Protein AF-A0A4Q2Y4K8-F1 (afdb_monomer)

Solvent-accessible surface area (backbone atoms only — not comparable to full-atom values): 35182 Å² total; per-residue (Å²): 132,64,58,73,46,38,52,42,55,16,64,7,43,44,57,36,47,68,64,39,45,67,54,54,52,33,48,53,48,35,56,50,28,52,58,49,57,77,67,56,56,72,65,41,78,47,72,65,44,94,71,35,49,37,51,49,68,70,84,58,51,75,68,39,46,52,52,26,50,53,46,37,43,52,46,63,47,36,51,74,60,50,50,55,52,45,36,73,76,63,43,92,64,91,47,52,74,64,44,29,54,69,34,66,71,34,54,70,39,76,69,32,39,70,71,36,50,76,32,35,46,43,46,19,43,19,49,52,54,30,52,57,51,53,58,59,71,71,54,78,86,85,81,80,88,83,90,82,89,82,88,87,90,84,86,87,81,88,85,88,84,88,85,88,81,92,75,88,81,79,90,76,70,92,76,62,73,44,33,34,33,35,33,15,35,45,39,33,61,66,48,72,70,52,54,51,33,42,51,53,35,39,78,64,46,27,47,64,47,76,66,54,51,42,37,47,57,70,57,54,55,48,51,32,61,74,72,60,36,56,30,42,35,40,31,26,63,52,74,64,34,56,56,49,52,30,48,42,32,36,50,38,37,75,71,68,51,59,58,36,36,38,40,29,48,60,61,54,43,61,62,54,36,35,63,69,30,41,84,43,30,92,36,53,65,43,63,41,82,29,40,51,48,42,48,65,49,53,51,34,66,69,34,87,92,38,21,66,61,51,50,51,56,50,51,50,51,28,50,53,50,38,52,60,51,69,70,46,74,79,77,75,58,46,58,67,71,59,21,58,76,37,36,53,82,77,64,71,91,73,57,76,70,58,65,57,87,61,73,50,73,46,64,35,19,69,80,40,40,43,98,88,74,50,64,50,50,50,70,75,62,26,61,78,49,46,67,53,33,59,55,39,15,44,60,23,44,52,52,44,56,37,78,94,74,75,41,58,46,49,66,53,83,53,68,67,65,20,52,52,46,31,52,51,46,51,53,53,46,51,53,48,50,56,50,48,50,50,32,59,77,67,55,49,55,47,61,24,20,34,35,35,31,32,36,26,28,11,61,79,52,22,30,42,28,20,77,43,92,82,64,80,50,78,69,50,70,51,83,42,54,65,41,35,67,69,76,90,60,100,60,93,65,58,24,47,33,60,20,54,49,37,41,37,62,89,69,74,48,86,31,53,41,32,36,40,42,31,31,33,42,44,33,68,67,55,19,46,60,27,49,78,66,75,32,61,68,60,18,50,49,41,44,52,49,31,38,36,41,13,53,7,42,49,53,53,50,49,50,51,52,33,42,57,28,67,72,42,60,94,82,72,66,54,72,71,38,54,76,65,61,71,58,73,29,42,65,63,27,58,53,36,68,51,33,55,57,36,68,58,46,57,57,53,34,63,75,54,46,31,40,84,73,40,66,42,43,69,38,94,61,50,33,50,38,56,57,26,46,42,56,30,36,35,36,60,27,72,84,42,70,89,53,112

pLDDT: mean 86.21, std 18.25, range [23.77, 98.81]

Nearest PDB structures (foldseek):
  8sse-assembly1_F  TM=7.177E-01  e=2.740E-27  Thermus thermophilus HB8
  8sse-assembly1_E  TM=7.192E-01  e=6.834E-27  Thermus thermophilus HB8
  8sse-assembly1_D  TM=7.114E-01  e=9.268E-27  Thermus thermophilus HB8
  8ssd-assembly1_A  TM=7.316E-01  e=1.762E-25  Thermus thermophilus HB8
  1bmt-assembly1_B  TM=6.169E-01  e=2.218E-15  Escherichia coli

Secondary structure (DSSP, 8-state):
--HHHHHHHTTTHHHHHHHHHHHHHHHHHHHHHHHHHTTPPTTSEEEEETTEEEE--TT--HHHHHHHHHHHHHHHHSHHHHHHHHHHHHTT---HHHHHTTSHHHHS-HHHHHHHHHHHHHHHHHHHHHHHHHHHHTS----S-----------------------PPP------S-EEEEEEBTT----HHHHHHHHHHHTTT-EEEE--SSB-HHHHHHHHHHHT-SEEEEEE-STTHHHHHHHHHHHHHHTT----EEEEESS--HHHIIIIIGGG-SS-EEE--SHHHHHHHHHHHH-TTTHHHHHHHHHHHHHHHHHHHHTSPPPPB--HHHHHHTS----TTTS--PPPSS-EEEEESSS---TTS-PPP-HHHHHTT---HHHHHHTT--EEEEGGGTEEEE--SSHHHHHHHHHHHHHHHHHHHHHHHHHHHTT--EEEEEEEEEEEEEETTEEEEESSTT--SEEEEEE-----B---SSS------GGGGS-BGGGT--EEEEEEEEEEESHHHHHHHHHTTT-HHHHHHHHHHHHHHHHHHHHHHHHHHHHHTTSS-TTSS-HHHHHTT-SSSB---TTBTTB--TTHHHHHHHHTTHHHHH--EE-TT--EESSSEEEEEEB--TT-----

Radius of gyration: 31.95 Å; Cα contacts (8 Å, |Δi|>4): 1082; chains: 1; bounding box: 71×61×104 Å

Sequence (644 aa):
MFLPQVVKSARVMKKSVAWLQPFMEAEKVRAQIERRLSKAVPGRPVTLVEGFTYTSSPDLTAEERAVETAFATELASTLPIAAKRYETLFGDVPNRANAQELSAVYAESPESRQRWGAATQEPAQAFMNWLSAENRKNLPDAGSTGSGLTATPSSGEQELADGGSDAGEEDDGPSNAGKIVLATVKGDVHDIGKNIVGIVLSCNNFEVIDMGVMVPCEKILAKAAEVKADIIGLSGLITPSLDEMAHVASEMQRLGLKTPLLIGGATTSAAHTAIKLAPHYSGSIVHVLDASRSVPVATALLSAGQQEKFVADNEQRHIDMREKYSSKKKRDVLPLAEARAKGFTTDWSTVDIAEPPVTGIIPVNETEGSAGTIPPVSLTELRGYIDWSPFFHAWELRGRWKEDEQRFSSAQEDPEMKAQAEDTAQKLYADAQALLDRIIEGRHFRPRGVTGFFPANSHGDDIDLYRDAARTEKLATLHTLRQQVIKTGATPTPNYALSDFTAPVESGRPDWVGGFVVTIHGADEYAKTYDDQQDPYSSIIVKALADRLAEAFAEWLHQRARFLCGIEKPGELSRQEIIREKYRGIRPAPGYPAQPDHTEKRTLFALLDATSLTGCELTDSCAMHPGSSVSGLYFNHPEAKYFG

Mean predicted aligned error: 14.32 Å

Foldseek 3Di:
DCCQLLLLLLVFQVLLCVVCVLVVVLVVLLVQLLVQLVVDDAQDWGDSDVQQIFHHHPPDDPVLSVLLSVLLSVCSSQLVVLLVVLCVVPNPDQDLLSLLCSRCQCVVDPVSVVVNVNSSRGSSVSSSSSSVVVVVVVDDDDDDDDDDDDDDDDDDDDDDDDDDDDDDDDDDDPDFLFEEEEEAEAQAQDCLQVVSLQVSSVVRRYHYHYPHYNDYLVRQVVVCVVVVGLAYEYEDAFPVSLVRLLVSQLVCVVVVHQREYEYEYSNDDLLCCLARRVVNHPHHYDYDSHSSSSNVVSSQCRDPVRNVVVSVVSNVSSVVSNVVVVPDDDADFADPVVLLVLEDADDLVPFDFQDFPDAAKAKEWQPGDDPVAGHHDALVQLVVLFQCQSVVSSSNQDAGQDPVVNWGQGPDPDPVVRVVSRVVVVVLVVLLVVLSVCCRVVVLKIKIKMKGKFWWAFDRLKIWTAPDPVRPHTPDIQGWDWARHDDDDPDSDHRYILNNLGHHVVSVDIHMKMKMKMAMPNQQVVLVVCVVVVNNVSSSSSNSVLLSSQVSCVLVVVVSSCCSSVQDPVPRDDSVCSVVVVGAWDWDADCDPNHNHLCSVVVRCVRNVTCVRGVWDRGPSGQIPPNSMDITMIRRRRPDDDDD

Structure (mmCIF, N/CA/C/O backbone):
data_AF-A0A4Q2Y4K8-F1
#
_entry.id   AF-A0A4Q2Y4K8-F1
#
loop_
_atom_site.group_PDB
_atom_site.id
_atom_site.type_symbol
_atom_site.label_atom_id
_atom_site.label_alt_id
_atom_site.label_comp_id
_atom_site.label_asym_id
_atom_site.label_entity_id
_atom_site.label_seq_id
_atom_site.pdbx_PDB_ins_code
_atom_site.Cartn_x
_atom_site.Cartn_y
_atom_site.Cartn_z
_atom_site.occupancy
_atom_site.B_iso_or_equiv
_atom_site.auth_seq_id
_atom_site.auth_comp_id
_atom_site.auth_asym_id
_atom_site.auth_atom_id
_atom_site.pdbx_PDB_model_num
ATOM 1 N N . MET A 1 1 ? 5.943 8.217 -4.245 1.00 30.80 1 MET A N 1
ATOM 2 C CA . MET A 1 1 ? 4.484 8.425 -4.483 1.00 30.80 1 MET A CA 1
ATOM 3 C C . MET A 1 1 ? 3.530 7.793 -3.446 1.00 30.80 1 MET A C 1
ATOM 5 O O . MET A 1 1 ? 2.339 8.061 -3.519 1.00 30.80 1 MET A O 1
ATOM 9 N N . PHE A 1 2 ? 4.018 7.051 -2.438 1.00 30.86 2 PHE A N 1
ATOM 10 C CA . PHE A 1 2 ? 3.218 6.533 -1.304 1.00 30.86 2 PHE A CA 1
ATOM 11 C C . PHE A 1 2 ? 2.709 7.605 -0.332 1.00 30.86 2 PHE A C 1
ATOM 13 O O . PHE A 1 2 ? 1.774 7.372 0.435 1.00 30.86 2 PHE A O 1
ATOM 20 N N . LEU A 1 3 ? 3.326 8.793 -0.369 1.00 31.45 3 LEU A N 1
ATOM 21 C CA . LEU A 1 3 ? 3.084 9.848 0.604 1.00 31.45 3 LEU A CA 1
ATOM 22 C C . LEU A 1 3 ? 1.599 10.178 0.782 1.00 31.45 3 LEU A C 1
ATOM 24 O O . LEU A 1 3 ? 1.199 10.178 1.923 1.00 31.45 3 LEU A O 1
ATOM 28 N N . PRO A 1 4 ? 0.740 10.404 -0.231 1.00 33.53 4 PRO A N 1
ATOM 29 C CA . PRO A 1 4 ? -0.630 10.867 0.024 1.00 33.53 4 PRO A CA 1
ATOM 30 C C . PRO A 1 4 ? -1.524 9.859 0.766 1.00 33.53 4 PRO A C 1
ATOM 32 O O . PRO A 1 4 ? -2.409 10.278 1.513 1.00 33.53 4 PRO A O 1
ATOM 35 N N . GLN A 1 5 ? -1.309 8.554 0.563 1.00 33.94 5 GLN A N 1
ATOM 36 C CA . GLN A 1 5 ? -2.086 7.481 1.201 1.00 33.94 5 GLN A CA 1
ATOM 37 C C . GLN A 1 5 ? -1.574 7.188 2.611 1.00 33.94 5 GLN A C 1
ATOM 39 O O . GLN A 1 5 ? -2.356 7.221 3.559 1.00 33.94 5 GLN A O 1
ATOM 44 N N . VAL A 1 6 ? -0.256 7.051 2.773 1.00 36.66 6 VAL A N 1
ATOM 45 C CA . VAL A 1 6 ? 0.397 6.956 4.086 1.00 36.66 6 VAL A CA 1
ATOM 46 C C . VAL A 1 6 ? 0.100 8.221 4.899 1.00 36.66 6 VAL A C 1
ATOM 48 O O . VAL A 1 6 ? -0.227 8.148 6.076 1.00 36.66 6 VAL A O 1
ATOM 51 N N . VAL A 1 7 ? 0.057 9.388 4.245 1.00 36.38 7 VAL A N 1
ATOM 52 C CA . VAL A 1 7 ? -0.286 10.669 4.856 1.00 36.38 7 VAL A CA 1
ATOM 53 C C . VAL A 1 7 ? -1.750 10.732 5.294 1.00 36.38 7 VAL A C 1
ATOM 55 O O . VAL A 1 7 ? -2.059 11.589 6.095 1.00 36.38 7 VAL A O 1
ATOM 58 N N . LYS A 1 8 ? -2.687 9.886 4.878 1.00 37.88 8 LYS A N 1
ATOM 59 C CA . LYS A 1 8 ? -4.044 9.924 5.466 1.00 37.88 8 LYS A CA 1
ATOM 60 C C . LYS A 1 8 ? -4.152 9.040 6.704 1.00 37.88 8 LYS A C 1
ATOM 62 O O . LYS A 1 8 ? -4.667 9.517 7.712 1.00 37.88 8 LYS A O 1
ATOM 67 N N . SER A 1 9 ? -3.559 7.847 6.656 1.00 35.19 9 SER A N 1
ATOM 68 C CA . SER A 1 9 ? -3.429 6.915 7.791 1.00 35.19 9 SER A CA 1
ATOM 69 C C . SER A 1 9 ? -2.655 7.503 8.976 1.00 35.19 9 SER A C 1
ATOM 71 O O . SER A 1 9 ? -2.824 7.057 10.096 1.00 35.19 9 SER A O 1
ATOM 73 N N . ALA A 1 10 ? -1.859 8.526 8.677 1.00 35.75 10 ALA A N 1
ATOM 74 C CA . ALA A 1 10 ? -1.063 9.387 9.533 1.00 35.75 10 ALA A CA 1
ATOM 75 C C . ALA A 1 10 ? -1.779 10.610 10.141 1.00 35.75 10 ALA A C 1
ATOM 77 O O . ALA A 1 10 ? -1.117 11.537 10.612 1.00 35.75 10 ALA A O 1
ATOM 78 N N . ARG A 1 11 ? -3.107 10.762 10.028 1.00 36.88 11 ARG A N 1
ATOM 79 C CA . ARG A 1 11 ? -3.871 11.819 10.752 1.00 36.88 11 ARG A CA 1
ATOM 80 C C . ARG A 1 11 ? -4.871 11.349 11.851 1.00 36.88 11 ARG A C 1
ATOM 82 O O . ARG A 1 11 ? -5.384 12.178 12.603 1.00 36.88 11 ARG A O 1
ATOM 89 N N . VAL A 1 12 ? -5.089 10.038 11.873 1.00 40.34 12 VAL A N 1
ATOM 90 C CA . VAL A 1 12 ? -5.649 9.016 12.789 1.00 40.34 12 VAL A CA 1
ATOM 91 C C . VAL A 1 12 ? -4.932 8.861 14.169 1.00 40.34 12 VAL A C 1
ATOM 93 O O . VAL A 1 12 ? -5.427 9.364 15.175 1.00 40.34 12 VAL A O 1
ATOM 96 N N . MET A 1 13 ? -3.807 8.132 14.241 1.00 38.41 13 MET A N 1
ATOM 97 C CA . MET A 1 13 ? -2.960 7.777 15.383 1.00 38.41 13 MET A CA 1
ATOM 98 C C . MET A 1 13 ? -2.401 8.942 16.253 1.00 38.41 13 MET A C 1
ATOM 100 O O . MET A 1 13 ? -2.130 8.692 17.408 1.00 38.41 13 MET A O 1
ATOM 104 N N . LYS A 1 14 ? -2.279 10.215 15.839 1.00 36.91 14 LYS A N 1
ATOM 105 C CA . LYS A 1 14 ? -1.677 11.345 16.593 1.00 36.91 14 LYS A CA 1
ATOM 106 C C . LYS A 1 14 ? -2.631 11.773 17.677 1.00 36.91 14 LYS A C 1
ATOM 108 O O . LYS A 1 14 ? -2.249 12.003 18.815 1.00 36.91 14 LYS A O 1
ATOM 113 N N . LYS A 1 15 ? -3.891 11.924 17.292 1.00 39.59 15 LYS A N 1
ATOM 114 C CA . LYS A 1 15 ? -4.956 12.319 18.206 1.00 39.59 15 LYS A CA 1
ATOM 115 C C . LYS A 1 15 ? -5.378 11.147 19.077 1.00 39.59 15 LYS A C 1
ATOM 117 O O . LYS A 1 15 ? -5.669 11.352 20.245 1.00 39.59 15 LYS A O 1
ATOM 122 N N . SER A 1 16 ? -5.344 9.938 18.524 1.00 42.06 16 SER A N 1
ATOM 123 C CA . SER A 1 16 ? -5.548 8.709 19.277 1.00 42.06 16 SER A CA 1
ATOM 124 C C . SER A 1 16 ? -4.445 8.484 20.308 1.00 42.06 16 SER A C 1
ATOM 126 O O . SER A 1 16 ? -4.758 8.397 21.478 1.00 42.06 16 SER A O 1
ATOM 128 N N . VAL A 1 17 ? -3.164 8.496 19.940 1.00 42.44 17 VAL A N 1
ATOM 129 C CA . VAL A 1 17 ? -2.045 8.328 20.883 1.00 42.44 17 VAL A CA 1
ATOM 130 C C . VAL A 1 17 ? -2.017 9.449 21.922 1.00 42.44 17 VAL A C 1
ATOM 132 O O . VAL A 1 17 ? -1.876 9.150 23.098 1.00 42.44 17 VAL A O 1
ATOM 135 N N . ALA A 1 18 ? -2.251 10.712 21.548 1.00 43.88 18 ALA A N 1
ATOM 136 C CA . ALA A 1 18 ? -2.341 11.803 22.526 1.00 43.88 18 ALA A CA 1
ATOM 137 C C . ALA A 1 18 ? -3.502 11.627 23.525 1.00 43.88 18 ALA A C 1
ATOM 139 O O . ALA A 1 18 ? -3.381 12.023 24.680 1.00 43.88 18 ALA A O 1
ATOM 140 N N . TRP A 1 19 ? -4.613 11.026 23.092 1.00 43.94 19 TRP A N 1
ATOM 141 C CA . TRP A 1 19 ? -5.732 10.677 23.967 1.00 43.94 19 TRP A CA 1
ATOM 142 C C . TRP A 1 19 ? -5.440 9.442 24.822 1.00 43.94 19 TRP A C 1
ATOM 144 O O . TRP A 1 19 ? -5.804 9.408 25.989 1.00 43.94 19 TRP A O 1
ATOM 154 N N . LEU A 1 20 ? -4.775 8.440 24.246 1.00 42.88 20 LEU A N 1
ATOM 155 C CA . LEU A 1 20 ? -4.495 7.144 24.859 1.00 42.88 20 LEU A CA 1
ATOM 156 C C . LEU A 1 20 ? -3.316 7.179 25.818 1.00 42.88 20 LEU A C 1
ATOM 158 O O . LEU A 1 20 ? -3.250 6.347 26.711 1.00 42.88 20 LEU A O 1
ATOM 162 N N . GLN A 1 21 ? -2.379 8.104 25.646 1.00 54.84 21 GLN A N 1
ATOM 163 C CA . GLN A 1 21 ? -1.144 8.113 26.415 1.00 54.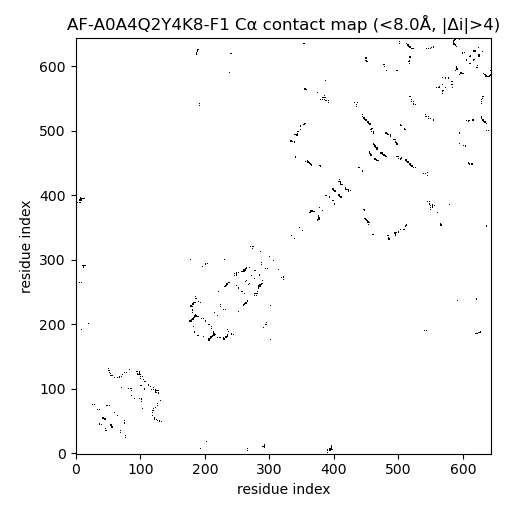84 21 GLN A CA 1
ATOM 164 C C . GLN A 1 21 ? -1.371 8.169 27.936 1.00 54.84 21 GLN A C 1
ATOM 166 O O . GLN A 1 21 ? -0.792 7.325 28.618 1.00 54.84 21 GLN A O 1
ATOM 171 N N . PRO A 1 22 ? -2.277 9.007 28.477 1.00 54.28 22 PRO A N 1
ATOM 172 C CA . PRO A 1 22 ? -2.616 8.966 29.900 1.00 54.28 22 PRO A CA 1
ATOM 173 C C . PRO A 1 22 ? -3.210 7.624 30.355 1.00 54.28 22 PRO A C 1
ATOM 175 O O . PRO A 1 22 ? -2.920 7.169 31.457 1.00 54.28 22 PRO A O 1
ATOM 178 N N . PHE A 1 23 ? -4.015 6.962 29.516 1.00 56.22 23 PHE A N 1
ATOM 179 C CA . PHE A 1 23 ? -4.654 5.684 29.854 1.00 56.22 23 PHE A CA 1
ATOM 180 C C . PHE A 1 23 ? -3.687 4.503 29.755 1.00 56.22 23 PHE A C 1
ATOM 182 O O . PHE A 1 23 ? -3.686 3.649 30.630 1.00 56.22 23 PHE A O 1
ATOM 189 N N . MET A 1 24 ? -2.813 4.485 28.747 1.00 60.25 24 MET A N 1
ATOM 190 C CA . MET A 1 24 ? -1.745 3.490 28.614 1.00 60.25 24 MET A CA 1
ATOM 191 C C . MET A 1 24 ? -0.722 3.624 29.745 1.00 60.25 24 MET A C 1
ATOM 193 O O . MET A 1 24 ? -0.195 2.628 30.236 1.00 60.25 24 MET A O 1
ATOM 197 N N . GLU A 1 25 ? -0.426 4.853 30.177 1.00 65.44 25 GLU A N 1
ATOM 198 C CA . GLU A 1 25 ? 0.382 5.099 31.371 1.00 65.44 25 GLU A CA 1
ATOM 199 C C . GLU A 1 25 ? -0.346 4.615 32.633 1.00 65.44 25 GLU A C 1
ATOM 201 O O . GLU A 1 25 ? 0.258 3.898 33.430 1.00 65.44 25 GLU A O 1
ATOM 206 N N . ALA A 1 26 ? -1.646 4.896 32.781 1.00 64.50 26 ALA A N 1
ATOM 207 C CA . ALA A 1 26 ? -2.455 4.398 33.896 1.00 64.50 26 ALA A CA 1
ATOM 208 C C . ALA A 1 26 ? -2.557 2.862 33.928 1.00 64.50 26 ALA A C 1
ATOM 210 O O . ALA A 1 26 ? -2.487 2.268 35.000 1.00 64.50 26 ALA A O 1
ATOM 211 N N . GLU A 1 27 ? -2.651 2.197 32.777 1.00 69.38 27 GLU A N 1
ATOM 212 C CA . GLU A 1 27 ? -2.698 0.736 32.664 1.00 69.38 27 GLU A CA 1
ATOM 213 C C . GLU A 1 27 ? -1.340 0.094 32.980 1.00 69.38 27 GLU A C 1
ATOM 215 O O . GLU A 1 27 ? -1.271 -0.883 33.726 1.00 69.38 27 GLU A O 1
ATOM 220 N N . LYS A 1 28 ? -0.231 0.698 32.530 1.00 70.94 28 LYS A N 1
ATOM 221 C CA . LYS A 1 28 ? 1.124 0.301 32.957 1.00 70.94 28 LYS A CA 1
ATOM 222 C C . LYS A 1 28 ? 1.302 0.455 34.467 1.00 70.94 28 LYS A C 1
ATOM 224 O O . LYS A 1 28 ? 1.877 -0.426 35.110 1.00 70.94 28 LYS A O 1
ATOM 229 N N . VAL A 1 29 ? 0.795 1.550 35.038 1.00 73.62 29 VAL A N 1
ATOM 230 C CA . VAL A 1 29 ? 0.779 1.780 36.488 1.00 73.62 29 VAL A CA 1
ATOM 231 C C . VAL A 1 29 ? -0.079 0.721 37.182 1.00 73.62 29 VAL A C 1
ATOM 233 O O . VAL A 1 29 ? 0.384 0.124 38.150 1.00 73.62 29 VAL A O 1
ATOM 236 N N . ARG A 1 30 ? -1.264 0.397 36.654 1.00 75.81 30 ARG A N 1
ATOM 237 C CA . ARG A 1 30 ? -2.161 -0.645 37.173 1.00 75.81 30 ARG A CA 1
ATOM 238 C C . ARG A 1 30 ? -1.498 -2.023 37.186 1.00 75.81 30 ARG A C 1
ATOM 240 O O . ARG A 1 30 ? -1.442 -2.653 38.236 1.00 75.81 30 ARG A O 1
ATOM 247 N N . ALA A 1 31 ? -0.887 -2.441 36.079 1.00 74.50 31 ALA A N 1
ATOM 248 C CA . ALA A 1 31 ? -0.144 -3.699 35.999 1.00 74.50 31 ALA A CA 1
ATOM 249 C C . ALA A 1 31 ? 1.049 -3.729 36.976 1.00 74.50 31 ALA A C 1
ATOM 251 O O . ALA A 1 31 ? 1.362 -4.757 37.585 1.00 74.50 31 ALA A O 1
ATOM 252 N N . GLN A 1 32 ? 1.724 -2.590 37.177 1.00 78.94 32 GLN A N 1
ATOM 253 C CA . GLN A 1 32 ? 2.799 -2.475 38.162 1.00 78.94 32 GLN A CA 1
ATOM 254 C C . GLN A 1 32 ? 2.273 -2.563 39.604 1.00 78.94 32 GLN A C 1
ATOM 256 O O . GLN A 1 32 ? 2.927 -3.193 40.440 1.00 78.94 32 GLN A O 1
ATOM 261 N N . ILE A 1 33 ? 1.114 -1.967 39.892 1.00 81.94 33 ILE A N 1
ATOM 262 C CA . ILE A 1 33 ? 0.416 -2.039 41.182 1.00 81.94 33 ILE A CA 1
ATOM 263 C C . ILE A 1 33 ? -0.001 -3.482 41.478 1.00 81.94 33 ILE A C 1
ATOM 265 O O . ILE A 1 33 ? 0.356 -4.007 42.533 1.00 81.94 33 ILE A O 1
ATOM 269 N N . GLU A 1 34 ? -0.655 -4.156 40.533 1.00 78.38 34 GLU A N 1
ATOM 270 C CA . GLU A 1 34 ? -1.085 -5.553 40.663 1.00 78.38 34 GLU A CA 1
ATOM 271 C C . GLU A 1 34 ? 0.113 -6.480 40.913 1.00 78.38 34 GLU A C 1
ATOM 273 O O . GLU A 1 34 ? 0.083 -7.317 41.816 1.00 78.38 34 GLU A O 1
ATOM 278 N N . ARG A 1 35 ? 1.238 -6.260 40.219 1.00 79.56 35 ARG A N 1
ATOM 279 C CA . ARG A 1 35 ? 2.490 -7.003 40.450 1.00 79.56 35 ARG A CA 1
ATOM 280 C C . ARG A 1 35 ? 3.130 -6.722 41.816 1.00 79.56 35 ARG A C 1
ATOM 282 O O . ARG A 1 35 ? 3.849 -7.575 42.343 1.00 79.56 35 ARG A O 1
ATOM 289 N N . ARG A 1 36 ? 2.952 -5.522 42.379 1.00 83.81 36 ARG A N 1
ATOM 290 C CA . ARG A 1 36 ? 3.416 -5.195 43.741 1.00 83.81 36 ARG A CA 1
ATOM 291 C C . ARG A 1 36 ? 2.527 -5.864 44.783 1.00 83.81 36 ARG A C 1
ATOM 293 O O . ARG A 1 36 ? 3.059 -6.445 45.724 1.00 83.81 36 ARG A O 1
ATOM 300 N N . LEU A 1 37 ? 1.211 -5.845 44.579 1.00 81.69 37 LEU A N 1
ATOM 301 C CA . LEU A 1 37 ? 0.229 -6.495 45.448 1.00 81.69 37 LEU A CA 1
ATOM 302 C C . LEU A 1 37 ? 0.374 -8.019 45.437 1.00 81.69 37 LEU A C 1
ATOM 304 O O . LEU A 1 37 ? 0.371 -8.632 46.499 1.00 81.69 37 LEU A O 1
ATOM 308 N N . SER A 1 38 ? 0.649 -8.631 44.281 1.00 78.38 38 SER A N 1
ATOM 309 C CA . SER A 1 38 ? 0.886 -10.079 44.178 1.00 78.38 38 SER A CA 1
ATOM 310 C C . SER A 1 38 ? 2.132 -10.556 44.943 1.00 78.38 38 SER A C 1
ATOM 312 O O . SER A 1 38 ? 2.304 -11.751 45.172 1.00 78.38 38 SER A O 1
ATOM 314 N N . LYS A 1 39 ? 3.038 -9.635 45.294 1.00 81.00 39 LYS A N 1
ATOM 315 C CA . LYS A 1 39 ? 4.255 -9.887 46.082 1.00 81.00 39 LYS A CA 1
ATOM 316 C C . LYS A 1 39 ? 4.156 -9.350 47.511 1.00 81.00 39 LYS A C 1
ATOM 318 O O . LYS A 1 39 ? 5.109 -9.508 48.277 1.00 81.00 39 LYS A O 1
ATOM 323 N N . ALA A 1 40 ? 3.058 -8.680 47.856 1.00 81.94 40 ALA A N 1
ATOM 324 C CA . ALA A 1 40 ? 2.864 -8.104 49.172 1.00 81.94 40 ALA A CA 1
ATOM 325 C C . ALA A 1 40 ? 2.654 -9.217 50.204 1.00 81.94 40 ALA A C 1
ATOM 327 O O . ALA A 1 40 ? 1.966 -10.206 49.958 1.00 81.94 40 ALA A O 1
ATOM 328 N N . VAL A 1 41 ? 3.268 -9.050 51.373 1.00 82.38 41 VAL A N 1
ATOM 329 C CA . VAL A 1 41 ? 3.096 -9.966 52.504 1.00 82.38 41 VAL A CA 1
ATOM 330 C C . VAL A 1 41 ? 2.040 -9.359 53.432 1.00 82.38 41 VAL A C 1
ATOM 332 O O . VAL A 1 41 ? 2.237 -8.215 53.852 1.00 82.38 41 VAL A O 1
ATOM 335 N N . PRO A 1 42 ? 0.953 -10.080 53.775 1.00 81.19 42 PRO A N 1
ATOM 336 C CA . PRO A 1 42 ? -0.061 -9.584 54.706 1.00 81.19 42 PRO A CA 1
ATOM 337 C C . PRO A 1 42 ? 0.559 -9.095 56.024 1.00 81.19 42 PRO A C 1
ATOM 339 O O . PRO A 1 42 ? 1.513 -9.693 56.528 1.00 81.19 42 PRO A O 1
ATOM 342 N N . GLY A 1 43 ? 0.054 -7.985 56.567 1.00 81.25 43 GLY A N 1
ATOM 343 C CA . GLY A 1 43 ? 0.601 -7.351 57.770 1.00 81.25 43 GLY A CA 1
ATOM 344 C C . GLY A 1 43 ? 1.895 -6.549 57.564 1.00 81.25 43 GLY A C 1
ATOM 345 O O . GLY A 1 43 ? 2.454 -6.051 58.541 1.00 81.25 43 GLY A O 1
ATOM 346 N N . ARG A 1 44 ? 2.392 -6.394 56.325 1.00 86.50 44 ARG A N 1
ATOM 347 C CA . ARG A 1 44 ? 3.495 -5.471 56.000 1.00 86.50 44 ARG A CA 1
ATOM 348 C C . ARG A 1 44 ? 3.013 -4.301 55.134 1.00 86.50 44 ARG A C 1
ATOM 350 O O . ARG A 1 44 ? 2.178 -4.517 54.256 1.00 86.50 44 ARG A O 1
ATOM 357 N N . PRO A 1 45 ? 3.556 -3.084 55.330 1.00 89.62 45 PRO A N 1
ATOM 358 C CA . PRO A 1 45 ? 3.234 -1.947 54.476 1.00 89.62 45 PRO A CA 1
ATOM 359 C C . PRO A 1 45 ? 3.626 -2.202 53.017 1.00 89.62 45 PRO A C 1
ATOM 361 O O . PRO A 1 45 ? 4.719 -2.704 52.741 1.00 89.62 45 PRO A O 1
ATOM 364 N N . VAL A 1 46 ? 2.762 -1.798 52.087 1.00 90.25 46 VAL A N 1
ATOM 365 C CA . VAL A 1 46 ? 3.016 -1.833 50.644 1.00 90.25 46 VAL A CA 1
ATOM 366 C C . VAL A 1 46 ? 2.749 -0.462 50.027 1.00 90.25 46 VAL A C 1
ATOM 368 O O . VAL A 1 46 ? 1.680 0.120 50.198 1.00 90.25 46 VAL A O 1
ATOM 371 N N . THR A 1 47 ? 3.736 0.065 49.301 1.00 91.38 47 THR A N 1
ATOM 372 C CA . THR A 1 47 ? 3.617 1.325 48.554 1.00 91.38 47 THR A CA 1
ATOM 373 C C . THR A 1 47 ? 3.269 1.030 47.097 1.00 91.38 47 THR A C 1
ATOM 375 O O . THR A 1 47 ? 4.076 0.466 46.348 1.00 91.38 47 THR A O 1
ATOM 378 N N . LEU A 1 48 ? 2.064 1.418 46.682 1.00 88.94 48 LEU A N 1
ATOM 379 C CA . LEU A 1 48 ? 1.555 1.158 45.333 1.00 88.94 48 LEU A CA 1
ATOM 380 C C . LEU A 1 48 ? 2.032 2.217 44.340 1.00 88.94 48 LEU A C 1
ATOM 382 O O . LEU A 1 48 ? 2.602 1.877 43.306 1.00 88.94 48 LEU A O 1
ATOM 386 N N . VAL A 1 49 ? 1.906 3.486 44.721 1.00 88.25 49 VAL A N 1
ATOM 387 C CA . VAL A 1 49 ? 2.406 4.670 44.007 1.00 88.25 49 VAL A CA 1
ATOM 388 C C . VAL A 1 49 ? 2.915 5.693 45.027 1.00 88.25 49 VAL A C 1
ATOM 390 O O . VAL A 1 49 ? 2.744 5.507 46.235 1.00 88.25 49 VAL A O 1
ATOM 393 N N . GLU A 1 50 ? 3.589 6.751 44.576 1.00 84.44 50 GLU A N 1
ATOM 394 C CA . GLU A 1 50 ? 4.102 7.790 45.476 1.00 84.44 50 GLU A CA 1
ATOM 395 C C . GLU A 1 50 ? 2.974 8.389 46.336 1.00 84.44 50 GLU A C 1
ATOM 397 O O . GLU A 1 50 ? 1.920 8.772 45.836 1.00 84.44 50 GLU A O 1
ATOM 402 N N . GLY A 1 51 ? 3.177 8.423 47.656 1.00 83.88 51 GLY A N 1
ATOM 403 C CA . GLY A 1 51 ? 2.185 8.926 48.610 1.00 83.88 51 GLY A CA 1
ATOM 404 C C . GLY A 1 51 ? 1.022 7.975 48.931 1.00 83.88 51 GLY A C 1
ATOM 405 O O . GLY A 1 51 ? 0.283 8.260 49.869 1.00 83.88 51 GLY A O 1
ATOM 406 N N . PHE A 1 52 ? 0.883 6.832 48.243 1.00 91.19 52 PHE A N 1
ATOM 407 C CA . PHE A 1 52 ? -0.150 5.827 48.527 1.00 91.19 52 PHE A CA 1
ATOM 408 C C . PHE A 1 52 ? 0.465 4.537 49.085 1.00 91.19 52 PHE A C 1
ATOM 410 O O . PHE A 1 52 ? 0.987 3.689 48.354 1.00 91.19 52 PHE A O 1
ATOM 417 N N . THR A 1 53 ? 0.420 4.398 50.412 1.00 91.88 53 THR A N 1
ATOM 418 C CA . THR A 1 53 ? 0.912 3.225 51.153 1.00 91.88 53 THR A CA 1
ATOM 419 C C . THR A 1 53 ? -0.140 2.763 52.149 1.00 91.88 53 THR A C 1
ATOM 421 O O . THR A 1 53 ? -0.671 3.588 52.890 1.00 91.88 53 THR A O 1
ATOM 424 N N . TYR A 1 54 ? -0.400 1.457 52.205 1.00 92.69 54 TYR A N 1
ATOM 425 C CA . TYR A 1 54 ? -1.292 0.860 53.203 1.00 92.69 54 TYR A CA 1
ATOM 426 C C . TYR A 1 54 ? -0.727 -0.461 53.732 1.00 92.69 54 TYR A C 1
ATOM 428 O O . TYR A 1 54 ? 0.203 -1.021 53.148 1.00 92.69 54 TYR A O 1
ATOM 436 N N . THR A 1 55 ? -1.261 -0.943 54.855 1.00 91.44 55 THR A N 1
ATOM 437 C CA . THR A 1 55 ? -0.888 -2.237 55.445 1.00 91.44 55 THR A CA 1
ATOM 438 C C . THR A 1 55 ? -2.110 -3.140 55.442 1.00 91.44 55 THR A C 1
ATOM 440 O O . THR A 1 55 ? -3.050 -2.884 56.182 1.00 91.44 55 THR A O 1
ATOM 443 N N . SER A 1 56 ? -2.095 -4.186 54.615 1.00 86.44 56 SER A N 1
ATOM 444 C CA . SER A 1 56 ? -3.204 -5.145 54.545 1.00 86.44 56 SER A CA 1
ATOM 445 C C . SER A 1 56 ? -3.367 -5.892 55.868 1.00 86.44 56 SER A C 1
ATOM 447 O O . SER A 1 56 ? -2.372 -6.328 56.466 1.00 86.44 56 SER A O 1
ATOM 449 N N . SER A 1 57 ? -4.614 -6.078 56.300 1.00 82.75 57 SER A N 1
ATOM 450 C CA . SER A 1 57 ? -4.915 -6.863 57.496 1.00 82.75 57 SER A CA 1
ATOM 451 C C . SER A 1 57 ? -4.545 -8.345 57.282 1.00 82.75 57 SER A C 1
ATOM 453 O O . SER A 1 57 ? -4.853 -8.935 56.232 1.00 82.75 57 SER A O 1
ATOM 455 N N . PRO A 1 58 ? -3.863 -8.987 58.252 1.00 81.69 58 PRO A N 1
ATOM 456 C CA . PRO A 1 58 ? -3.500 -10.397 58.144 1.00 81.69 58 PRO A CA 1
ATOM 457 C C . PRO A 1 58 ? -4.725 -11.323 58.183 1.00 81.69 58 PRO A C 1
ATOM 459 O O . PRO A 1 58 ? -4.652 -12.425 57.646 1.00 81.69 58 PRO A O 1
ATOM 462 N N . ASP A 1 59 ? -5.844 -10.858 58.743 1.00 86.81 59 ASP A N 1
ATOM 463 C CA . ASP A 1 59 ? -7.013 -11.686 59.059 1.00 86.81 59 ASP A CA 1
ATOM 464 C C . ASP A 1 59 ? -8.076 -11.728 57.943 1.00 86.81 59 ASP A C 1
ATOM 466 O O . ASP A 1 59 ? -9.121 -12.350 58.118 1.00 86.81 59 ASP A O 1
ATOM 470 N N . LEU A 1 60 ? -7.829 -11.091 56.788 1.00 88.81 60 LEU A N 1
ATOM 471 C CA . LEU A 1 60 ? -8.770 -11.107 55.657 1.00 88.81 60 LEU A CA 1
ATOM 472 C C . LEU A 1 60 ? -8.859 -12.492 55.004 1.00 88.81 60 LEU A C 1
ATOM 474 O O . LEU A 1 60 ? -7.835 -13.111 54.681 1.00 88.81 60 LEU A O 1
ATOM 478 N N . THR A 1 61 ? -10.088 -12.917 54.715 1.00 91.38 61 THR A N 1
ATOM 479 C CA . THR A 1 61 ? -10.391 -14.073 53.863 1.00 91.38 61 THR A CA 1
ATOM 480 C C . THR A 1 61 ? -9.903 -13.858 52.424 1.00 91.38 61 THR A C 1
ATOM 482 O O . THR A 1 61 ? -9.549 -12.752 52.015 1.00 91.38 61 THR A O 1
ATOM 485 N N . ALA A 1 62 ? -9.879 -14.922 51.614 1.00 86.25 62 ALA A N 1
ATOM 486 C CA . ALA A 1 62 ? -9.460 -14.826 50.212 1.00 86.25 62 ALA A CA 1
ATOM 487 C C . ALA A 1 62 ? -10.368 -13.899 49.380 1.00 86.25 62 ALA A C 1
ATOM 489 O O . ALA A 1 62 ? -9.869 -13.158 48.535 1.00 86.25 62 ALA A O 1
ATOM 490 N N . GLU A 1 63 ? -11.678 -13.913 49.644 1.00 89.06 63 GLU A N 1
ATOM 491 C CA . GLU A 1 63 ? -12.649 -13.039 48.974 1.00 89.06 63 GLU A CA 1
ATOM 492 C C . GLU A 1 63 ? -12.444 -11.573 49.368 1.00 89.06 63 GLU A C 1
ATOM 494 O O . GLU A 1 63 ? -12.323 -10.709 48.502 1.00 89.06 63 GLU A O 1
ATOM 499 N N . GLU A 1 64 ? -12.311 -11.288 50.665 1.00 90.94 64 GLU A N 1
ATOM 500 C CA . GLU A 1 64 ? -12.030 -9.935 51.158 1.00 90.94 64 GLU A CA 1
ATOM 501 C C . GLU A 1 64 ? -10.700 -9.400 50.625 1.00 90.94 64 GLU A C 1
ATOM 503 O O . GLU A 1 64 ? -10.593 -8.230 50.271 1.00 90.94 64 GLU A O 1
ATOM 508 N N . ARG A 1 65 ? -9.687 -10.260 50.499 1.00 89.44 65 ARG A N 1
ATOM 509 C CA . ARG A 1 65 ? -8.385 -9.883 49.942 1.00 89.44 65 ARG A CA 1
ATOM 510 C C . ARG A 1 65 ? -8.465 -9.533 48.455 1.00 89.44 65 ARG A C 1
ATOM 512 O O . ARG A 1 65 ? -7.746 -8.640 48.004 1.00 89.44 65 ARG A O 1
ATOM 519 N N . ALA A 1 66 ? -9.333 -10.197 47.693 1.00 87.75 66 ALA A N 1
ATOM 520 C CA . ALA A 1 66 ? -9.585 -9.839 46.299 1.00 87.75 66 ALA A CA 1
ATOM 521 C C . ALA A 1 66 ? -10.248 -8.456 46.193 1.00 87.75 66 ALA A C 1
ATOM 523 O O . ALA A 1 66 ? -9.813 -7.635 45.385 1.00 87.75 66 ALA A O 1
ATOM 524 N N . VAL A 1 67 ? -11.226 -8.168 47.060 1.00 91.50 67 VAL A N 1
ATOM 525 C CA . VAL A 1 67 ? -11.891 -6.855 47.137 1.00 91.50 67 VAL A CA 1
ATOM 526 C C . VAL A 1 67 ? -10.913 -5.754 47.566 1.00 91.50 67 VAL A C 1
ATOM 528 O O . VAL A 1 67 ? -10.850 -4.713 46.915 1.00 91.50 67 VAL A O 1
ATOM 531 N N . GLU A 1 68 ? -10.094 -5.998 48.595 1.00 93.62 68 GLU A N 1
ATOM 532 C CA . GLU A 1 68 ? -9.035 -5.081 49.048 1.00 93.62 68 GLU A CA 1
ATOM 533 C C . GLU A 1 68 ? -8.069 -4.748 47.900 1.00 93.62 68 GLU A C 1
ATOM 535 O O . GLU A 1 68 ? -7.780 -3.580 47.634 1.00 93.62 68 GLU A O 1
ATOM 540 N N . THR A 1 69 ? -7.604 -5.776 47.182 1.00 90.12 69 THR A N 1
ATOM 541 C CA . THR A 1 69 ? -6.654 -5.638 46.067 1.00 90.12 69 THR A CA 1
ATOM 542 C C . THR A 1 69 ? -7.264 -4.848 44.913 1.00 90.12 69 THR A C 1
ATOM 544 O O . THR A 1 69 ? -6.618 -3.935 44.393 1.00 90.12 69 THR A O 1
ATOM 547 N N . ALA A 1 70 ? -8.500 -5.166 44.520 1.00 89.25 70 ALA A N 1
ATOM 548 C CA . ALA A 1 70 ? -9.202 -4.476 43.442 1.00 89.25 70 ALA A CA 1
ATOM 549 C C . ALA A 1 70 ? -9.410 -2.994 43.776 1.00 89.25 70 ALA A C 1
ATOM 551 O O . ALA A 1 70 ? -9.067 -2.125 42.975 1.00 89.25 70 ALA A O 1
ATOM 552 N N . PHE A 1 71 ? -9.875 -2.701 44.991 1.00 94.19 71 PHE A N 1
ATOM 553 C CA . PHE A 1 71 ? -10.149 -1.335 45.419 1.00 94.19 71 PHE A CA 1
ATOM 554 C C . PHE A 1 71 ? -8.873 -0.500 45.596 1.00 94.19 71 PHE A C 1
ATOM 556 O O . PHE A 1 71 ? -8.805 0.642 45.142 1.00 94.19 71 PHE A O 1
ATOM 563 N N . ALA A 1 72 ? -7.820 -1.071 46.190 1.00 92.19 72 ALA A N 1
ATOM 564 C CA . ALA A 1 72 ? -6.523 -0.404 46.293 1.00 92.19 72 ALA A CA 1
ATOM 565 C C . ALA A 1 72 ? -5.917 -0.106 44.914 1.00 92.19 72 ALA A C 1
ATOM 567 O O . ALA A 1 72 ? -5.294 0.939 44.728 1.00 92.19 72 ALA A O 1
ATOM 568 N N . THR A 1 73 ? -6.114 -1.011 43.952 1.00 90.50 73 THR A N 1
ATOM 569 C CA . THR A 1 73 ? -5.660 -0.844 42.567 1.00 90.50 73 THR A CA 1
ATOM 570 C C . THR A 1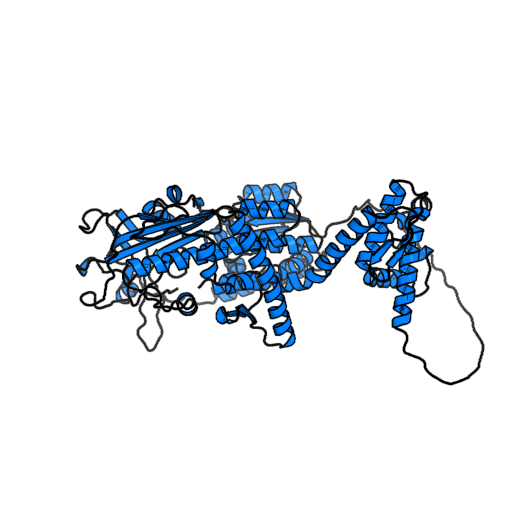 73 ? -6.419 0.275 41.862 1.00 90.50 73 THR A C 1
ATOM 572 O O . THR A 1 73 ? -5.791 1.139 41.249 1.00 90.50 73 THR A O 1
ATOM 575 N N . GLU A 1 74 ? -7.747 0.302 41.993 1.00 89.75 74 GLU A N 1
ATOM 576 C CA . GLU A 1 74 ? -8.595 1.372 41.463 1.00 89.75 74 GLU A CA 1
ATOM 577 C C . GLU A 1 74 ? -8.134 2.733 42.001 1.00 89.75 74 GLU A C 1
ATOM 579 O O . GLU A 1 74 ? -7.687 3.578 41.228 1.00 89.75 74 GLU A O 1
ATOM 584 N N . LEU A 1 75 ? -8.100 2.902 43.327 1.00 91.56 75 LEU A N 1
ATOM 585 C CA . LEU A 1 75 ? -7.696 4.158 43.963 1.00 91.56 75 LEU A CA 1
ATOM 586 C C . LEU A 1 75 ? -6.294 4.609 43.538 1.00 91.56 75 LEU A C 1
ATOM 588 O O . LEU A 1 75 ? -6.121 5.753 43.118 1.00 91.56 75 LEU A O 1
ATOM 592 N N . ALA A 1 76 ? -5.297 3.724 43.625 1.00 89.50 76 ALA A N 1
ATOM 593 C CA . ALA A 1 76 ? -3.905 4.064 43.341 1.00 89.50 76 ALA A CA 1
ATOM 594 C C . ALA A 1 76 ? -3.647 4.373 41.856 1.00 89.50 76 ALA A C 1
ATOM 596 O O . ALA A 1 76 ? -2.752 5.161 41.552 1.00 89.50 76 ALA A O 1
ATOM 597 N N . SER A 1 77 ? -4.422 3.787 40.936 1.00 85.19 77 SER A N 1
ATOM 598 C CA . SER A 1 77 ? -4.304 4.061 39.496 1.00 85.19 77 SER A CA 1
ATOM 599 C C . SER A 1 77 ? -5.003 5.356 39.062 1.00 85.19 77 SER A C 1
ATOM 601 O O . SER A 1 77 ? -4.664 5.903 38.014 1.00 85.19 77 SER A O 1
ATOM 603 N N . THR A 1 78 ? -5.928 5.889 39.871 1.00 87.31 78 THR A N 1
ATOM 604 C CA . THR A 1 78 ? -6.749 7.053 39.503 1.00 87.31 78 THR A CA 1
ATOM 605 C C . THR A 1 78 ? -6.821 8.142 40.581 1.00 87.31 78 THR A C 1
ATOM 607 O O . THR A 1 78 ? -7.839 8.822 40.680 1.00 87.31 78 THR A O 1
ATOM 610 N N . LEU A 1 79 ? -5.776 8.347 41.393 1.00 88.81 79 LEU A N 1
ATOM 611 C CA . LEU A 1 79 ? -5.827 9.229 42.577 1.00 88.81 79 LEU A CA 1
ATOM 612 C C . LEU A 1 79 ? -6.446 10.629 42.341 1.00 88.81 79 LEU A C 1
ATOM 614 O O . LEU A 1 79 ? -7.355 10.986 43.093 1.00 88.81 79 LEU A O 1
ATOM 618 N N . PRO A 1 80 ? -6.078 11.408 41.297 1.00 86.44 80 PRO A N 1
ATOM 619 C CA . PRO A 1 80 ? -6.704 12.715 41.051 1.00 86.44 80 PRO A CA 1
ATOM 620 C C . PRO A 1 80 ? -8.188 12.625 40.662 1.00 86.44 80 PRO A C 1
ATOM 622 O O . PRO A 1 80 ? -8.990 13.485 41.023 1.00 86.44 80 PRO A O 1
ATOM 625 N N . ILE A 1 81 ? -8.570 11.575 39.932 1.00 84.88 81 ILE A N 1
ATOM 626 C CA . ILE A 1 81 ? -9.959 11.341 39.514 1.00 84.88 81 ILE A CA 1
ATOM 627 C C . ILE A 1 81 ? -10.791 10.894 40.723 1.00 84.88 81 ILE A C 1
ATOM 629 O O . ILE A 1 81 ? -11.891 11.404 40.936 1.00 84.88 81 ILE A O 1
ATOM 633 N N . ALA A 1 82 ? -10.245 10.000 41.551 1.00 87.88 82 ALA A N 1
ATOM 634 C CA . ALA A 1 82 ? -10.854 9.553 42.797 1.00 87.88 82 ALA A CA 1
ATOM 635 C C . ALA A 1 82 ? -11.048 10.719 43.781 1.00 87.88 82 ALA A C 1
ATOM 637 O O . ALA A 1 82 ? -12.101 10.803 44.405 1.00 87.88 82 ALA A O 1
ATOM 638 N N . ALA A 1 83 ? -10.096 11.660 43.858 1.00 89.25 83 ALA A N 1
ATOM 639 C CA . ALA A 1 83 ? -10.224 12.898 44.636 1.00 89.25 83 ALA A CA 1
ATOM 640 C C . ALA A 1 83 ? -11.427 13.733 44.197 1.00 89.25 83 ALA A C 1
ATOM 642 O O . ALA A 1 83 ? -12.281 14.066 45.013 1.00 89.25 83 ALA A O 1
ATOM 643 N N . LYS A 1 84 ? -11.541 13.996 42.892 1.00 87.44 84 LYS A N 1
ATOM 644 C CA . LYS A 1 84 ? -12.653 14.774 42.340 1.00 87.44 84 LYS A CA 1
ATOM 645 C C . LYS A 1 84 ? -14.003 14.080 42.538 1.00 87.44 84 LYS A C 1
ATOM 647 O O . LYS A 1 84 ? -15.003 14.736 42.824 1.00 87.44 84 LYS A O 1
ATOM 652 N N . ARG A 1 85 ? -14.045 12.748 42.406 1.00 89.38 85 ARG A N 1
ATOM 653 C CA . ARG A 1 85 ? -15.248 11.943 42.676 1.00 89.38 85 ARG A CA 1
ATOM 654 C C . ARG A 1 85 ? -15.632 11.999 44.156 1.00 89.38 85 ARG A C 1
ATOM 656 O O . ARG A 1 85 ? -16.805 12.189 44.457 1.00 89.38 85 ARG A O 1
ATOM 663 N N . TYR A 1 86 ? -14.659 11.885 45.059 1.00 91.56 86 TYR A N 1
ATOM 664 C CA . TYR A 1 86 ? -14.866 12.018 46.501 1.00 91.56 86 TYR A CA 1
ATOM 665 C C . TYR A 1 86 ? -15.435 13.396 46.863 1.00 91.56 86 TYR A C 1
ATOM 667 O O . TYR A 1 86 ? -16.457 13.469 47.538 1.00 91.56 86 TYR A O 1
ATOM 675 N N . GLU A 1 87 ? -14.833 14.473 46.353 1.00 88.88 87 GLU A N 1
ATOM 676 C CA . GLU A 1 87 ? -15.294 15.852 46.565 1.00 88.88 87 GLU A CA 1
ATOM 677 C C . GLU A 1 87 ? -16.722 16.060 46.036 1.00 88.88 87 GLU A C 1
ATOM 679 O O . GLU A 1 87 ? -17.563 16.642 46.714 1.00 88.88 87 GLU A O 1
ATOM 684 N N . THR A 1 88 ? -17.033 15.516 44.856 1.00 88.56 88 THR A N 1
ATOM 685 C CA . THR A 1 88 ? -18.375 15.620 44.257 1.00 88.56 88 THR A CA 1
ATOM 686 C C . THR A 1 88 ? -19.443 14.918 45.101 1.00 88.56 88 THR A C 1
ATOM 688 O O . THR A 1 88 ? -20.561 15.413 45.209 1.00 88.56 88 THR A O 1
ATOM 691 N N . LEU A 1 89 ? -19.117 13.763 45.687 1.00 85.38 89 LEU A N 1
ATOM 692 C CA . LEU A 1 89 ? -20.070 12.949 46.448 1.00 85.38 89 LE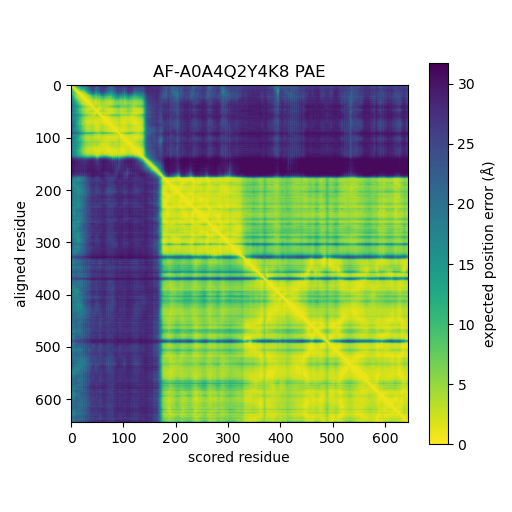U A CA 1
ATOM 693 C C . LEU A 1 89 ? -20.198 13.384 47.913 1.00 85.38 89 LEU A C 1
ATOM 695 O O . LEU A 1 89 ? -21.280 13.282 48.488 1.00 85.38 89 LEU A O 1
ATOM 699 N N . PHE A 1 90 ? -19.108 13.848 48.526 1.00 89.56 90 PHE A N 1
ATOM 700 C CA . PHE A 1 90 ? -19.010 14.019 49.981 1.00 89.56 90 PHE A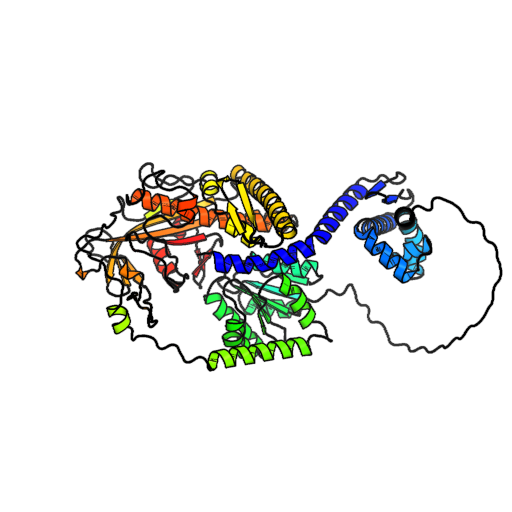 CA 1
ATOM 701 C C . PHE A 1 90 ? -18.486 15.392 50.422 1.00 89.56 90 PHE A C 1
ATOM 703 O O . PHE A 1 90 ? -18.404 15.655 51.625 1.00 89.56 90 PHE A O 1
ATOM 710 N N . GLY A 1 91 ? -18.139 16.268 49.477 1.00 82.38 91 GLY A N 1
ATOM 711 C CA . GLY A 1 91 ? -17.490 17.549 49.738 1.00 82.38 91 GLY A CA 1
ATOM 712 C C . GLY A 1 91 ? -16.043 17.407 50.219 1.00 82.38 91 GLY A C 1
ATOM 713 O O . GLY A 1 91 ? -15.439 16.336 50.180 1.00 82.38 91 GLY A O 1
ATOM 714 N N . ASP A 1 92 ? -15.493 18.509 50.726 1.00 73.81 92 ASP A N 1
ATOM 715 C CA . ASP A 1 92 ? -14.085 18.617 51.139 1.00 73.81 92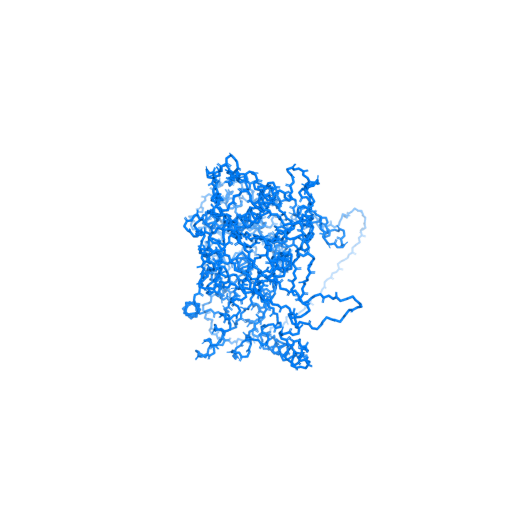 ASP A CA 1
ATOM 716 C C . ASP A 1 92 ? -13.774 18.045 52.533 1.00 73.81 92 ASP A C 1
ATOM 718 O O . ASP A 1 92 ? -12.672 18.220 53.057 1.00 73.81 92 ASP A O 1
ATOM 722 N N . VAL A 1 93 ? -14.729 17.367 53.176 1.00 76.69 93 VAL A N 1
ATOM 723 C CA . VAL A 1 93 ? -14.542 16.857 54.541 1.00 76.69 93 VAL A CA 1
ATOM 724 C C . VAL A 1 93 ? -13.850 15.492 54.501 1.00 76.69 93 VAL A C 1
ATOM 726 O O . VAL A 1 93 ? -14.437 14.527 53.999 1.00 76.69 93 VAL A O 1
ATOM 729 N N . PRO A 1 94 ? -12.636 15.345 55.069 1.00 80.12 94 PRO A N 1
ATOM 730 C CA . PRO A 1 94 ? -11.933 14.072 55.055 1.00 80.12 94 PRO A CA 1
ATOM 731 C C . PRO A 1 94 ? -12.607 13.043 55.972 1.00 80.12 94 PRO A C 1
ATOM 733 O O . PRO A 1 94 ? -12.623 13.204 57.192 1.00 80.12 94 PRO A O 1
ATOM 736 N N . ASN A 1 95 ? -13.140 11.961 55.404 1.00 89.75 95 ASN A N 1
ATOM 737 C CA . ASN A 1 95 ? -13.818 10.902 56.139 1.00 89.75 95 ASN A CA 1
ATOM 738 C C . ASN A 1 95 ? -13.536 9.532 55.503 1.00 89.75 95 ASN A C 1
ATOM 740 O O . ASN A 1 95 ? -13.896 9.260 54.360 1.00 89.75 95 ASN A O 1
ATOM 744 N N . ARG A 1 96 ? -12.923 8.633 56.282 1.00 90.75 96 ARG A N 1
ATOM 745 C CA . ARG A 1 96 ? -12.598 7.272 55.834 1.00 90.75 96 ARG A CA 1
ATOM 746 C C . ARG A 1 96 ? -13.839 6.459 55.454 1.00 90.75 96 ARG A C 1
ATOM 748 O O . ARG A 1 96 ? -13.767 5.682 54.512 1.00 90.75 96 ARG A O 1
ATOM 755 N N . ALA A 1 97 ? -14.950 6.602 56.176 1.00 88.44 97 ALA A N 1
ATOM 756 C CA . ALA A 1 97 ? -16.185 5.886 55.858 1.00 88.44 97 ALA A CA 1
ATOM 757 C C . ALA A 1 97 ? -16.710 6.296 54.476 1.00 88.44 97 ALA A C 1
ATOM 759 O O . ALA A 1 97 ? -16.974 5.429 53.653 1.00 88.44 97 ALA A O 1
ATOM 760 N N . ASN A 1 98 ? -16.710 7.598 54.183 1.00 91.69 98 ASN A N 1
ATOM 761 C CA . ASN A 1 98 ? -17.078 8.119 52.866 1.00 91.69 98 ASN A CA 1
ATOM 762 C C . ASN A 1 98 ? -16.119 7.631 51.770 1.00 91.69 98 ASN A C 1
ATOM 764 O O . ASN A 1 98 ? -16.537 7.337 50.658 1.00 91.69 98 ASN A O 1
ATOM 768 N N . ALA A 1 99 ? -14.827 7.492 52.074 1.00 92.12 99 ALA A N 1
ATOM 769 C CA . ALA A 1 99 ? -13.865 6.994 51.095 1.00 92.12 99 ALA A CA 1
ATOM 770 C C . ALA A 1 99 ? -14.098 5.521 50.734 1.00 92.12 99 ALA A C 1
ATOM 772 O O . ALA A 1 99 ? -13.806 5.136 49.609 1.00 92.12 99 ALA A O 1
ATOM 773 N N . GLN A 1 100 ? -14.657 4.707 51.637 1.00 94.44 100 GLN A N 1
ATOM 774 C CA . GLN A 1 100 ? -15.032 3.324 51.318 1.00 94.44 100 GLN A CA 1
ATOM 775 C C . GLN A 1 100 ? -16.186 3.252 50.309 1.00 94.44 100 GLN A C 1
ATOM 777 O O . GLN A 1 100 ? -16.195 2.345 49.483 1.00 94.44 100 GLN A O 1
ATOM 782 N N . GLU A 1 101 ? -17.088 4.239 50.293 1.00 92.94 101 GLU A N 1
ATOM 783 C CA . GLU A 1 101 ? -18.182 4.346 49.308 1.00 92.94 101 GLU A CA 1
ATOM 784 C C . GLU A 1 101 ? -17.681 4.602 47.872 1.00 92.94 101 GLU A C 1
ATOM 786 O O . GLU A 1 101 ? -18.454 4.544 46.918 1.00 92.94 101 GLU A O 1
ATOM 791 N N . LEU A 1 102 ? -16.381 4.861 47.678 1.00 91.06 102 LEU A N 1
ATOM 792 C CA . LEU A 1 102 ? -15.786 4.879 46.339 1.00 91.06 102 LEU A CA 1
ATOM 793 C C . LEU A 1 102 ? -15.685 3.474 45.730 1.00 91.06 102 LEU A C 1
ATOM 795 O O . LEU A 1 102 ? -15.688 3.357 44.504 1.00 91.06 102 LEU A O 1
ATOM 799 N N . SER A 1 103 ? -15.628 2.425 46.559 1.00 93.94 103 SER A N 1
ATOM 800 C CA . SER A 1 103 ? -15.674 1.037 46.101 1.00 93.94 103 SER A CA 1
ATOM 801 C C . SER A 1 103 ? -17.099 0.688 45.681 1.00 93.94 103 SER A C 1
ATOM 803 O O . SER A 1 103 ? -18.006 0.658 46.512 1.00 93.94 103 SER A O 1
ATOM 805 N N . ALA A 1 104 ? -17.292 0.376 44.398 1.00 89.25 104 ALA A N 1
ATOM 806 C CA . ALA A 1 104 ? -18.603 -0.005 43.870 1.00 89.25 104 ALA A CA 1
ATOM 807 C C . ALA A 1 104 ? -19.191 -1.221 44.606 1.00 89.25 104 ALA A C 1
ATOM 809 O O . ALA A 1 104 ? -20.364 -1.222 44.963 1.00 89.25 104 ALA A O 1
ATOM 810 N N . VAL A 1 105 ? -18.344 -2.212 44.908 1.00 88.62 105 VAL A N 1
ATOM 811 C CA . VAL A 1 105 ? -18.749 -3.433 45.617 1.00 88.62 105 VAL A CA 1
ATOM 812 C C . VAL A 1 105 ? -19.169 -3.116 47.054 1.00 88.62 105 VAL A C 1
ATOM 814 O O . VAL A 1 105 ? -20.153 -3.661 47.530 1.00 88.62 105 VAL A O 1
ATOM 817 N N . TYR A 1 106 ? -18.483 -2.205 47.751 1.00 92.38 106 TYR A N 1
ATOM 818 C CA . TYR A 1 106 ? -18.882 -1.790 49.102 1.00 92.38 106 TYR A CA 1
ATOM 819 C C . TYR A 1 106 ? -20.191 -0.988 49.112 1.00 92.38 106 TYR A C 1
ATOM 821 O O . TYR A 1 106 ? -21.032 -1.203 49.983 1.00 92.38 106 TYR A O 1
ATOM 829 N N . ALA A 1 107 ? -20.369 -0.080 48.148 1.00 91.06 107 ALA A N 1
ATOM 830 C CA . ALA A 1 107 ? -21.498 0.850 48.100 1.00 91.06 107 ALA A CA 1
ATOM 831 C C . ALA A 1 107 ? -22.829 0.211 47.651 1.00 91.06 107 ALA A C 1
ATOM 833 O O . ALA A 1 107 ? -23.886 0.805 47.878 1.00 91.06 107 ALA A O 1
ATOM 834 N N . GLU A 1 108 ? -22.778 -0.985 47.054 1.00 89.69 108 GLU A N 1
ATOM 835 C CA . GLU A 1 108 ? -23.900 -1.689 46.412 1.00 89.69 108 GLU A CA 1
ATOM 836 C C . GLU A 1 108 ? -25.148 -1.829 47.300 1.00 89.69 108 GLU A C 1
ATOM 838 O O . GLU A 1 108 ? -26.256 -1.524 46.870 1.00 89.69 108 GLU A O 1
ATOM 843 N N . SER A 1 109 ? -24.993 -2.255 48.558 1.00 91.25 109 SER A N 1
ATOM 844 C CA . SER A 1 109 ? -26.121 -2.484 49.472 1.00 91.25 109 SER A CA 1
ATOM 845 C C . SER A 1 109 ? -25.709 -2.388 50.947 1.00 91.25 109 SER A C 1
ATOM 847 O O . SER A 1 109 ? -24.515 -2.426 51.266 1.00 91.25 109 SER A O 1
ATOM 849 N N . PRO A 1 110 ? -26.656 -2.233 51.893 1.00 91.38 110 PRO A N 1
ATOM 850 C CA . PRO A 1 110 ? -26.361 -2.290 53.328 1.00 91.38 110 PRO A CA 1
ATOM 851 C C . PRO A 1 110 ? -25.645 -3.584 53.748 1.00 91.38 110 PRO A C 1
ATOM 853 O O . PRO A 1 110 ? -24.702 -3.544 54.540 1.00 91.38 110 PRO A O 1
ATOM 856 N N . GLU A 1 111 ? -26.040 -4.719 53.174 1.00 90.75 111 GLU A N 1
ATOM 857 C CA . GLU A 1 111 ? -25.419 -6.024 53.398 1.00 90.75 111 GLU A CA 1
ATOM 858 C C . GLU A 1 111 ? -23.977 -6.045 52.874 1.00 90.75 111 GLU A C 1
ATOM 860 O O . GLU A 1 111 ? -23.082 -6.586 53.529 1.00 90.75 111 GLU A O 1
ATOM 865 N N . SER A 1 112 ? -23.729 -5.401 51.730 1.00 89.00 112 SER A N 1
ATOM 866 C CA . SER A 1 112 ? -22.394 -5.288 51.141 1.00 89.00 112 SER A CA 1
ATOM 867 C C . SER A 1 112 ? -21.447 -4.450 52.004 1.00 89.00 112 SER A C 1
ATOM 869 O O . SER A 1 112 ? -20.301 -4.842 52.237 1.00 89.00 112 SER A O 1
ATOM 871 N N . ARG A 1 113 ? -21.940 -3.353 52.597 1.00 92.44 113 ARG A N 1
ATOM 872 C CA . ARG A 1 113 ? -21.168 -2.533 53.549 1.00 92.44 113 ARG A CA 1
ATOM 873 C C . ARG A 1 113 ? -20.755 -3.319 54.790 1.00 92.44 113 ARG A C 1
ATOM 875 O O . ARG A 1 113 ? -19.646 -3.140 55.299 1.00 92.44 113 ARG A O 1
ATOM 882 N N . GLN A 1 114 ? -21.632 -4.200 55.274 1.00 89.62 114 GLN A N 1
ATOM 883 C CA . GLN A 1 114 ? -21.323 -5.084 56.396 1.00 89.62 114 GLN A CA 1
ATOM 884 C C . GLN A 1 114 ? -20.309 -6.165 56.000 1.00 89.62 114 GLN A C 1
ATOM 886 O O . GLN A 1 114 ? -19.407 -6.465 56.781 1.00 89.62 114 GLN A O 1
ATOM 891 N N . ARG A 1 115 ? -20.439 -6.727 54.793 1.00 91.62 115 ARG A N 1
ATOM 892 C CA . ARG A 1 115 ? -19.576 -7.802 54.289 1.00 91.62 115 ARG A CA 1
ATOM 893 C C . ARG A 1 115 ? -18.162 -7.329 53.952 1.00 91.62 115 ARG A C 1
ATOM 895 O O . ARG A 1 115 ? -17.208 -8.018 54.285 1.00 91.62 115 ARG A O 1
ATOM 902 N N . TRP A 1 116 ? -18.013 -6.172 53.309 1.00 93.94 116 TRP A N 1
ATOM 903 C CA . TRP A 1 116 ? -16.726 -5.729 52.754 1.00 93.94 116 TRP A CA 1
ATOM 904 C C . TRP A 1 116 ? -16.022 -4.645 53.559 1.00 93.94 116 TRP A C 1
ATOM 906 O O . TRP A 1 116 ? -14.900 -4.270 53.224 1.00 93.94 116 TRP A O 1
ATOM 916 N N . GLY A 1 117 ? -16.623 -4.171 54.652 1.00 91.06 117 GLY A N 1
ATOM 917 C CA . GLY A 1 117 ? -16.057 -3.083 55.448 1.00 91.06 117 GLY A CA 1
ATOM 918 C C . GLY A 1 117 ? -14.666 -3.360 56.021 1.00 91.06 117 GLY A C 1
ATOM 919 O O . GLY A 1 117 ? -13.922 -2.414 56.261 1.00 91.06 117 GLY A O 1
ATOM 920 N N . ALA A 1 118 ? -14.273 -4.618 56.233 1.00 90.69 118 ALA A N 1
ATOM 921 C CA . ALA A 1 118 ? -12.900 -4.946 56.623 1.00 90.69 118 ALA A CA 1
ATOM 922 C C . ALA A 1 118 ? -11.912 -4.806 55.447 1.00 90.69 118 ALA A C 1
ATOM 924 O O . ALA A 1 118 ? -10.818 -4.274 55.624 1.00 90.69 118 ALA A O 1
ATOM 925 N N . ALA A 1 119 ? -12.318 -5.224 54.244 1.00 92.44 119 ALA A N 1
ATOM 926 C CA . ALA A 1 119 ? -11.501 -5.210 53.030 1.00 92.44 119 ALA A CA 1
ATOM 927 C C . ALA A 1 119 ? -11.239 -3.797 52.484 1.00 92.44 119 ALA A C 1
ATOM 929 O O . ALA A 1 119 ? -10.193 -3.535 51.893 1.00 92.44 119 ALA A O 1
ATOM 930 N N . THR A 1 120 ? -12.180 -2.869 52.670 1.00 94.81 120 THR A N 1
ATOM 931 C CA . THR A 1 120 ? -12.088 -1.510 52.113 1.00 94.81 120 THR A CA 1
ATOM 932 C C . THR A 1 120 ? -11.452 -0.487 53.050 1.00 94.81 120 THR A C 1
ATOM 934 O O . THR A 1 120 ? -11.067 0.594 52.602 1.00 94.81 120 THR A O 1
ATOM 937 N N . GLN A 1 121 ? -11.301 -0.809 54.337 1.00 93.56 121 GLN A N 1
ATOM 938 C CA . GLN A 1 121 ? -10.844 0.130 55.365 1.00 93.56 121 GLN A CA 1
ATOM 939 C C . GLN A 1 121 ? -9.431 0.673 55.129 1.00 93.56 121 GLN A C 1
ATOM 941 O O . GLN A 1 121 ? -9.225 1.890 55.176 1.00 93.56 121 GLN A O 1
ATOM 946 N N . GLU A 1 122 ? -8.463 -0.209 54.889 1.00 94.12 122 GLU A N 1
ATOM 947 C CA . GLU A 1 122 ? -7.053 0.172 54.757 1.00 94.12 122 GLU A CA 1
ATOM 948 C C . GLU A 1 122 ? -6.762 0.921 53.442 1.00 94.12 122 GLU A C 1
ATOM 950 O O . GLU A 1 122 ? -6.135 1.987 53.499 1.00 94.12 122 GLU A O 1
ATOM 955 N N . PRO A 1 123 ? -7.276 0.486 52.269 1.00 95.06 123 PRO A N 1
ATOM 956 C CA . PRO A 1 123 ? -7.166 1.272 51.039 1.00 95.06 123 PRO A CA 1
ATOM 957 C C . PRO A 1 123 ? -7.825 2.656 51.145 1.00 95.06 123 PRO A C 1
ATOM 959 O O . PRO A 1 123 ? -7.234 3.652 50.723 1.00 95.06 123 PRO A O 1
ATOM 962 N N . ALA A 1 124 ? -9.008 2.747 51.767 1.00 95.00 124 ALA A N 1
ATOM 963 C CA . ALA A 1 124 ? -9.690 4.022 51.990 1.00 95.00 124 ALA A CA 1
ATOM 964 C C . ALA A 1 124 ? -8.877 4.952 52.903 1.00 95.00 124 ALA A C 1
ATOM 966 O O . ALA A 1 124 ? -8.751 6.144 52.624 1.00 95.00 124 ALA A O 1
ATOM 967 N N . GLN A 1 125 ? -8.273 4.428 53.975 1.00 94.25 125 GLN A N 1
ATOM 968 C CA . GLN A 1 125 ? -7.420 5.229 54.854 1.00 94.25 125 GLN A CA 1
ATOM 969 C C . GLN A 1 125 ? -6.172 5.745 54.126 1.00 94.25 125 GLN A C 1
ATOM 971 O O . GLN A 1 125 ? -5.785 6.900 54.316 1.00 94.25 125 GLN A O 1
ATOM 976 N N . ALA A 1 126 ? -5.552 4.926 53.277 1.00 93.25 126 ALA A N 1
ATOM 977 C CA . ALA A 1 126 ? -4.407 5.349 52.476 1.00 93.25 126 ALA A CA 1
ATOM 978 C C . ALA A 1 126 ? -4.768 6.433 51.457 1.00 93.25 126 ALA A C 1
ATOM 980 O O . ALA A 1 126 ? -4.015 7.397 51.308 1.00 93.25 126 ALA A O 1
ATOM 981 N N . PHE A 1 127 ? -5.945 6.338 50.835 1.00 95.00 127 PHE A N 1
ATOM 982 C CA . PHE A 1 127 ? -6.479 7.406 49.993 1.00 95.00 127 PHE A CA 1
ATOM 983 C C . PHE A 1 127 ? -6.667 8.710 50.776 1.00 95.00 127 PHE A C 1
ATOM 985 O O . PHE A 1 127 ? -6.207 9.759 50.331 1.00 95.00 127 PHE A O 1
ATOM 992 N N . MET A 1 128 ? -7.246 8.654 51.980 1.00 93.94 128 MET A N 1
ATOM 993 C CA . MET A 1 128 ? -7.414 9.847 52.819 1.00 93.94 128 MET A CA 1
ATOM 994 C C . MET A 1 128 ? -6.083 10.470 53.247 1.00 93.94 128 MET A C 1
ATOM 996 O O . MET A 1 128 ? -5.962 11.698 53.305 1.00 93.94 128 MET A O 1
ATOM 1000 N N . ASN A 1 129 ? -5.076 9.642 53.530 1.00 91.81 129 ASN A N 1
ATOM 1001 C CA . ASN A 1 129 ? -3.729 10.106 53.855 1.00 91.81 129 ASN A CA 1
ATOM 1002 C C . ASN A 1 129 ? -3.096 10.832 52.661 1.00 91.81 129 ASN A C 1
ATOM 1004 O O . ASN A 1 129 ? -2.523 11.908 52.841 1.00 91.81 129 ASN A O 1
ATOM 1008 N N . TRP A 1 130 ? -3.241 10.269 51.458 1.00 93.62 130 TRP A N 1
ATOM 1009 C CA . TRP A 1 130 ? -2.781 10.886 50.217 1.00 93.62 130 TRP A CA 1
ATOM 1010 C C . TRP A 1 130 ? -3.510 12.211 49.943 1.00 93.62 130 TRP A C 1
ATOM 1012 O O . TRP A 1 130 ? -2.852 13.238 49.783 1.00 93.62 130 TRP A O 1
ATOM 1022 N N . LEU A 1 131 ? -4.846 12.231 50.007 1.00 90.06 131 LEU A N 1
ATOM 1023 C CA . LEU A 1 131 ? -5.669 13.423 49.762 1.00 90.06 131 LEU A CA 1
ATOM 1024 C C . LEU A 1 131 ? -5.319 14.561 50.737 1.00 90.06 131 LEU A C 1
ATOM 1026 O O . LEU A 1 131 ? -5.159 15.715 50.347 1.00 90.06 131 LEU A O 1
ATOM 1030 N N . SER A 1 132 ? -5.100 14.224 52.011 1.00 87.56 132 SER A N 1
ATOM 1031 C CA . SER A 1 132 ? -4.689 15.186 53.043 1.00 87.56 132 SER A CA 1
ATOM 1032 C C . SER A 1 132 ? -3.266 15.721 52.846 1.00 87.56 132 SER A C 1
ATOM 1034 O O . SER A 1 132 ? -2.939 16.808 53.333 1.00 87.56 132 SER A O 1
ATOM 1036 N N . ALA A 1 133 ? -2.377 14.945 52.223 1.00 85.75 133 ALA A N 1
ATOM 1037 C CA . ALA A 1 133 ? -1.032 15.390 51.873 1.00 85.75 133 ALA A CA 1
ATOM 1038 C C . ALA A 1 133 ? -1.060 16.293 50.633 1.00 85.75 133 ALA A C 1
ATOM 1040 O O . ALA A 1 133 ? -0.361 17.302 50.605 1.00 85.75 133 ALA A O 1
ATOM 1041 N N . GLU A 1 134 ? -1.906 15.972 49.656 1.00 84.69 134 GLU A N 1
ATOM 1042 C CA . GLU A 1 134 ? -2.065 16.748 48.428 1.00 84.69 134 GLU A CA 1
ATOM 1043 C C . GLU A 1 134 ? -2.715 18.114 48.697 1.00 84.69 134 GLU A C 1
ATOM 1045 O O . GLU A 1 134 ? -2.179 19.143 48.289 1.00 84.69 134 GLU A O 1
ATOM 1050 N N . ASN A 1 135 ? -3.766 18.164 49.522 1.00 80.88 135 ASN A N 1
ATOM 1051 C CA . ASN A 1 135 ? -4.384 19.427 49.946 1.00 80.88 135 ASN A CA 1
ATOM 1052 C C . ASN A 1 135 ? -3.408 20.333 50.719 1.00 80.88 135 ASN A C 1
ATOM 1054 O O . ASN A 1 135 ? -3.482 21.554 50.607 1.00 80.88 135 ASN A O 1
ATOM 1058 N N . ARG A 1 136 ? -2.442 19.758 51.454 1.00 76.75 136 ARG A N 1
ATOM 1059 C CA . ARG A 1 136 ? -1.378 20.513 52.142 1.00 76.75 136 ARG A CA 1
ATOM 1060 C C . ARG A 1 136 ? -0.347 21.129 51.198 1.00 76.75 136 ARG A C 1
ATOM 1062 O O . ARG A 1 136 ? 0.212 22.163 51.547 1.00 76.75 136 ARG A O 1
ATOM 1069 N N . LYS A 1 137 ? -0.107 20.537 50.024 1.00 73.00 137 LYS A N 1
ATOM 1070 C CA . LYS A 1 137 ? 0.772 21.120 48.994 1.00 73.00 137 LYS A CA 1
ATOM 1071 C C . LYS A 1 137 ? 0.126 22.311 48.278 1.00 73.00 137 LYS A C 1
ATOM 1073 O O . LYS A 1 137 ? 0.846 23.159 47.765 1.00 73.00 137 LYS A O 1
ATOM 1078 N N . ASN A 1 138 ? -1.208 22.380 48.273 1.00 59.59 138 ASN A N 1
ATOM 1079 C CA . ASN A 1 138 ? -1.991 23.413 47.587 1.00 59.59 138 ASN A CA 1
ATOM 1080 C C . ASN A 1 138 ? -2.378 24.611 48.481 1.00 59.59 138 ASN A C 1
ATOM 1082 O O . ASN A 1 138 ? -3.077 25.514 48.024 1.00 59.59 138 ASN A O 1
ATOM 1086 N N . LEU A 1 139 ? -1.923 24.653 49.741 1.00 49.62 139 LEU A N 1
ATOM 1087 C CA . LEU A 1 139 ? -2.085 25.822 50.612 1.00 49.62 139 LEU A CA 1
ATOM 1088 C C . LEU A 1 139 ? -1.039 26.901 50.262 1.00 49.62 139 LEU A C 1
ATOM 1090 O O . LEU A 1 139 ? 0.153 26.594 50.237 1.00 49.62 139 LEU A O 1
ATOM 1094 N N . PRO A 1 140 ? -1.439 28.167 50.025 1.00 43.31 140 PRO A N 1
ATOM 1095 C CA . PRO A 1 140 ? -0.487 29.262 49.877 1.00 43.31 140 PRO A CA 1
ATOM 1096 C C . PRO A 1 140 ? 0.285 29.470 51.187 1.00 43.31 140 PRO A C 1
ATOM 1098 O O . PRO A 1 140 ? -0.292 29.450 52.275 1.00 43.31 140 PRO A O 1
ATOM 1101 N N . ASP A 1 141 ? 1.595 29.668 51.064 1.00 40.94 141 ASP A N 1
ATOM 1102 C CA . ASP A 1 141 ? 2.539 29.806 52.173 1.00 40.94 141 ASP A CA 1
ATOM 1103 C C . ASP A 1 141 ? 2.193 31.049 53.023 1.00 40.94 141 ASP A C 1
ATOM 1105 O O . ASP A 1 141 ? 2.508 32.189 52.673 1.00 40.94 141 ASP A O 1
ATOM 1109 N N . ALA A 1 142 ? 1.462 30.855 54.125 1.00 36.09 142 ALA A N 1
ATOM 1110 C CA . ALA A 1 142 ? 0.992 31.937 54.988 1.00 36.09 142 ALA A CA 1
ATOM 1111 C C . ALA A 1 142 ? 2.028 32.263 56.072 1.00 36.09 142 ALA A C 1
ATOM 1113 O O . ALA A 1 142 ? 1.891 31.917 57.248 1.00 36.09 142 ALA A O 1
ATOM 1114 N N . GLY A 1 143 ? 3.071 32.980 55.659 1.00 29.59 143 GLY A N 1
ATOM 1115 C CA . GLY A 1 143 ? 3.970 33.702 56.546 1.00 29.59 143 GLY A CA 1
ATOM 1116 C C . GLY A 1 143 ? 3.421 35.083 56.926 1.00 29.59 143 GLY A C 1
ATOM 1117 O O . GLY A 1 143 ? 3.478 36.024 56.143 1.00 29.59 143 GLY A O 1
ATOM 1118 N N . SER A 1 144 ? 3.038 35.210 58.198 1.00 28.55 144 SER A N 1
ATOM 1119 C CA . SER A 1 144 ? 3.070 36.428 59.027 1.00 28.55 144 SER A CA 1
ATOM 1120 C C . SER A 1 144 ? 1.843 37.370 59.100 1.00 28.55 144 SER A C 1
ATOM 1122 O O . SER A 1 144 ? 1.457 38.061 58.165 1.00 28.55 144 SER A O 1
ATOM 1124 N N . THR A 1 145 ? 1.383 37.497 60.354 1.00 28.27 145 THR A N 1
ATOM 1125 C CA . THR A 1 145 ? 0.713 38.633 61.026 1.00 28.27 145 THR A CA 1
ATOM 1126 C C . THR A 1 145 ? -0.776 38.905 60.792 1.00 28.27 145 THR A C 1
ATOM 1128 O O . THR A 1 145 ? -1.232 39.099 59.676 1.00 28.27 145 THR A O 1
ATOM 1131 N N . GLY A 1 146 ? -1.504 39.060 61.909 1.00 26.45 146 GLY A N 1
ATOM 1132 C CA . GLY A 1 146 ? -2.725 39.870 61.956 1.00 26.45 146 GLY A CA 1
ATOM 1133 C C . GLY A 1 146 ? -3.860 39.300 62.801 1.00 26.45 146 GLY A C 1
ATOM 1134 O O . GLY A 1 146 ? -4.778 38.689 62.278 1.00 26.45 146 GLY A O 1
ATOM 1135 N N . SER A 1 147 ? -3.817 39.542 64.110 1.00 28.20 147 SER A N 1
ATOM 1136 C CA . SER A 1 147 ? -4.920 39.348 65.059 1.00 28.20 147 SER A CA 1
ATOM 1137 C C . SER A 1 147 ? -6.222 40.053 64.645 1.00 28.20 147 SER A C 1
ATOM 1139 O O . SER A 1 147 ? -6.168 41.208 64.225 1.00 28.20 147 SER A O 1
ATOM 1141 N N . GLY A 1 148 ? -7.384 39.454 64.923 1.00 26.64 148 GLY A N 1
ATOM 1142 C CA . GLY A 1 148 ? -8.661 40.177 64.880 1.00 26.64 148 GLY A CA 1
ATOM 1143 C C . GLY A 1 148 ? -9.878 39.314 65.206 1.00 26.64 148 GLY A C 1
ATOM 1144 O O . GLY A 1 148 ? -10.308 38.513 64.392 1.00 26.64 148 GLY A O 1
ATOM 1145 N N . LEU A 1 149 ? -10.417 39.495 66.411 1.00 27.38 149 LEU A N 1
ATOM 1146 C CA . LEU A 1 149 ? -11.649 38.906 66.947 1.00 27.38 149 LEU A CA 1
ATOM 1147 C C . LEU A 1 149 ? -12.895 39.185 66.081 1.00 27.38 149 LEU A C 1
ATOM 1149 O O . LEU A 1 149 ? -13.029 40.293 65.571 1.00 27.38 149 LEU A O 1
ATOM 1153 N N . THR A 1 150 ? -13.882 38.274 66.056 1.00 26.23 150 THR A N 1
ATOM 1154 C CA . THR A 1 150 ? -15.194 38.412 66.753 1.00 26.23 150 THR A CA 1
ATOM 1155 C C . THR A 1 150 ? -16.207 37.309 66.380 1.00 26.23 150 THR A C 1
ATOM 1157 O O . THR A 1 150 ? -16.253 36.831 65.253 1.00 26.23 150 THR A O 1
ATOM 1160 N N . ALA A 1 151 ? -16.999 36.907 67.385 1.00 24.20 151 ALA A N 1
ATOM 1161 C CA . ALA A 1 151 ? -18.197 36.051 67.342 1.00 24.20 151 ALA A CA 1
ATOM 1162 C C . ALA A 1 151 ? -19.366 36.764 66.602 1.00 24.20 151 ALA A C 1
ATOM 1164 O O . ALA A 1 151 ? -19.284 37.970 66.407 1.00 24.20 151 ALA A O 1
ATOM 1165 N N . THR A 1 152 ? -20.511 36.201 66.181 1.00 23.77 152 THR A N 1
ATOM 1166 C CA . THR A 1 152 ? -21.443 35.175 66.717 1.00 23.77 152 THR A CA 1
ATOM 1167 C C . THR A 1 152 ? -22.572 34.939 65.647 1.00 23.77 152 THR A C 1
ATOM 1169 O O . THR A 1 152 ? -22.542 35.620 64.624 1.00 23.77 152 THR A O 1
ATOM 1172 N N . PRO A 1 153 ? -23.553 34.018 65.840 1.00 39.97 153 PRO A N 1
ATOM 1173 C CA . PRO A 1 153 ? -24.271 33.252 64.795 1.00 39.97 153 PRO A CA 1
ATOM 1174 C C . PRO A 1 153 ? -25.762 33.616 64.558 1.00 39.97 153 PRO A C 1
ATOM 1176 O O . PRO A 1 153 ? -26.344 34.354 65.345 1.00 39.97 153 PRO A O 1
ATOM 1179 N N . SER A 1 154 ? -26.403 32.992 63.551 1.00 24.50 154 SER A N 1
ATOM 1180 C CA . SER A 1 154 ? -27.874 32.807 63.395 1.00 24.50 154 SER A CA 1
ATOM 1181 C C . SER A 1 154 ? -28.140 31.895 62.170 1.00 24.50 154 SER A C 1
ATOM 1183 O O . SER A 1 154 ? -27.605 32.195 61.108 1.00 24.50 154 SER A O 1
ATOM 1185 N N . SER A 1 155 ? -28.691 30.675 62.263 1.00 24.67 155 SER A N 1
ATOM 1186 C CA . SER A 1 155 ? -30.081 30.226 62.533 1.00 24.67 155 SER A CA 1
ATOM 1187 C C . SER A 1 155 ? -31.014 30.191 61.305 1.00 24.67 155 SER A C 1
ATOM 1189 O O . SER A 1 155 ? -31.193 31.221 60.666 1.00 24.67 155 SER A O 1
ATOM 1191 N N . GLY A 1 156 ? -31.690 29.044 61.117 1.00 24.23 156 GLY A N 1
ATOM 1192 C CA . GLY A 1 156 ? -32.924 28.842 60.325 1.00 24.23 156 GLY A CA 1
ATOM 1193 C C . GLY A 1 156 ? -32.700 28.441 58.860 1.00 24.23 156 GLY A C 1
ATOM 1194 O O . GLY A 1 156 ? -31.782 28.946 58.238 1.00 24.23 156 GLY A O 1
ATOM 1195 N N . GLU A 1 157 ? -33.446 27.539 58.221 1.00 26.31 157 GLU A N 1
ATOM 1196 C CA . GLU A 1 157 ? -34.699 26.839 58.532 1.00 26.31 157 GLU A CA 1
ATOM 1197 C C . GLU A 1 157 ? -34.829 25.627 57.582 1.00 26.31 157 GLU A C 1
ATOM 1199 O O . GLU A 1 157 ? -34.225 25.591 56.510 1.00 26.31 157 GLU A O 1
ATOM 1204 N N . GLN A 1 158 ? -35.602 24.629 58.011 1.00 26.16 158 GLN A N 1
ATOM 1205 C CA . GLN A 1 158 ? -36.018 23.454 57.241 1.00 26.16 158 GLN A CA 1
ATOM 1206 C C . GLN A 1 158 ? -37.090 23.815 56.207 1.00 26.16 158 GLN A C 1
ATOM 1208 O O . GLN A 1 158 ? -37.976 24.600 56.522 1.00 26.16 158 GLN A O 1
ATOM 1213 N N . GLU A 1 159 ? -37.134 23.090 55.087 1.00 25.48 159 GLU A N 1
ATOM 1214 C CA . GLU A 1 159 ? -38.415 22.658 54.518 1.00 25.48 159 GLU A CA 1
ATOM 1215 C C . GLU A 1 159 ? -38.268 21.318 53.780 1.00 25.48 159 GLU A C 1
ATOM 1217 O O . GLU A 1 159 ? -37.400 21.131 52.929 1.00 25.48 159 GLU A O 1
ATOM 1222 N N . LEU A 1 160 ? -39.110 20.367 54.191 1.00 26.50 160 LEU A N 1
ATOM 1223 C CA . LEU A 1 160 ? -39.330 19.055 53.592 1.00 26.50 160 LEU A CA 1
ATOM 1224 C C . LEU A 1 160 ? -40.372 19.175 52.475 1.00 26.50 160 LEU A C 1
ATOM 1226 O O . LEU A 1 160 ? -41.401 19.817 52.674 1.00 26.50 160 LEU A O 1
ATOM 1230 N N . ALA A 1 161 ? -40.184 18.437 51.383 1.00 26.70 161 ALA A N 1
ATOM 1231 C CA . ALA A 1 161 ? -41.295 17.970 50.560 1.00 26.70 161 ALA A CA 1
ATOM 1232 C C . ALA A 1 161 ? -40.976 16.577 50.002 1.00 26.70 161 ALA A C 1
ATOM 1234 O O . ALA A 1 161 ? -40.035 16.387 49.235 1.00 26.70 161 ALA A O 1
ATOM 1235 N N . ASP A 1 162 ? -41.773 15.627 50.475 1.00 26.53 162 ASP A N 1
ATOM 1236 C CA . ASP A 1 162 ? -41.866 14.222 50.097 1.00 26.53 162 ASP A CA 1
ATOM 1237 C C . ASP A 1 162 ? -42.678 14.068 48.795 1.00 26.53 162 ASP A C 1
ATOM 1239 O O . ASP A 1 162 ? -43.540 14.897 48.489 1.00 26.53 162 ASP A O 1
ATOM 1243 N N . GLY A 1 163 ? -42.424 13.001 48.040 1.00 26.50 163 GLY A N 1
ATOM 1244 C CA . GLY A 1 163 ? -43.105 12.722 46.776 1.00 26.50 163 GLY A CA 1
ATOM 1245 C C . GLY A 1 163 ? -42.493 11.547 46.021 1.00 26.50 163 GLY A C 1
ATOM 1246 O O . GLY A 1 163 ? -41.771 11.744 45.048 1.00 26.50 163 GLY A O 1
ATOM 1247 N N . GLY A 1 164 ? -42.776 10.327 46.479 1.00 25.67 164 GLY A N 1
ATOM 1248 C CA . GLY A 1 164 ? -42.365 9.096 45.809 1.00 25.67 164 GLY A CA 1
ATOM 1249 C C . GLY A 1 164 ? -43.118 8.798 44.506 1.00 25.67 164 GLY A C 1
ATOM 1250 O O . GLY A 1 164 ? -44.284 9.155 44.336 1.00 25.67 164 GLY A O 1
ATOM 1251 N N . SER A 1 165 ? -42.457 8.048 43.625 1.00 27.14 165 SER A N 1
ATOM 1252 C CA . SER A 1 165 ? -43.103 7.164 42.653 1.00 27.14 165 SER A CA 1
ATOM 1253 C C . SER A 1 165 ? -42.166 6.008 42.305 1.00 27.14 165 SER A C 1
ATOM 1255 O O . SER A 1 165 ? -41.055 6.223 41.828 1.00 27.14 165 SER A O 1
ATOM 1257 N N . ASP A 1 166 ? -42.666 4.810 42.575 1.00 30.80 166 ASP A N 1
ATOM 1258 C CA . ASP A 1 166 ? -42.118 3.489 42.288 1.00 30.80 166 ASP A CA 1
ATOM 1259 C C . ASP A 1 166 ? -42.212 3.182 40.779 1.00 30.80 166 ASP A C 1
ATOM 1261 O O . ASP A 1 166 ? -43.293 3.287 40.190 1.00 30.80 166 ASP A O 1
ATOM 1265 N N . ALA A 1 167 ? -41.089 2.831 40.152 1.00 30.03 167 ALA A N 1
ATOM 1266 C CA . ALA A 1 167 ? -41.024 2.212 38.829 1.00 30.03 167 ALA A CA 1
ATOM 1267 C C . ALA A 1 167 ? -39.753 1.352 38.762 1.00 30.03 167 ALA A C 1
ATOM 1269 O O . ALA A 1 167 ? -38.654 1.856 38.971 1.00 30.03 167 ALA A O 1
ATOM 1270 N N . GLY A 1 168 ? -39.945 0.051 38.524 1.00 28.06 168 GLY A N 1
ATOM 1271 C CA . GLY A 1 168 ? -38.931 -0.993 38.656 1.00 28.06 168 GLY A CA 1
ATOM 1272 C C . GLY A 1 168 ? -37.650 -0.765 37.856 1.00 28.06 168 GLY A C 1
ATOM 1273 O O . GLY A 1 168 ? -37.687 -0.423 36.676 1.00 28.06 168 GLY A O 1
ATOM 1274 N N . GLU A 1 169 ? -36.527 -1.017 38.522 1.00 28.59 169 GLU A N 1
ATOM 1275 C CA . GLU A 1 169 ? -35.198 -1.095 37.925 1.00 28.59 169 GLU A CA 1
ATOM 1276 C C . GLU A 1 169 ? -34.979 -2.507 37.366 1.00 28.59 169 GLU A C 1
ATOM 1278 O O . GLU A 1 169 ? -35.010 -3.501 38.097 1.00 28.59 169 GLU A O 1
ATOM 1283 N N . GLU A 1 170 ? -34.798 -2.590 36.047 1.00 30.34 170 GLU A N 1
ATOM 1284 C CA . GLU A 1 170 ? -34.161 -3.735 35.404 1.00 30.34 170 GLU A CA 1
ATOM 1285 C C . GLU A 1 170 ? -32.647 -3.677 35.670 1.00 30.34 170 GLU A C 1
ATOM 1287 O O . GLU A 1 170 ? -32.016 -2.625 35.589 1.00 30.34 170 GLU A O 1
ATOM 1292 N N . ASP A 1 171 ? -32.109 -4.842 36.021 1.00 32.00 171 ASP A N 1
ATOM 1293 C CA . ASP A 1 171 ? -30.711 -5.162 36.308 1.00 32.00 171 ASP A CA 1
ATOM 1294 C C . ASP A 1 171 ? -29.833 -4.959 35.057 1.00 32.00 171 ASP A C 1
ATOM 1296 O O . ASP A 1 171 ? -29.849 -5.787 34.143 1.00 32.00 171 ASP A O 1
ATOM 1300 N N . ASP A 1 172 ? -29.091 -3.849 34.997 1.00 33.59 172 ASP A N 1
ATOM 1301 C CA . ASP A 1 172 ? -28.164 -3.542 33.904 1.00 33.59 172 ASP A CA 1
ATOM 1302 C C . ASP A 1 172 ? -26.718 -3.727 34.395 1.00 33.59 172 ASP A C 1
ATOM 1304 O O . ASP A 1 172 ? -26.173 -2.936 35.172 1.00 33.59 172 ASP A O 1
ATOM 1308 N N . GLY A 1 173 ? -26.079 -4.808 33.934 1.00 32.44 173 GLY A N 1
ATOM 1309 C CA . GLY A 1 173 ? -24.633 -5.004 34.062 1.00 32.44 173 GLY A CA 1
ATOM 1310 C C . GLY A 1 173 ? -23.845 -3.866 33.390 1.00 32.44 173 GLY A C 1
ATOM 1311 O O . GLY A 1 173 ? -24.434 -3.005 32.739 1.00 32.44 173 GLY A O 1
ATOM 1312 N N . PRO A 1 174 ? -22.503 -3.828 33.505 1.00 37.53 174 PRO A N 1
ATOM 1313 C CA . PRO A 1 174 ? -21.711 -2.711 32.991 1.00 37.53 174 PRO A CA 1
ATOM 1314 C C . PRO A 1 174 ? -21.973 -2.504 31.491 1.00 37.53 174 PRO A C 1
ATOM 1316 O O . PRO A 1 174 ? -21.542 -3.305 30.659 1.00 37.53 174 PRO A O 1
ATOM 1319 N N . SER A 1 175 ? -22.701 -1.437 31.151 1.00 56.16 175 SER A N 1
ATOM 1320 C CA . SER A 1 175 ? -23.098 -1.150 29.778 1.00 56.16 175 SER A CA 1
ATOM 1321 C C . SER A 1 175 ? -21.885 -0.656 28.988 1.00 56.16 175 SER A C 1
ATOM 1323 O O . SER A 1 175 ? -21.206 0.313 29.345 1.00 56.16 175 SER A O 1
ATOM 1325 N N . ASN A 1 176 ? -21.545 -1.380 27.921 1.00 76.56 176 ASN A N 1
ATOM 1326 C CA . ASN A 1 176 ? -20.535 -0.926 26.972 1.00 76.56 176 ASN A CA 1
ATOM 1327 C C . ASN A 1 176 ? -21.087 0.261 26.155 1.00 76.56 176 ASN A C 1
ATOM 1329 O O . ASN A 1 176 ? -22.294 0.477 26.073 1.00 76.56 176 ASN A O 1
ATOM 1333 N N . ALA A 1 177 ? -20.208 1.057 25.544 1.00 83.88 177 ALA A N 1
ATOM 1334 C CA . ALA A 1 177 ? -20.600 2.234 24.759 1.00 83.88 177 ALA A CA 1
ATOM 1335 C C . ALA A 1 177 ? -21.279 1.885 23.413 1.00 83.88 177 ALA A C 1
ATOM 1337 O O . ALA A 1 177 ? -21.617 2.784 22.639 1.00 83.88 177 ALA A O 1
ATOM 1338 N N . GLY A 1 178 ? -21.445 0.592 23.122 1.00 93.31 178 GLY A N 1
ATOM 1339 C CA . GLY A 1 178 ? -21.929 0.040 21.865 1.00 93.31 178 GLY A CA 1
ATOM 1340 C C . GLY A 1 178 ? -20.981 -1.013 21.296 1.00 93.31 178 GLY A C 1
ATOM 1341 O O . GLY A 1 178 ? -19.790 -1.074 21.625 1.00 93.31 178 GLY A O 1
ATOM 1342 N N . LYS A 1 179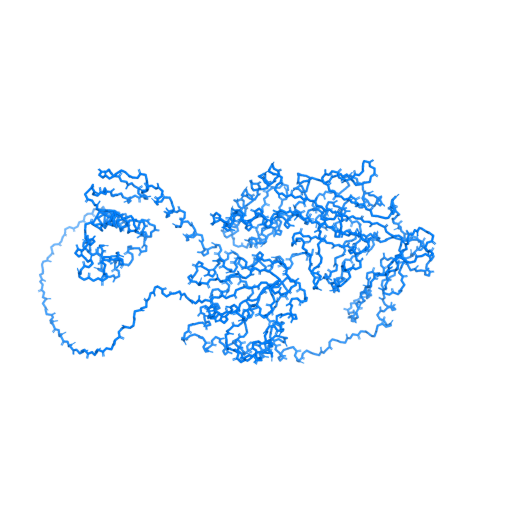 ? -21.514 -1.833 20.398 1.00 97.88 179 LYS A N 1
ATOM 1343 C CA . LYS A 1 179 ? -20.826 -2.949 19.761 1.00 97.88 179 LYS A CA 1
ATOM 1344 C C . LYS A 1 179 ? -20.558 -2.686 18.288 1.00 97.88 179 LYS A C 1
ATOM 1346 O O . LYS A 1 179 ? -21.458 -2.335 17.526 1.00 97.88 179 LYS A O 1
ATOM 1351 N N . ILE A 1 180 ? -19.317 -2.900 17.861 1.00 98.06 180 ILE A N 1
ATOM 1352 C CA . ILE A 1 180 ? -18.856 -2.570 16.513 1.00 98.06 180 ILE A CA 1
ATOM 1353 C C . ILE A 1 180 ? -18.218 -3.797 15.868 1.00 98.06 180 ILE A C 1
ATOM 1355 O O . ILE A 1 180 ? -17.240 -4.337 16.377 1.00 98.06 180 ILE A O 1
ATOM 1359 N N . VAL A 1 181 ? -18.732 -4.205 14.708 1.00 98.50 181 VAL A N 1
ATOM 1360 C CA . VAL A 1 181 ? -18.062 -5.192 13.847 1.00 98.50 181 VAL A CA 1
ATOM 1361 C C . VAL A 1 181 ? -17.159 -4.454 12.868 1.00 98.50 181 VAL A C 1
ATOM 1363 O O . VAL A 1 181 ? -17.642 -3.636 12.086 1.00 98.50 181 VAL A O 1
ATOM 1366 N N . LEU A 1 182 ? -15.858 -4.743 12.894 1.00 98.06 182 LEU A N 1
ATOM 1367 C CA . LEU A 1 182 ? -14.874 -4.198 11.959 1.00 98.06 182 LEU A CA 1
ATOM 1368 C C . LEU A 1 182 ? -14.351 -5.294 11.032 1.00 98.06 182 LEU A C 1
ATOM 1370 O O . LEU A 1 182 ? -14.006 -6.383 11.481 1.00 98.06 182 LEU A O 1
ATOM 1374 N N . ALA A 1 183 ? -14.243 -4.992 9.740 1.00 98.00 183 ALA A N 1
ATOM 1375 C CA . ALA A 1 183 ? -13.690 -5.920 8.760 1.00 98.00 183 ALA A CA 1
ATOM 1376 C C . ALA A 1 183 ? -12.919 -5.186 7.658 1.00 98.00 183 ALA A C 1
ATOM 1378 O O . ALA A 1 183 ? -13.359 -4.145 7.160 1.00 98.00 183 ALA A O 1
ATOM 1379 N N . THR A 1 184 ? -11.791 -5.753 7.227 1.00 97.31 184 THR A N 1
ATOM 1380 C CA . THR A 1 184 ? -11.238 -5.425 5.909 1.00 97.31 184 THR A CA 1
ATOM 1381 C C . THR A 1 184 ? -12.001 -6.247 4.870 1.00 97.31 184 THR A C 1
ATOM 1383 O O . THR A 1 184 ? -12.156 -7.464 5.013 1.00 97.31 184 THR A O 1
ATOM 1386 N N . VAL A 1 185 ? -12.540 -5.561 3.859 1.00 96.69 185 VAL A N 1
ATOM 1387 C CA . VAL A 1 185 ? -13.484 -6.151 2.896 1.00 96.69 185 VAL A CA 1
ATOM 1388 C C . VAL A 1 185 ? -12.860 -7.278 2.070 1.00 96.69 185 VAL A C 1
ATOM 1390 O O . VAL A 1 185 ? -11.638 -7.421 1.987 1.00 96.69 185 VAL A O 1
ATOM 1393 N N . LYS A 1 186 ? -13.721 -8.090 1.448 1.00 94.94 186 LYS A N 1
ATOM 1394 C CA . LYS A 1 186 ? -13.331 -9.211 0.590 1.00 94.94 186 LYS A CA 1
ATOM 1395 C C . LYS A 1 186 ? -12.235 -8.814 -0.404 1.00 94.94 186 LYS A C 1
ATOM 1397 O O . LYS A 1 186 ? -12.296 -7.774 -1.052 1.00 94.94 186 LYS A O 1
ATOM 1402 N N . GLY A 1 187 ? -11.235 -9.682 -0.529 1.00 88.75 187 GLY A N 1
ATOM 1403 C CA . GLY A 1 187 ? -10.128 -9.514 -1.467 1.00 88.75 187 GLY A CA 1
ATOM 1404 C C . GLY A 1 187 ? -9.049 -8.520 -1.028 1.00 88.75 187 GLY A C 1
ATOM 1405 O O . GLY A 1 187 ? -7.986 -8.508 -1.639 1.00 88.75 187 GLY A O 1
ATOM 1406 N N . ASP A 1 188 ? -9.254 -7.729 0.025 1.00 91.75 188 ASP A N 1
ATOM 1407 C CA . ASP A 1 188 ? -8.222 -6.847 0.574 1.00 91.75 188 ASP A CA 1
ATOM 1408 C C . ASP A 1 188 ? -7.593 -7.452 1.836 1.00 91.75 188 ASP A C 1
ATOM 1410 O O . ASP A 1 188 ? -8.273 -8.084 2.645 1.00 91.75 188 ASP A O 1
ATOM 1414 N N . VAL A 1 189 ? -6.283 -7.271 1.988 1.00 88.44 189 VAL A N 1
ATOM 1415 C CA . VAL A 1 189 ? -5.458 -7.938 3.010 1.00 88.44 189 VAL A CA 1
ATOM 1416 C C . VAL A 1 189 ? -4.871 -6.979 4.041 1.00 88.44 189 VAL A C 1
ATOM 1418 O O . VAL A 1 189 ? -4.273 -7.422 5.011 1.00 88.44 189 VAL A O 1
ATOM 1421 N N . HIS A 1 190 ? -5.005 -5.668 3.844 1.00 86.69 190 HIS A N 1
ATOM 1422 C CA . HIS A 1 190 ? -4.313 -4.695 4.686 1.00 86.69 190 HIS A CA 1
ATOM 1423 C C . HIS A 1 190 ? -5.182 -4.273 5.873 1.00 86.69 190 HIS A C 1
ATOM 1425 O O . HIS A 1 190 ? -6.344 -3.882 5.711 1.00 86.69 190 HIS A O 1
ATOM 1431 N N . ASP A 1 191 ? -4.611 -4.315 7.077 1.00 88.69 191 ASP A N 1
ATOM 1432 C CA . ASP A 1 191 ? -5.355 -4.135 8.326 1.00 88.69 191 ASP A CA 1
ATOM 1433 C C . ASP A 1 191 ? -4.738 -3.150 9.325 1.00 88.69 191 ASP A C 1
ATOM 1435 O O . ASP A 1 191 ? -5.424 -2.795 10.277 1.00 88.69 191 ASP A O 1
ATOM 1439 N N . ILE A 1 192 ? -3.517 -2.640 9.111 1.00 83.94 192 ILE A N 1
ATOM 1440 C CA . ILE A 1 192 ? -2.837 -1.746 10.073 1.00 83.94 192 ILE A CA 1
ATOM 1441 C C . ILE A 1 192 ? -3.763 -0.605 10.527 1.00 83.94 192 ILE A C 1
ATOM 1443 O O . ILE A 1 192 ? -3.989 -0.412 11.721 1.00 83.94 192 ILE A O 1
ATOM 1447 N N . GLY A 1 193 ? -4.369 0.116 9.576 1.00 85.50 193 GLY A N 1
ATOM 1448 C CA . GLY A 1 193 ? -5.293 1.212 9.882 1.00 85.50 193 GLY A CA 1
ATOM 1449 C C . GLY A 1 193 ? -6.567 0.765 10.612 1.00 85.50 193 GLY A C 1
ATOM 1450 O O . GLY A 1 193 ? -7.029 1.470 11.508 1.00 85.50 193 GLY A O 1
ATOM 1451 N N . LYS A 1 194 ? -7.109 -0.413 10.272 1.00 92.12 194 LYS A N 1
ATOM 1452 C CA . LYS A 1 194 ? -8.275 -1.010 10.944 1.00 92.12 194 LYS A CA 1
ATOM 1453 C C . LYS A 1 194 ? -7.946 -1.356 12.394 1.00 92.12 194 LYS A C 1
ATOM 1455 O O . LYS A 1 194 ? -8.724 -1.007 13.275 1.00 92.12 194 LYS A O 1
ATOM 1460 N N . ASN A 1 195 ? -6.795 -1.978 12.642 1.00 86.50 195 ASN A N 1
ATOM 1461 C CA . ASN A 1 195 ? -6.392 -2.419 13.980 1.00 86.50 195 ASN A CA 1
ATOM 1462 C C . ASN A 1 195 ? -6.259 -1.218 14.920 1.00 86.50 195 ASN A C 1
ATOM 1464 O O . ASN A 1 195 ? -6.713 -1.257 16.058 1.00 86.50 195 ASN A O 1
ATOM 1468 N N . ILE A 1 196 ? -5.747 -0.097 14.411 1.00 83.81 196 ILE A N 1
ATOM 1469 C CA . ILE A 1 196 ? -5.669 1.148 15.181 1.00 83.81 196 ILE A CA 1
ATOM 1470 C C . ILE A 1 196 ? -7.050 1.718 15.479 1.00 83.81 196 ILE A C 1
ATOM 1472 O O . ILE A 1 196 ? -7.296 2.136 16.606 1.00 83.81 196 ILE A O 1
ATOM 1476 N N . VAL A 1 197 ? -7.964 1.728 14.505 1.00 88.94 197 VAL A N 1
ATOM 1477 C CA . VAL A 1 197 ? -9.360 2.123 14.753 1.00 88.94 197 VAL A CA 1
ATOM 1478 C C . VAL A 1 197 ? -9.985 1.232 15.831 1.00 88.94 197 VAL A C 1
ATOM 1480 O O . VAL A 1 197 ? -10.610 1.756 16.750 1.00 88.94 197 VAL A O 1
ATOM 1483 N N . GLY A 1 198 ? -9.766 -0.083 15.764 1.00 89.19 198 GLY A N 1
ATOM 1484 C CA . GLY A 1 198 ? -10.267 -1.039 16.749 1.00 89.19 198 GLY A CA 1
ATOM 1485 C C . GLY A 1 198 ? -9.739 -0.790 18.162 1.00 89.19 198 GLY A C 1
ATOM 1486 O O . GLY A 1 198 ? -10.530 -0.728 19.102 1.00 89.19 198 GLY A O 1
ATOM 1487 N N . ILE A 1 199 ? -8.433 -0.552 18.318 1.00 83.69 199 ILE A N 1
ATOM 1488 C CA . ILE A 1 199 ? -7.823 -0.206 19.615 1.00 83.69 199 ILE A CA 1
ATOM 1489 C C . ILE A 1 199 ? -8.422 1.094 20.156 1.00 83.69 199 ILE A C 1
ATOM 1491 O O . ILE A 1 199 ? -8.845 1.159 21.304 1.00 83.69 199 ILE A O 1
ATOM 1495 N N . VAL A 1 200 ? -8.519 2.125 19.316 1.00 83.25 200 VAL A N 1
ATOM 1496 C CA . VAL A 1 200 ? -9.021 3.446 19.720 1.00 83.25 200 VAL A CA 1
ATOM 1497 C C . VAL A 1 200 ? -10.475 3.389 20.175 1.00 83.25 200 VAL A C 1
ATOM 1499 O O . VAL A 1 200 ? -10.820 4.020 21.172 1.00 83.25 200 VAL A O 1
ATOM 1502 N N . LEU A 1 201 ? -11.319 2.634 19.474 1.00 86.44 201 LEU A N 1
ATOM 1503 C CA . LEU A 1 201 ? -12.703 2.396 19.879 1.00 86.44 201 LEU A CA 1
ATOM 1504 C C . LEU A 1 201 ? -12.763 1.596 21.191 1.00 86.44 201 LEU A C 1
ATOM 1506 O O . LEU A 1 201 ? -13.466 2.005 22.111 1.00 86.44 201 LEU A O 1
ATOM 1510 N N . SER A 1 202 ? -11.964 0.536 21.328 1.00 84.12 202 SER A N 1
ATOM 1511 C CA . SER A 1 202 ? -11.928 -0.292 22.547 1.00 84.12 202 SER A CA 1
ATOM 1512 C C . SER A 1 202 ? -11.524 0.513 23.786 1.00 84.12 202 SER A C 1
ATOM 1514 O O . SER A 1 202 ? -12.162 0.420 24.831 1.00 84.12 202 SER A O 1
ATOM 1516 N N . CYS A 1 203 ? -10.536 1.404 23.660 1.00 78.88 203 CYS A N 1
ATOM 1517 C CA . CYS A 1 203 ? -10.135 2.310 24.740 1.00 78.88 203 CYS A CA 1
ATOM 1518 C C . CYS A 1 203 ? -11.213 3.336 25.131 1.00 78.88 203 CYS A C 1
ATOM 1520 O O . CYS A 1 203 ? -11.079 3.999 26.154 1.00 78.88 203 CYS A O 1
ATOM 1522 N N . ASN A 1 204 ? -12.266 3.491 24.325 1.00 82.12 204 ASN A N 1
ATOM 1523 C CA . ASN A 1 204 ? -13.431 4.325 24.626 1.00 82.12 204 ASN A CA 1
ATOM 1524 C C . ASN A 1 204 ? -14.665 3.469 24.965 1.00 82.12 204 ASN A C 1
ATOM 1526 O O . ASN A 1 204 ? -15.795 3.894 24.737 1.00 82.12 204 ASN A O 1
ATOM 1530 N N . ASN A 1 205 ? -14.437 2.276 25.529 1.00 84.31 205 ASN A N 1
ATOM 1531 C CA . ASN A 1 205 ? -15.452 1.357 26.049 1.00 84.31 205 ASN A CA 1
ATOM 1532 C C . ASN A 1 205 ? -16.412 0.777 24.989 1.00 84.31 205 ASN A C 1
ATOM 1534 O O . ASN A 1 205 ? -17.484 0.286 25.338 1.00 84.31 205 ASN A O 1
ATOM 1538 N N . PHE A 1 206 ? -16.053 0.818 23.701 1.00 89.38 206 PHE A N 1
ATOM 1539 C CA . PHE A 1 206 ? -16.776 0.079 22.660 1.00 89.38 206 PHE A CA 1
ATOM 1540 C C . PHE A 1 206 ? -16.336 -1.388 22.641 1.00 89.38 206 PHE A C 1
ATOM 1542 O O . PHE A 1 206 ? -15.143 -1.683 22.694 1.00 89.38 206 PHE A O 1
ATOM 1549 N N . GLU A 1 207 ? -17.280 -2.315 22.484 1.00 94.44 207 GLU A N 1
ATOM 1550 C CA . GLU A 1 207 ? -16.958 -3.718 22.208 1.00 94.44 207 GLU A CA 1
ATOM 1551 C C . GLU A 1 207 ? -16.636 -3.864 20.715 1.00 94.44 207 GLU A C 1
ATOM 1553 O O . GLU A 1 207 ? -17.522 -3.752 19.865 1.00 94.44 207 GLU A O 1
ATOM 1558 N N . VAL A 1 208 ? -15.365 -4.089 20.377 1.00 94.94 208 VAL A N 1
ATOM 1559 C CA . VAL A 1 208 ? -14.918 -4.222 18.985 1.00 94.94 208 VAL A CA 1
ATOM 1560 C C . VAL A 1 208 ? -14.713 -5.688 18.622 1.00 94.94 208 VAL A C 1
ATOM 1562 O O . VAL A 1 208 ? -13.870 -6.375 19.192 1.00 94.94 208 VAL A O 1
ATOM 1565 N N . ILE A 1 209 ? -15.445 -6.147 17.609 1.00 96.88 209 ILE A N 1
ATOM 1566 C CA . ILE A 1 209 ? -15.290 -7.466 17.003 1.00 96.88 209 ILE A CA 1
ATOM 1567 C C . ILE A 1 209 ? -14.558 -7.284 15.679 1.00 96.88 209 ILE A C 1
ATOM 1569 O O . ILE A 1 209 ? -15.158 -6.939 14.659 1.00 96.88 209 ILE A O 1
ATOM 1573 N N . ASP A 1 210 ? -13.250 -7.517 15.704 1.00 95.75 210 ASP A N 1
ATOM 1574 C CA . ASP A 1 210 ? -12.419 -7.506 14.508 1.00 95.75 210 ASP A CA 1
ATOM 1575 C C . ASP A 1 210 ? -12.501 -8.854 13.779 1.00 95.75 210 ASP A C 1
ATOM 1577 O O . ASP A 1 210 ? -12.119 -9.898 14.307 1.00 95.75 210 ASP A O 1
ATOM 1581 N N . MET A 1 211 ? -13.016 -8.837 12.552 1.00 96.56 211 MET A N 1
ATOM 1582 C CA . MET A 1 211 ? -13.161 -10.025 11.710 1.00 96.56 211 MET A CA 1
ATOM 1583 C C . MET A 1 211 ? -11.913 -10.344 10.877 1.00 96.56 211 MET A C 1
ATOM 1585 O O . MET A 1 211 ? -11.912 -11.329 10.136 1.00 96.56 211 MET A O 1
ATOM 1589 N N . GLY A 1 212 ? -10.867 -9.522 10.969 1.00 93.12 212 GLY A N 1
ATOM 1590 C CA . GLY A 1 212 ? -9.652 -9.663 10.181 1.00 93.12 212 GLY A CA 1
ATOM 1591 C C . GLY A 1 212 ? -9.811 -9.135 8.755 1.00 93.12 212 GLY A C 1
ATOM 1592 O O . GLY A 1 212 ? -10.398 -8.071 8.522 1.00 93.12 212 GLY A O 1
ATOM 1593 N N . VAL A 1 213 ? -9.226 -9.860 7.800 1.00 94.38 213 VAL A N 1
ATOM 1594 C CA . VAL A 1 213 ? -9.073 -9.431 6.404 1.00 94.38 213 VAL A CA 1
ATOM 1595 C C . VAL A 1 213 ? -9.733 -10.374 5.413 1.00 94.38 213 VAL A C 1
ATOM 1597 O O . VAL A 1 213 ? -10.073 -11.505 5.751 1.00 94.38 213 VAL A O 1
ATOM 1600 N N . MET A 1 214 ? -9.931 -9.891 4.183 1.00 92.88 214 MET A N 1
ATOM 1601 C CA . MET A 1 214 ? -10.607 -10.612 3.105 1.00 92.88 214 MET A CA 1
ATOM 1602 C C . MET A 1 214 ? -11.995 -11.142 3.496 1.00 92.88 214 MET A C 1
ATOM 1604 O O . MET A 1 214 ? -12.413 -12.206 3.036 1.00 92.88 214 MET A O 1
ATOM 1608 N N . VAL A 1 215 ? -12.734 -10.415 4.336 1.00 97.19 215 VAL A N 1
ATOM 1609 C CA . VAL A 1 215 ? -13.984 -10.924 4.909 1.00 97.19 215 VAL A CA 1
ATOM 1610 C C . VAL A 1 215 ? -15.136 -10.762 3.901 1.00 97.19 215 VAL A C 1
ATOM 1612 O O . VAL A 1 215 ? -15.441 -9.636 3.502 1.00 97.19 215 VAL A O 1
ATOM 1615 N N . PRO A 1 216 ? -15.811 -11.852 3.476 1.00 96.94 216 PRO A N 1
ATOM 1616 C CA . PRO A 1 216 ? -16.967 -11.770 2.583 1.00 96.94 216 PRO A CA 1
ATOM 1617 C C . PRO A 1 216 ? -18.147 -11.024 3.213 1.00 96.94 216 PRO A C 1
ATOM 1619 O O . PRO A 1 216 ? -18.403 -11.182 4.408 1.00 96.94 216 PRO A O 1
ATOM 1622 N N . CYS A 1 217 ? -18.918 -10.299 2.392 1.00 97.56 217 CYS A N 1
ATOM 1623 C CA . CYS A 1 217 ? -20.116 -9.560 2.814 1.00 97.56 217 CYS A CA 1
ATOM 1624 C C . CYS A 1 217 ? -21.055 -10.409 3.689 1.00 97.56 217 CYS A C 1
ATOM 1626 O O . CYS A 1 217 ? -21.399 -10.006 4.797 1.00 97.56 217 CYS A O 1
ATOM 1628 N N . GLU A 1 218 ? -21.385 -11.622 3.243 1.00 97.12 218 GLU A N 1
ATOM 1629 C CA . GLU A 1 218 ? -22.259 -12.558 3.961 1.00 97.12 218 GLU A CA 1
ATOM 1630 C C . GLU A 1 218 ? -21.778 -12.830 5.390 1.00 97.12 218 GLU A C 1
ATOM 1632 O O . GLU A 1 218 ? -22.580 -12.826 6.321 1.00 97.12 218 GLU A O 1
ATOM 1637 N N . LYS A 1 219 ? -20.463 -13.011 5.585 1.00 97.94 219 LYS A N 1
ATOM 1638 C CA . LYS A 1 219 ? -19.883 -13.243 6.912 1.00 97.94 219 LYS A CA 1
ATOM 1639 C C . LYS A 1 219 ? -19.949 -11.990 7.775 1.00 97.94 219 LYS A C 1
ATOM 1641 O O . LYS A 1 219 ? -20.273 -12.111 8.952 1.00 97.94 219 LYS A O 1
ATOM 1646 N N . ILE A 1 220 ? -19.676 -10.813 7.206 1.00 98.38 220 ILE A N 1
ATOM 1647 C CA . ILE A 1 220 ? -19.767 -9.531 7.925 1.00 98.38 220 ILE A CA 1
ATOM 1648 C C . ILE A 1 220 ? -21.185 -9.335 8.457 1.00 98.38 220 ILE A C 1
ATOM 1650 O O . ILE A 1 220 ? -21.376 -9.095 9.647 1.00 98.38 220 ILE A O 1
ATOM 1654 N N . LEU A 1 221 ? -22.186 -9.487 7.586 1.00 98.19 221 LEU A N 1
ATOM 1655 C CA . LEU A 1 221 ? -23.584 -9.275 7.951 1.00 98.19 221 LEU A CA 1
ATOM 1656 C C . LEU A 1 221 ? -24.096 -10.357 8.907 1.00 98.19 221 LEU A C 1
ATOM 1658 O O . LEU A 1 221 ? -24.792 -10.034 9.867 1.00 98.19 221 LEU A O 1
ATOM 1662 N N . ALA A 1 222 ? -23.711 -11.621 8.699 1.00 97.56 222 ALA A N 1
ATOM 1663 C CA . ALA A 1 222 ? -24.046 -12.707 9.616 1.00 97.56 222 ALA A CA 1
ATOM 1664 C C . ALA A 1 222 ? -23.459 -12.463 11.010 1.00 97.56 222 ALA A C 1
ATOM 1666 O O . ALA A 1 222 ? -24.177 -12.590 11.999 1.00 97.56 222 ALA A O 1
ATOM 1667 N N . LYS A 1 223 ? -22.186 -12.052 11.095 1.00 98.12 223 LYS A N 1
ATOM 1668 C CA . LYS A 1 223 ? -21.545 -11.762 12.378 1.00 98.12 223 LYS A CA 1
ATOM 1669 C C . LYS A 1 223 ? -22.178 -10.555 13.058 1.00 98.12 223 LYS A C 1
ATOM 1671 O O . LYS A 1 223 ? -22.448 -10.624 14.250 1.00 98.12 223 LYS A O 1
ATOM 1676 N N . ALA A 1 224 ? -22.467 -9.487 12.312 1.00 97.88 224 ALA A N 1
ATOM 1677 C CA . ALA A 1 224 ? -23.160 -8.310 12.832 1.00 97.88 224 ALA A CA 1
ATOM 1678 C C . ALA A 1 224 ? -24.547 -8.652 13.395 1.00 97.88 224 ALA A C 1
ATOM 1680 O O . ALA A 1 224 ? -24.901 -8.173 14.469 1.00 97.88 224 ALA A O 1
ATOM 1681 N N . ALA A 1 225 ? -25.305 -9.522 12.725 1.00 96.44 225 ALA A N 1
ATOM 1682 C CA . ALA A 1 225 ? -26.588 -10.003 13.229 1.00 96.44 225 ALA A CA 1
ATOM 1683 C C . ALA A 1 225 ? -26.432 -10.901 14.472 1.00 96.44 225 ALA A C 1
ATOM 1685 O O . ALA A 1 225 ? -27.152 -10.713 15.449 1.00 96.44 225 ALA A O 1
ATOM 1686 N N . GLU A 1 226 ? -25.478 -11.840 14.454 1.00 96.94 226 GLU A N 1
ATOM 1687 C CA . GLU A 1 226 ? -25.177 -12.762 15.562 1.00 96.94 226 GLU A CA 1
ATOM 1688 C C . GLU A 1 226 ? -24.865 -12.003 16.855 1.00 96.94 226 GLU A C 1
ATOM 1690 O O . GLU A 1 226 ? -25.441 -12.291 17.903 1.00 96.94 226 GLU A O 1
ATOM 1695 N N . VAL A 1 227 ? -23.970 -11.015 16.778 1.00 96.75 227 VAL A N 1
ATOM 1696 C CA . VAL A 1 227 ? -23.517 -10.275 17.962 1.00 96.75 227 VAL A CA 1
ATOM 1697 C C . VAL A 1 227 ? -24.422 -9.097 18.318 1.00 96.75 227 VAL A C 1
ATOM 1699 O O . VAL A 1 227 ? -24.195 -8.485 19.361 1.00 96.75 227 VAL A O 1
ATOM 1702 N N . LYS A 1 228 ? -25.433 -8.807 17.483 1.00 96.56 228 LYS A N 1
ATOM 1703 C CA . LYS A 1 228 ? -26.278 -7.602 17.530 1.00 96.56 228 LYS A CA 1
ATOM 1704 C C . LYS A 1 228 ? -25.435 -6.325 17.504 1.00 96.56 228 LYS A C 1
ATOM 1706 O O . LYS A 1 228 ? -25.478 -5.522 18.424 1.00 96.56 228 LYS A O 1
ATOM 1711 N N . ALA A 1 229 ? -24.609 -6.187 16.471 1.00 97.50 229 ALA A N 1
ATOM 1712 C CA . ALA A 1 229 ? -23.737 -5.034 16.310 1.00 97.50 229 ALA A CA 1
ATOM 1713 C C . ALA A 1 229 ? -24.547 -3.748 16.103 1.00 97.50 229 ALA A C 1
ATOM 1715 O O . ALA A 1 229 ? -25.439 -3.692 15.251 1.00 97.50 229 ALA A O 1
ATOM 1716 N N . ASP A 1 230 ? -24.166 -2.705 16.829 1.00 98.00 230 ASP A N 1
ATOM 1717 C CA . ASP A 1 230 ? -24.741 -1.370 16.714 1.00 98.00 230 ASP A CA 1
ATOM 1718 C C . ASP A 1 230 ? -24.142 -0.595 15.538 1.00 98.00 230 ASP A C 1
ATOM 1720 O O . ASP A 1 230 ? -24.790 0.288 14.983 1.00 98.00 230 ASP A O 1
ATOM 1724 N N . ILE A 1 231 ? -22.912 -0.924 15.126 1.00 98.31 231 ILE A N 1
ATOM 1725 C CA . ILE A 1 231 ? -22.228 -0.328 13.972 1.00 98.31 231 ILE A CA 1
ATOM 1726 C C . ILE A 1 231 ? -21.464 -1.409 13.195 1.00 98.31 231 ILE A C 1
ATOM 1728 O O . ILE A 1 231 ? -20.837 -2.295 13.777 1.00 98.31 231 ILE A O 1
ATOM 1732 N N . ILE A 1 232 ? -21.455 -1.298 11.864 1.00 98.69 232 ILE A N 1
ATOM 1733 C CA . ILE A 1 232 ? -20.557 -2.060 10.984 1.00 98.69 232 ILE A CA 1
ATOM 1734 C C . ILE A 1 232 ? -19.517 -1.098 10.407 1.00 98.69 232 ILE A C 1
ATOM 1736 O O . ILE A 1 232 ? -19.878 -0.054 9.871 1.00 98.69 232 ILE A O 1
ATOM 1740 N N . GLY A 1 233 ? -18.230 -1.429 10.491 1.00 98.19 233 GLY A N 1
ATOM 1741 C CA . GLY A 1 233 ? -17.142 -0.652 9.901 1.00 98.19 233 GLY A CA 1
ATOM 1742 C C . GLY A 1 233 ? -16.347 -1.445 8.870 1.00 98.19 233 GLY A C 1
ATOM 1743 O O . GLY A 1 233 ? -15.909 -2.565 9.131 1.00 98.19 233 GLY A O 1
ATOM 1744 N N . LEU A 1 234 ? -16.137 -0.843 7.700 1.00 98.25 234 LEU A N 1
ATOM 1745 C CA . LEU A 1 234 ? -15.416 -1.441 6.579 1.00 98.25 234 LEU A CA 1
ATOM 1746 C C . LEU A 1 234 ? -14.108 -0.699 6.300 1.00 98.25 234 LEU A C 1
ATOM 1748 O O . LEU A 1 234 ? -14.084 0.532 6.231 1.00 98.25 234 LEU A O 1
ATOM 1752 N N . SER A 1 235 ? -13.042 -1.467 6.081 1.00 96.81 235 SER A N 1
ATOM 1753 C CA . SER A 1 235 ? -11.710 -0.984 5.704 1.00 96.81 235 SER A CA 1
ATOM 1754 C C . SER A 1 235 ? -11.307 -1.476 4.309 1.00 96.81 235 SER A C 1
ATOM 1756 O O . SER A 1 235 ? -11.602 -2.616 3.945 1.00 96.81 235 SER A O 1
ATOM 1758 N N . GLY A 1 236 ? -10.611 -0.632 3.538 1.00 92.12 236 GLY A N 1
ATOM 1759 C CA . GLY A 1 236 ? -10.041 -0.981 2.230 1.00 92.12 236 GLY A CA 1
ATOM 1760 C C . GLY A 1 236 ? -8.838 -0.113 1.831 1.00 92.12 236 GLY A C 1
ATOM 1761 O O . GLY A 1 236 ? -8.830 1.103 2.023 1.00 92.12 236 GLY A O 1
ATOM 1762 N N . LEU A 1 237 ? -7.804 -0.736 1.273 1.00 88.88 237 LEU A N 1
ATOM 1763 C CA . LEU A 1 237 ? -6.587 -0.103 0.769 1.00 88.88 237 LEU A CA 1
ATOM 1764 C C . LEU A 1 237 ? -6.586 0.050 -0.756 1.00 88.88 237 LEU A C 1
ATOM 1766 O O . LEU A 1 237 ? -6.088 1.061 -1.247 1.00 88.88 237 LEU A O 1
ATOM 1770 N N . ILE A 1 238 ? -7.104 -0.928 -1.503 1.00 85.31 238 ILE A N 1
ATOM 1771 C CA . ILE A 1 238 ? -7.041 -0.934 -2.975 1.00 85.31 238 ILE A CA 1
ATOM 1772 C C . ILE A 1 238 ? -8.341 -0.451 -3.625 1.00 85.31 238 ILE A C 1
ATOM 1774 O O . ILE A 1 238 ? -9.369 -0.291 -2.967 1.00 85.31 238 ILE A O 1
ATOM 1778 N N . THR A 1 239 ? -8.285 -0.108 -4.917 1.00 87.62 239 THR A N 1
ATOM 1779 C CA . THR A 1 239 ? -9.446 0.471 -5.616 1.00 87.62 239 THR A CA 1
ATOM 1780 C C . THR A 1 239 ? -10.624 -0.504 -5.767 1.00 87.62 239 THR A C 1
ATOM 1782 O O . THR A 1 239 ? -11.744 -0.049 -5.533 1.00 87.62 239 THR A O 1
ATOM 1785 N N . PRO A 1 240 ? -10.430 -1.823 -6.011 1.00 89.69 240 PRO A N 1
ATOM 1786 C CA . PRO A 1 240 ? -11.538 -2.786 -6.027 1.00 89.69 240 PRO A CA 1
ATOM 1787 C C . PRO A 1 240 ? -12.310 -2.886 -4.702 1.00 89.69 240 PRO A C 1
ATOM 1789 O O . PRO A 1 240 ? -13.488 -3.227 -4.694 1.00 89.69 240 PRO A O 1
ATOM 1792 N N . SER A 1 241 ? -11.682 -2.538 -3.574 1.00 92.62 241 SER A N 1
ATOM 1793 C CA . SER A 1 241 ? -12.320 -2.567 -2.251 1.00 92.62 241 SER A CA 1
ATOM 1794 C C . SER A 1 241 ? -13.518 -1.614 -2.157 1.00 92.62 241 SER A C 1
ATOM 1796 O O . SER A 1 241 ? -14.424 -1.835 -1.358 1.00 92.62 241 SER A O 1
ATOM 1798 N N . LEU A 1 242 ? -13.556 -0.562 -2.984 1.00 92.94 242 LEU A N 1
ATOM 1799 C CA . LEU A 1 242 ? -14.680 0.374 -3.038 1.00 92.94 242 LEU A CA 1
ATOM 1800 C C . LEU A 1 242 ? -15.950 -0.267 -3.615 1.00 92.94 242 LEU A C 1
ATOM 1802 O O . LEU A 1 242 ? -17.045 0.056 -3.149 1.00 92.94 242 LEU A O 1
ATOM 1806 N N . ASP A 1 243 ? -15.806 -1.176 -4.582 1.00 91.94 243 ASP A N 1
ATOM 1807 C CA . ASP A 1 243 ? -16.932 -1.911 -5.164 1.00 91.94 243 ASP A CA 1
ATOM 1808 C C . ASP A 1 243 ? -17.491 -2.921 -4.154 1.00 91.94 243 ASP A C 1
ATOM 1810 O O . ASP A 1 243 ? -18.705 -3.015 -3.980 1.00 91.94 243 ASP A O 1
ATOM 1814 N N . GLU A 1 244 ? -16.617 -3.593 -3.398 1.00 95.44 244 GLU A N 1
ATOM 1815 C CA . GLU A 1 244 ? -17.023 -4.479 -2.299 1.00 95.44 244 GLU A CA 1
ATOM 1816 C C . GLU A 1 244 ? -17.766 -3.717 -1.190 1.00 95.44 244 GLU A C 1
ATOM 1818 O O . GLU A 1 244 ? -18.794 -4.179 -0.697 1.00 95.44 244 GLU A O 1
ATOM 1823 N N . MET A 1 245 ? -17.328 -2.505 -0.830 1.00 97.31 245 MET A N 1
ATOM 1824 C CA . MET A 1 245 ? -18.063 -1.662 0.126 1.00 97.31 245 MET A CA 1
ATOM 1825 C C . MET A 1 245 ? -19.453 -1.261 -0.392 1.00 97.31 245 MET A C 1
ATOM 1827 O O . MET A 1 245 ? -20.414 -1.234 0.380 1.00 97.31 245 MET A O 1
ATOM 1831 N N . ALA A 1 246 ? -19.584 -0.964 -1.690 1.00 96.00 246 ALA A N 1
ATOM 1832 C CA . ALA A 1 246 ? -20.877 -0.668 -2.309 1.00 96.00 246 ALA A CA 1
ATOM 1833 C C . ALA A 1 246 ? -21.784 -1.912 -2.368 1.00 96.00 246 ALA A C 1
ATOM 1835 O O . ALA A 1 246 ? -23.000 -1.806 -2.173 1.00 96.00 246 ALA A O 1
ATOM 1836 N N . HIS A 1 247 ? -21.198 -3.095 -2.580 1.00 97.06 247 HIS A N 1
ATOM 1837 C CA . HIS A 1 247 ? -21.904 -4.369 -2.506 1.00 97.06 247 HIS A CA 1
ATOM 1838 C C . HIS A 1 247 ? -22.437 -4.634 -1.092 1.00 97.06 247 HIS A C 1
ATOM 1840 O O . HIS A 1 247 ? -23.628 -4.909 -0.949 1.00 97.06 247 HIS A O 1
ATOM 1846 N N . VAL A 1 248 ? -21.619 -4.443 -0.047 1.00 97.81 248 VAL A N 1
ATOM 1847 C CA . VAL A 1 248 ? -22.071 -4.568 1.351 1.00 97.81 248 VAL A CA 1
ATOM 1848 C C . VAL A 1 248 ? -23.226 -3.609 1.645 1.00 97.81 248 VAL A C 1
ATOM 1850 O O . VAL A 1 248 ? -24.247 -4.041 2.172 1.00 97.81 248 VAL A O 1
ATOM 1853 N N . ALA A 1 249 ? -23.117 -2.336 1.253 1.00 98.00 249 ALA A N 1
ATOM 1854 C CA . ALA A 1 249 ? -24.196 -1.358 1.422 1.00 98.00 249 ALA A CA 1
ATOM 1855 C C . ALA A 1 249 ? -25.504 -1.801 0.729 1.00 98.00 249 ALA A C 1
ATOM 1857 O O . ALA A 1 249 ? -26.585 -1.714 1.317 1.00 98.00 249 ALA A O 1
ATOM 1858 N N . SER A 1 250 ? -25.399 -2.335 -0.492 1.00 97.94 250 SER A N 1
ATOM 1859 C CA . SER A 1 250 ? -26.544 -2.848 -1.257 1.00 97.94 250 SER A CA 1
ATOM 1860 C C . SER A 1 250 ? -27.188 -4.073 -0.595 1.00 97.94 250 SER A C 1
ATOM 1862 O O . SER A 1 250 ? -28.413 -4.176 -0.546 1.00 97.94 250 SER A O 1
ATOM 1864 N N . GLU A 1 251 ? -26.389 -4.988 -0.042 1.00 98.25 251 GLU A N 1
ATOM 1865 C CA . GLU A 1 251 ? -26.896 -6.163 0.677 1.00 98.25 251 GLU A CA 1
ATOM 1866 C C . GLU A 1 251 ? -27.540 -5.787 2.014 1.00 98.25 251 GLU A C 1
ATOM 1868 O O . GLU A 1 251 ? -28.608 -6.304 2.348 1.00 98.25 251 GLU A O 1
ATOM 1873 N N . MET A 1 252 ? -26.971 -4.821 2.742 1.00 98.31 252 MET A N 1
ATOM 1874 C CA . MET A 1 252 ? -27.605 -4.259 3.937 1.00 98.31 252 MET A CA 1
ATOM 1875 C C . MET A 1 252 ? -28.979 -3.664 3.608 1.00 98.31 252 MET A C 1
ATOM 1877 O O . MET A 1 252 ? -29.941 -3.894 4.341 1.00 98.31 252 MET A O 1
ATOM 1881 N N . GLN A 1 253 ? -29.101 -2.960 2.476 1.00 97.81 253 GLN A N 1
ATOM 1882 C CA . GLN A 1 253 ? -30.381 -2.442 1.993 1.00 97.81 253 GLN A CA 1
ATOM 1883 C C . GLN A 1 253 ? -31.360 -3.561 1.631 1.00 97.81 253 GLN A C 1
ATOM 1885 O O . GLN A 1 253 ? -32.530 -3.491 2.009 1.00 97.81 253 GLN A O 1
ATOM 1890 N N . ARG A 1 254 ? -30.899 -4.591 0.912 1.00 98.00 254 ARG A N 1
ATOM 1891 C CA . ARG A 1 254 ? -31.719 -5.744 0.509 1.00 98.00 254 ARG A CA 1
ATOM 1892 C C . ARG A 1 254 ? -32.283 -6.494 1.717 1.00 98.00 254 ARG A C 1
ATOM 1894 O O . ARG A 1 254 ? -33.420 -6.955 1.668 1.00 98.00 254 ARG A O 1
ATOM 1901 N N . LEU A 1 255 ? -31.503 -6.594 2.791 1.00 96.81 255 LEU A N 1
ATOM 1902 C CA . LEU A 1 255 ? -31.898 -7.217 4.056 1.00 96.81 255 LEU A CA 1
ATOM 1903 C C . LEU A 1 255 ? -32.700 -6.282 4.978 1.00 96.81 255 LEU A C 1
ATOM 1905 O O . LEU A 1 255 ? -33.114 -6.703 6.054 1.00 96.81 255 LEU A O 1
ATOM 1909 N N . GLY A 1 256 ? -32.935 -5.029 4.574 1.00 96.38 256 GLY A N 1
ATOM 1910 C CA . GLY A 1 256 ? -33.699 -4.057 5.358 1.00 96.38 256 GLY A CA 1
ATOM 1911 C C . GLY A 1 256 ? -32.996 -3.592 6.636 1.00 96.38 256 GLY A C 1
ATOM 1912 O O . GLY A 1 256 ? -33.663 -3.109 7.550 1.00 96.38 256 GLY A O 1
ATOM 1913 N N . LEU A 1 257 ? -31.669 -3.734 6.716 1.00 96.19 257 LEU A N 1
ATOM 1914 C CA . LEU A 1 257 ? -30.891 -3.302 7.874 1.00 96.19 257 LEU A CA 1
ATOM 1915 C C . LEU A 1 257 ? -30.909 -1.773 8.005 1.00 96.19 257 LEU A C 1
ATOM 1917 O O . LEU A 1 257 ? -31.061 -1.042 7.023 1.00 96.19 257 LEU A O 1
ATOM 1921 N N . LYS A 1 258 ? -30.764 -1.295 9.245 1.00 95.00 258 LYS A N 1
ATOM 1922 C CA . LYS A 1 258 ? -30.664 0.137 9.582 1.00 95.00 258 LYS A CA 1
ATOM 1923 C C . LYS A 1 258 ? -29.418 0.495 10.387 1.00 95.00 258 LYS A C 1
ATOM 1925 O O . LYS A 1 258 ? -29.165 1.677 10.608 1.00 95.00 258 LYS A O 1
ATOM 1930 N N . THR A 1 259 ? -28.622 -0.506 10.757 1.00 97.06 259 THR A N 1
ATOM 1931 C CA . THR A 1 259 ? -27.331 -0.357 11.431 1.00 97.06 259 THR A CA 1
ATOM 1932 C C . THR A 1 259 ? -26.436 0.636 10.674 1.00 97.06 259 THR A C 1
ATOM 1934 O O . THR A 1 259 ? -26.261 0.484 9.460 1.00 97.06 259 THR A O 1
ATOM 1937 N N . PRO A 1 260 ? -25.882 1.667 11.332 1.00 97.88 260 PRO A N 1
ATOM 1938 C CA . PRO A 1 260 ? -24.912 2.563 10.719 1.00 97.88 260 PRO A CA 1
ATOM 1939 C C . PRO A 1 260 ? -23.714 1.827 10.105 1.00 97.88 260 PRO A C 1
ATOM 1941 O O . PRO A 1 260 ? -23.165 0.896 10.696 1.00 97.88 260 PRO A O 1
ATOM 1944 N N . LEU A 1 261 ? -23.296 2.284 8.924 1.00 98.50 261 LEU A N 1
ATOM 1945 C CA . LEU A 1 261 ? -22.163 1.756 8.172 1.00 98.50 261 LEU A CA 1
ATOM 1946 C C . LEU A 1 261 ? -21.037 2.797 8.107 1.00 98.50 261 LEU A C 1
ATOM 1948 O O . LEU A 1 261 ? -21.177 3.860 7.493 1.00 98.50 261 LEU A O 1
ATOM 1952 N N . LEU A 1 262 ? -19.902 2.488 8.729 1.00 98.31 262 LEU A N 1
ATOM 1953 C CA . LEU A 1 262 ? -18.687 3.295 8.667 1.00 98.31 262 LEU A CA 1
ATOM 1954 C C . LEU A 1 262 ? -17.795 2.831 7.519 1.00 98.31 262 LEU A C 1
ATOM 1956 O O . LEU A 1 262 ? -17.516 1.644 7.370 1.00 98.31 262 LEU A O 1
ATOM 1960 N N . ILE A 1 263 ? -17.309 3.787 6.733 1.00 97.88 263 ILE A N 1
ATOM 1961 C CA . ILE A 1 263 ? -16.422 3.551 5.592 1.00 97.88 263 ILE A CA 1
ATOM 1962 C C . ILE A 1 263 ? -15.074 4.224 5.856 1.00 97.88 263 ILE A C 1
ATOM 1964 O O . ILE A 1 263 ? -15.027 5.440 6.064 1.00 97.88 263 ILE A O 1
ATOM 1968 N N . GLY A 1 264 ? -13.985 3.456 5.810 1.00 95.31 264 GLY A N 1
ATOM 1969 C CA . GLY A 1 264 ? -12.620 3.953 5.982 1.00 95.31 264 GLY A CA 1
ATOM 1970 C C . GLY A 1 264 ? -11.585 3.182 5.157 1.00 95.31 264 GLY A C 1
ATOM 1971 O O . GLY A 1 264 ? -11.889 2.177 4.517 1.00 95.31 264 GLY A O 1
ATOM 1972 N N . GLY A 1 265 ? -10.343 3.667 5.176 1.00 90.00 265 GLY A N 1
ATOM 1973 C CA . GLY A 1 265 ? -9.223 3.087 4.430 1.00 90.00 265 GLY A CA 1
ATOM 1974 C C . GLY A 1 265 ? -8.574 4.058 3.434 1.00 90.00 265 GLY A C 1
ATOM 1975 O O . GLY A 1 265 ? -9.006 5.199 3.271 1.00 90.00 265 GLY A O 1
ATOM 1976 N N . ALA A 1 266 ? -7.476 3.655 2.789 1.00 84.31 266 ALA A N 1
ATOM 1977 C CA . ALA A 1 266 ? -6.649 4.582 2.004 1.00 84.31 266 ALA A CA 1
ATOM 1978 C C . ALA A 1 266 ? -7.312 5.046 0.696 1.00 84.31 266 ALA A C 1
ATOM 1980 O O . ALA A 1 266 ? -7.071 6.174 0.246 1.00 84.31 266 ALA A O 1
ATOM 1981 N N . THR A 1 267 ? -8.137 4.192 0.086 1.00 83.88 267 THR A N 1
ATOM 1982 C CA . THR A 1 267 ? -8.869 4.488 -1.156 1.00 83.88 267 THR A CA 1
ATOM 1983 C C . THR A 1 267 ? -10.200 5.181 -0.921 1.00 83.88 267 THR A C 1
ATOM 1985 O O . THR A 1 267 ? -10.767 5.745 -1.861 1.00 83.88 267 THR A O 1
ATOM 1988 N N . THR A 1 268 ? -10.689 5.223 0.319 1.00 91.88 268 THR A N 1
ATOM 1989 C CA . THR A 1 268 ? -11.967 5.856 0.630 1.00 91.88 268 THR A CA 1
ATOM 1990 C C . THR A 1 268 ? -11.852 7.379 0.683 1.00 91.88 268 THR A C 1
ATOM 1992 O O . THR A 1 268 ? -10.799 7.988 0.905 1.00 91.88 268 THR A O 1
ATOM 1995 N N . SER A 1 269 ? -12.977 8.042 0.429 1.00 93.25 269 SER A N 1
ATOM 1996 C CA . SER A 1 269 ? -13.109 9.484 0.621 1.00 93.25 269 SER A CA 1
ATOM 1997 C C . SER A 1 269 ? -14.557 9.854 0.902 1.00 93.25 269 SER A C 1
ATOM 1999 O O . SER A 1 269 ? -15.476 9.141 0.494 1.00 93.25 269 SER A O 1
ATOM 2001 N N . ALA A 1 270 ? -14.767 11.009 1.537 1.00 93.56 270 ALA A N 1
ATOM 2002 C CA . ALA A 1 270 ? -16.110 11.536 1.772 1.00 93.56 270 ALA A CA 1
ATOM 2003 C C . ALA A 1 270 ? -16.883 11.709 0.453 1.00 93.56 270 ALA A C 1
ATOM 2005 O O . ALA A 1 270 ? -18.026 11.281 0.349 1.00 93.56 270 ALA A O 1
ATOM 2006 N N . ALA A 1 271 ? -16.219 12.232 -0.585 1.00 91.00 271 ALA A N 1
ATOM 2007 C CA . ALA A 1 271 ? -16.826 12.420 -1.900 1.00 91.00 271 ALA A CA 1
ATOM 2008 C C . ALA A 1 271 ? -17.224 11.090 -2.559 1.00 91.00 271 ALA A C 1
ATOM 2010 O O . ALA A 1 271 ? -18.352 10.957 -3.022 1.00 91.00 271 ALA A O 1
ATOM 2011 N N . HIS A 1 272 ? -16.327 10.096 -2.588 1.00 91.62 272 HIS A N 1
ATOM 2012 C CA . HIS A 1 272 ? -16.657 8.786 -3.156 1.00 91.62 272 HIS A CA 1
ATOM 2013 C C . HIS A 1 272 ? -17.812 8.129 -2.393 1.00 91.62 272 HIS A C 1
ATOM 2015 O O . HIS A 1 272 ? -18.754 7.638 -3.003 1.00 91.62 272 HIS A O 1
ATOM 2021 N N . THR A 1 273 ? -17.776 8.194 -1.062 1.00 95.44 273 THR A N 1
ATOM 2022 C CA . THR A 1 273 ? -18.827 7.644 -0.200 1.00 95.44 273 THR A CA 1
ATOM 2023 C C . THR A 1 273 ? -20.186 8.278 -0.509 1.00 95.44 273 THR A C 1
ATOM 2025 O O . THR A 1 273 ? -21.142 7.554 -0.770 1.00 95.44 273 THR A O 1
ATOM 2028 N N . ALA A 1 274 ? -20.256 9.610 -0.591 1.00 95.12 274 ALA A N 1
ATOM 2029 C CA . ALA A 1 274 ? -21.478 10.347 -0.920 1.00 95.12 274 ALA A CA 1
ATOM 2030 C C . ALA A 1 274 ? -22.052 9.994 -2.303 1.00 95.12 274 ALA A C 1
ATOM 2032 O O . ALA A 1 274 ? -23.263 9.892 -2.482 1.00 95.12 274 ALA A O 1
ATOM 2033 N N . ILE A 1 275 ? -21.177 9.842 -3.303 1.00 91.88 275 ILE A N 1
ATOM 2034 C CA . ILE A 1 275 ? -21.574 9.715 -4.713 1.00 91.88 275 ILE A CA 1
ATOM 2035 C C . ILE A 1 275 ? -21.851 8.260 -5.104 1.00 91.88 275 ILE A C 1
ATOM 2037 O O . ILE A 1 275 ? -22.715 8.014 -5.943 1.00 91.88 275 ILE A O 1
ATOM 2041 N N . LYS A 1 276 ? -21.093 7.307 -4.552 1.00 92.44 276 LYS A N 1
ATOM 2042 C CA . LYS A 1 276 ? -21.039 5.919 -5.032 1.00 92.44 276 LYS A CA 1
ATOM 2043 C C . LYS A 1 276 ? -21.476 4.871 -4.017 1.00 92.44 276 LYS A C 1
ATOM 2045 O O . LYS A 1 276 ? -21.755 3.766 -4.446 1.00 92.44 276 LYS A O 1
ATOM 2050 N N . LEU A 1 277 ? -21.527 5.175 -2.717 1.00 94.50 277 LEU A N 1
ATOM 2051 C CA . LEU A 1 277 ? -21.918 4.196 -1.688 1.00 94.50 277 LEU A CA 1
ATOM 2052 C C . LEU A 1 277 ? -23.254 4.565 -1.043 1.00 94.50 277 LEU A C 1
ATOM 2054 O O . LEU A 1 277 ? -24.172 3.754 -1.045 1.00 94.50 277 LEU A O 1
ATOM 2058 N N . ALA A 1 278 ? -23.385 5.799 -0.546 1.00 95.00 278 ALA A N 1
ATOM 2059 C CA . ALA A 1 278 ? -24.587 6.283 0.135 1.00 95.00 278 ALA A CA 1
ATOM 2060 C C . ALA A 1 278 ? -25.900 6.050 -0.647 1.00 95.00 278 ALA A C 1
ATOM 2062 O O . ALA A 1 278 ? -26.883 5.669 -0.021 1.00 95.00 278 ALA A O 1
ATOM 2063 N N . PRO A 1 279 ? -25.960 6.175 -1.994 1.00 94.50 279 PRO A N 1
ATOM 2064 C CA . PRO A 1 279 ? -27.190 5.885 -2.741 1.00 94.50 279 PRO A CA 1
ATOM 2065 C C . PRO A 1 279 ? -27.693 4.436 -2.638 1.00 94.50 279 PRO A C 1
ATOM 2067 O O . PRO A 1 279 ? -28.847 4.178 -2.968 1.00 94.50 279 PRO A O 1
ATOM 2070 N N . HIS A 1 280 ? -26.844 3.494 -2.221 1.00 95.25 280 HIS A N 1
ATOM 2071 C CA . HIS A 1 280 ? -27.171 2.070 -2.165 1.00 95.25 280 HIS A CA 1
ATOM 2072 C C . HIS A 1 280 ? -27.757 1.621 -0.823 1.00 95.25 280 HIS A C 1
ATOM 2074 O O . HIS A 1 280 ? -28.177 0.472 -0.720 1.00 95.25 280 HIS A O 1
ATOM 2080 N N . TYR A 1 281 ? -27.811 2.492 0.189 1.00 97.50 281 TYR A N 1
ATOM 2081 C CA . TYR A 1 281 ? -28.273 2.135 1.527 1.00 97.50 281 TYR A CA 1
ATOM 2082 C C . TYR A 1 281 ? -29.081 3.256 2.173 1.00 97.50 281 TYR A C 1
ATOM 2084 O O . TYR A 1 281 ? -28.663 4.407 2.203 1.00 97.50 281 TYR A O 1
ATOM 2092 N N . SER A 1 282 ? -30.248 2.905 2.710 1.00 94.56 282 SER A N 1
ATOM 2093 C CA . SER A 1 282 ? -31.172 3.850 3.350 1.00 94.56 282 SER A CA 1
ATOM 2094 C C . SER A 1 282 ? -30.902 4.087 4.839 1.00 94.56 282 SER A C 1
ATOM 2096 O O . SER A 1 282 ? -31.611 4.879 5.459 1.00 94.56 282 SER A O 1
ATOM 2098 N N . GLY A 1 283 ? -29.950 3.368 5.440 1.00 94.38 283 GLY A N 1
ATOM 2099 C CA . GLY A 1 283 ? -29.427 3.689 6.768 1.00 94.38 283 GLY A CA 1
ATOM 2100 C C . GLY A 1 283 ? -28.269 4.690 6.694 1.00 94.38 283 GLY A C 1
ATOM 2101 O O . GLY A 1 283 ? -27.874 5.138 5.619 1.00 94.38 283 GLY A O 1
ATOM 2102 N N . SER A 1 284 ? -27.700 5.044 7.847 1.00 95.62 284 SER A N 1
ATOM 2103 C CA . SER A 1 284 ? -26.603 6.017 7.900 1.00 95.62 284 SER A CA 1
ATOM 2104 C C . SER A 1 284 ? -25.303 5.426 7.342 1.00 95.62 284 SER A C 1
ATOM 2106 O O . SER A 1 284 ? -24.800 4.439 7.876 1.00 95.62 284 SER A O 1
ATOM 2108 N N . ILE A 1 285 ? -24.740 6.043 6.296 1.00 97.62 285 ILE A N 1
ATOM 2109 C CA . ILE A 1 285 ? -23.377 5.782 5.806 1.00 97.62 285 IL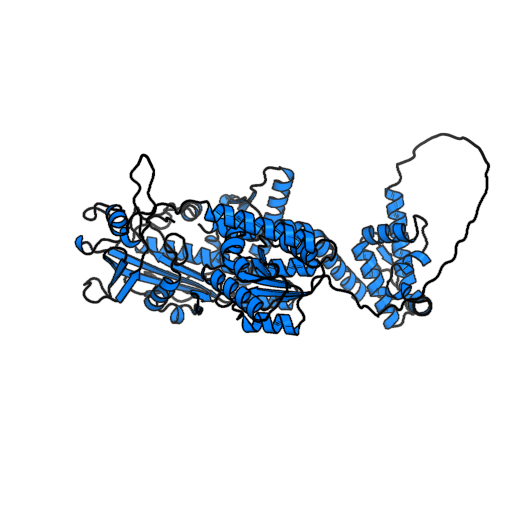E A CA 1
ATOM 2110 C C . ILE A 1 285 ? -22.487 6.978 6.114 1.00 97.62 285 ILE A C 1
ATOM 2112 O O . ILE A 1 285 ? -22.754 8.105 5.675 1.00 97.62 285 ILE A O 1
ATOM 2116 N N . VAL A 1 286 ? -21.382 6.727 6.815 1.00 97.50 286 VAL A N 1
ATOM 2117 C CA . VAL A 1 286 ? -20.458 7.778 7.245 1.00 97.50 286 VAL A CA 1
ATOM 2118 C C . VAL A 1 286 ? -19.036 7.420 6.848 1.00 97.50 286 VAL A C 1
ATOM 2120 O O . VAL A 1 286 ? -18.489 6.396 7.250 1.00 97.50 286 VAL A O 1
ATOM 2123 N N . HIS A 1 287 ? -18.405 8.304 6.080 1.00 97.50 287 HIS A N 1
ATOM 2124 C CA . HIS A 1 287 ? -16.976 8.202 5.826 1.00 97.50 287 HIS A CA 1
ATOM 2125 C C . HIS A 1 287 ? -16.193 8.700 7.041 1.00 97.50 287 HIS A C 1
ATOM 2127 O O . HIS A 1 287 ? -16.225 9.893 7.364 1.00 97.50 287 HIS A O 1
ATOM 2133 N N . VAL A 1 288 ? -15.431 7.810 7.664 1.00 93.81 288 VAL A N 1
ATOM 2134 C CA . VAL A 1 288 ? -14.543 8.145 8.773 1.00 93.81 288 VAL A CA 1
ATOM 2135 C C . VAL A 1 288 ? -13.140 8.274 8.217 1.00 93.81 288 VAL A C 1
ATOM 2137 O O . VAL A 1 288 ? -12.510 7.307 7.808 1.00 93.81 288 VAL A O 1
ATOM 2140 N N . LEU A 1 289 ? -12.657 9.513 8.178 1.00 85.00 289 LEU A N 1
ATOM 2141 C CA . LEU A 1 289 ? -11.355 9.799 7.590 1.00 85.00 289 LEU A CA 1
ATOM 2142 C C . LEU A 1 289 ? -10.214 9.158 8.373 1.00 85.00 289 LEU A C 1
ATOM 2144 O O . LEU A 1 289 ? -9.209 8.788 7.773 1.00 85.00 289 LEU A O 1
ATOM 2148 N N . ASP A 1 290 ? -10.343 9.128 9.700 1.00 76.75 290 ASP A N 1
ATOM 2149 C CA . ASP A 1 290 ? -9.255 8.730 10.563 1.00 76.75 290 ASP A CA 1
ATOM 2150 C C . ASP A 1 290 ? -9.715 8.220 11.953 1.00 76.75 290 ASP A C 1
ATOM 2152 O O . ASP A 1 290 ? -10.835 8.519 12.365 1.00 76.75 290 ASP A O 1
ATOM 2156 N N . ALA A 1 291 ? -8.903 7.434 12.684 1.00 76.62 291 ALA A N 1
ATOM 2157 C CA . ALA A 1 291 ? -9.341 6.798 13.947 1.00 76.62 291 ALA A CA 1
ATOM 2158 C C . ALA A 1 291 ? -9.686 7.819 15.025 1.00 76.62 291 ALA A C 1
ATOM 2160 O O . ALA A 1 291 ? -10.598 7.580 15.809 1.00 76.62 291 ALA A O 1
ATOM 2161 N N . SER A 1 292 ? -9.055 8.992 15.026 1.00 75.56 292 SER A N 1
ATOM 2162 C CA . SER A 1 292 ? -9.427 10.064 15.951 1.00 75.56 292 SER A CA 1
ATOM 2163 C C . SER A 1 292 ? -10.860 10.556 15.759 1.00 75.56 292 SER A C 1
ATOM 2165 O O . SER A 1 292 ? -11.465 11.112 16.672 1.00 75.56 292 SER A O 1
ATOM 2167 N N . ARG A 1 293 ? -11.408 10.374 14.553 1.00 85.56 293 ARG A N 1
ATOM 2168 C CA . ARG A 1 293 ? -12.804 10.665 14.232 1.00 85.56 293 ARG A CA 1
ATOM 2169 C C . ARG A 1 293 ? -13.719 9.469 14.465 1.00 85.56 293 ARG A C 1
ATOM 2171 O O . ARG A 1 293 ? -14.919 9.693 14.545 1.00 85.56 293 ARG A O 1
ATOM 2178 N N . SER A 1 294 ? -13.188 8.251 14.595 1.00 89.62 294 SER A N 1
ATOM 2179 C CA . SER A 1 294 ? -14.004 7.044 14.778 1.00 89.62 294 SER A CA 1
ATOM 2180 C C . SER A 1 294 ? -14.834 7.099 16.059 1.00 89.62 294 SER A C 1
ATOM 2182 O O . SER A 1 294 ? -16.039 6.898 15.984 1.00 89.62 294 SER A O 1
ATOM 2184 N N . VAL A 1 295 ? -14.232 7.493 17.187 1.00 88.94 295 VAL A N 1
ATOM 2185 C CA . VAL A 1 295 ? -14.921 7.599 18.484 1.00 88.94 295 VAL A CA 1
ATOM 2186 C C . VAL A 1 295 ? -16.006 8.682 18.465 1.00 88.94 295 VAL A C 1
ATOM 2188 O O . VAL A 1 295 ? -17.161 8.329 18.675 1.00 88.94 295 VAL A O 1
ATOM 2191 N N . PRO A 1 296 ? -15.728 9.962 18.118 1.00 91.19 296 PRO A N 1
ATOM 2192 C CA . PRO A 1 296 ? -16.784 10.973 18.044 1.00 91.19 296 PRO A CA 1
ATOM 2193 C C . PRO A 1 296 ? -17.929 10.603 17.096 1.00 91.19 296 PRO A C 1
ATOM 2195 O O . PRO A 1 296 ? -19.077 10.930 17.375 1.00 91.19 296 PRO A O 1
ATOM 2198 N N . VAL A 1 297 ? -17.628 9.938 15.974 1.00 94.69 297 VAL A N 1
ATOM 2199 C CA . VAL A 1 297 ? -18.652 9.483 15.023 1.00 94.69 297 VAL A CA 1
ATOM 2200 C C . VAL A 1 297 ? -19.480 8.342 15.612 1.00 94.69 297 VAL A C 1
ATOM 2202 O O . VAL A 1 297 ? -20.703 8.417 15.558 1.00 94.69 297 VAL A O 1
ATOM 2205 N N . ALA A 1 298 ? -18.846 7.318 16.187 1.00 94.94 298 ALA A N 1
ATOM 2206 C CA . ALA A 1 298 ? -19.542 6.192 16.805 1.00 94.94 298 ALA A CA 1
ATOM 2207 C C . ALA A 1 298 ? -20.433 6.658 17.966 1.00 94.94 298 ALA A C 1
ATOM 2209 O O . ALA A 1 298 ? -21.621 6.349 17.990 1.00 94.94 298 ALA A O 1
ATOM 2210 N N . THR A 1 299 ? -19.904 7.497 18.862 1.00 92.88 299 THR A N 1
ATOM 2211 C CA . THR A 1 299 ? -20.670 8.085 19.967 1.00 92.88 299 THR A CA 1
ATOM 2212 C C . THR A 1 299 ? -21.855 8.905 19.460 1.00 92.88 299 THR A C 1
ATOM 2214 O O . THR A 1 299 ? -22.967 8.735 19.957 1.00 92.88 299 THR A O 1
ATOM 2217 N N . ALA A 1 300 ? -21.661 9.764 18.452 1.00 93.75 300 ALA A N 1
ATOM 2218 C CA . ALA A 1 300 ? -22.749 10.565 17.889 1.00 93.75 300 ALA A CA 1
ATOM 2219 C C . ALA A 1 300 ? -23.836 9.701 17.229 1.00 93.75 300 ALA A C 1
ATOM 2221 O O . ALA A 1 300 ? -25.011 10.044 17.316 1.00 93.75 300 ALA A O 1
ATOM 2222 N N . LEU A 1 301 ? -23.467 8.582 16.594 1.00 94.62 301 LEU A N 1
ATOM 2223 C CA . LEU A 1 301 ? -24.407 7.663 15.943 1.00 94.62 301 LEU A CA 1
ATOM 2224 C C . LEU A 1 301 ? -25.248 6.838 16.923 1.00 94.62 301 LEU A C 1
ATOM 2226 O O . LEU A 1 301 ? -26.310 6.370 16.522 1.00 94.62 301 LEU A O 1
ATOM 2230 N N . LEU A 1 302 ? -24.783 6.657 18.160 1.00 93.75 302 LEU A N 1
ATOM 2231 C CA . LEU A 1 302 ? -25.443 5.825 19.174 1.00 93.75 302 LEU A CA 1
ATOM 2232 C C . LEU A 1 302 ? -26.108 6.640 20.290 1.00 93.75 302 LEU A C 1
ATOM 2234 O O . LEU A 1 302 ? -26.959 6.135 21.013 1.00 93.75 302 LEU A O 1
ATOM 2238 N N . SER A 1 303 ? -25.767 7.923 20.417 1.00 90.56 303 SER A N 1
ATOM 2239 C CA . SER A 1 303 ? -26.362 8.809 21.419 1.00 90.56 303 SER A CA 1
ATOM 2240 C C . SER A 1 303 ? -27.750 9.290 20.985 1.00 90.56 303 SER A C 1
ATOM 2242 O O . SER A 1 303 ? -27.854 10.079 20.044 1.00 90.56 303 SER A O 1
ATOM 2244 N N . ALA A 1 304 ? -28.805 8.931 21.727 1.00 82.00 304 ALA A N 1
ATOM 2245 C CA . ALA A 1 304 ? -30.196 9.309 21.425 1.00 82.00 304 ALA A CA 1
ATOM 2246 C C . ALA A 1 304 ? -30.407 10.826 21.201 1.00 82.00 304 ALA A C 1
ATOM 2248 O O . ALA A 1 304 ? -31.181 11.227 20.339 1.00 82.00 304 ALA A O 1
ATOM 2249 N N . GLY A 1 305 ? -29.676 11.687 21.921 1.00 81.94 305 GLY A N 1
ATOM 2250 C CA . GLY A 1 305 ? -29.777 13.148 21.780 1.00 81.94 305 GLY A CA 1
ATOM 2251 C C . GLY A 1 305 ? -28.950 13.773 20.644 1.00 81.94 305 GLY A C 1
ATOM 2252 O O . GLY A 1 305 ? -29.106 14.960 20.363 1.00 81.94 305 GLY A O 1
ATOM 2253 N N . GLN A 1 306 ? -28.046 13.020 20.006 1.00 87.94 306 GLN A N 1
ATOM 2254 C CA . GLN A 1 306 ? -27.157 13.533 18.947 1.00 87.94 306 GLN A CA 1
ATOM 2255 C C . GLN A 1 306 ? -27.373 12.849 17.595 1.00 87.94 306 GLN A C 1
ATOM 2257 O O . GLN A 1 306 ? -27.101 13.466 16.563 1.00 87.94 306 GLN A O 1
ATOM 2262 N N . GLN A 1 307 ? -27.880 11.614 17.595 1.00 92.94 307 GLN A N 1
ATOM 2263 C CA . GLN A 1 307 ? -27.990 10.763 16.416 1.00 92.94 307 GLN A CA 1
ATOM 2264 C C . GLN A 1 307 ? -28.801 11.413 15.296 1.00 92.94 307 GLN A C 1
ATOM 2266 O O . GLN A 1 307 ? -28.294 11.533 14.183 1.00 92.94 307 GLN A O 1
ATOM 2271 N N . GLU A 1 308 ? -30.023 11.875 15.574 1.00 93.50 308 GLU A N 1
ATOM 2272 C CA . GLU A 1 308 ? -30.903 12.447 14.544 1.00 93.50 308 GLU A CA 1
ATOM 2273 C C . GLU A 1 308 ? -30.252 13.639 13.839 1.00 93.50 308 GLU A C 1
ATOM 2275 O O . GLU A 1 308 ? -30.165 13.677 12.609 1.00 93.50 308 GLU A O 1
ATOM 2280 N N . LYS A 1 309 ? -29.717 14.585 14.621 1.00 94.81 309 LYS A N 1
ATOM 2281 C CA . LYS A 1 309 ? -29.028 15.760 14.086 1.00 94.81 309 LYS A CA 1
ATOM 2282 C C . LYS A 1 309 ? -27.778 15.365 13.304 1.00 94.81 309 LYS A C 1
ATOM 2284 O O . LYS A 1 309 ? -27.549 15.884 12.217 1.00 94.81 309 LYS A O 1
ATOM 2289 N N . PHE A 1 310 ? -26.970 14.451 13.837 1.00 95.94 310 PHE A N 1
ATOM 2290 C CA . PHE A 1 310 ? -25.740 14.018 13.181 1.00 95.94 310 PHE A CA 1
ATOM 2291 C C . PHE A 1 310 ? -26.017 13.331 11.837 1.00 95.94 310 PHE A C 1
ATOM 2293 O O . PHE A 1 310 ? -25.336 13.619 10.850 1.00 95.94 310 PHE A O 1
ATOM 2300 N N . VAL A 1 311 ? -27.027 12.456 11.784 1.00 95.69 311 VAL A N 1
ATOM 2301 C CA . VAL A 1 311 ? -27.457 11.773 10.557 1.00 95.69 311 VAL A CA 1
ATOM 2302 C C . VAL A 1 311 ? -28.002 12.780 9.544 1.00 95.69 311 VAL A C 1
ATOM 2304 O O . VAL A 1 311 ? -27.600 12.727 8.383 1.00 95.69 311 VAL A O 1
ATOM 2307 N N . ALA A 1 312 ? -28.833 13.735 9.973 1.00 95.38 312 ALA A N 1
ATOM 2308 C CA . ALA A 1 312 ? -29.354 14.790 9.103 1.00 95.38 312 ALA A CA 1
ATOM 2309 C C . ALA A 1 312 ? -28.231 15.671 8.524 1.00 95.38 312 ALA A C 1
ATOM 2311 O O . ALA A 1 312 ? -28.168 15.882 7.313 1.00 95.38 312 ALA A O 1
ATOM 2312 N N . ASP A 1 313 ? -27.291 16.116 9.365 1.00 96.44 313 ASP A N 1
ATOM 2313 C CA . ASP A 1 313 ? -26.131 16.903 8.937 1.00 96.44 313 ASP A CA 1
ATOM 2314 C C . ASP A 1 313 ? -25.244 16.115 7.957 1.00 96.44 313 ASP A C 1
ATOM 2316 O O . ASP A 1 313 ? -24.688 16.676 7.011 1.00 96.44 313 ASP A O 1
ATOM 2320 N N . ASN A 1 314 ? -25.071 14.810 8.182 1.00 96.12 314 ASN A N 1
ATOM 2321 C CA . ASN A 1 314 ? -24.309 13.940 7.291 1.00 96.12 314 ASN A CA 1
ATOM 2322 C C . ASN A 1 314 ? -25.003 13.760 5.933 1.00 96.12 314 ASN A C 1
ATOM 2324 O O . ASN A 1 314 ? -24.339 13.875 4.903 1.00 96.12 314 ASN A O 1
ATOM 2328 N N . GLU A 1 315 ? -26.319 13.545 5.916 1.00 95.56 315 GLU A N 1
ATOM 2329 C CA . GLU A 1 315 ? -27.075 13.419 4.668 1.00 95.56 315 GLU A CA 1
ATOM 2330 C C . GLU A 1 315 ? -27.076 14.730 3.877 1.00 95.56 315 GLU A C 1
ATOM 2332 O O . GLU A 1 315 ? -26.865 14.712 2.663 1.00 95.56 315 GLU A O 1
ATOM 2337 N N . GLN A 1 316 ? -27.187 15.880 4.551 1.00 96.19 316 GLN A N 1
ATOM 2338 C CA . GLN A 1 316 ? -27.055 17.176 3.887 1.00 96.19 316 GLN A CA 1
ATOM 2339 C C . GLN A 1 316 ? -25.677 17.328 3.229 1.00 96.19 316 GLN A C 1
ATOM 2341 O O . GLN A 1 316 ? -25.589 17.716 2.066 1.00 96.19 316 GLN A O 1
ATOM 2346 N N . ARG A 1 317 ? -24.590 16.930 3.909 1.00 95.44 317 ARG A N 1
ATOM 2347 C CA . ARG A 1 317 ? -23.247 16.923 3.294 1.00 95.44 317 ARG A CA 1
ATOM 2348 C C . ARG A 1 317 ? -23.177 16.001 2.077 1.00 95.44 317 ARG A C 1
ATOM 2350 O O . ARG A 1 317 ? -22.511 16.350 1.100 1.00 95.44 317 ARG A O 1
ATOM 2357 N N . HIS A 1 318 ? -23.834 14.840 2.111 1.00 95.81 318 HIS A N 1
ATOM 2358 C CA . HIS A 1 318 ? -23.895 13.936 0.957 1.00 95.81 318 HIS A CA 1
ATOM 2359 C C . HIS A 1 318 ? -24.653 14.563 -0.213 1.00 95.81 318 HIS A C 1
ATOM 2361 O O . HIS A 1 318 ? -24.192 14.465 -1.352 1.00 95.81 318 HIS A O 1
ATOM 2367 N N . ILE A 1 319 ? -25.785 15.225 0.044 1.00 94.00 319 ILE A N 1
ATOM 2368 C CA . ILE A 1 319 ? -26.543 15.988 -0.960 1.00 94.00 319 ILE A CA 1
ATOM 2369 C C . ILE A 1 319 ? -25.649 17.066 -1.579 1.00 94.00 319 ILE A C 1
ATOM 2371 O O . ILE A 1 319 ? -25.427 17.031 -2.790 1.00 94.00 319 ILE A O 1
ATOM 2375 N N . ASP A 1 320 ? -25.029 17.920 -0.763 1.00 93.69 320 ASP A N 1
ATOM 2376 C CA . ASP A 1 320 ? -24.156 19.002 -1.230 1.00 93.69 320 ASP A CA 1
ATOM 2377 C C . ASP A 1 320 ? -23.001 18.469 -2.096 1.00 93.69 320 ASP A C 1
ATOM 2379 O O . ASP A 1 320 ? -22.655 19.035 -3.137 1.00 93.69 320 ASP A O 1
ATOM 2383 N N . MET A 1 321 ? -22.380 17.352 -1.693 1.00 93.38 321 MET A N 1
ATOM 2384 C CA . MET A 1 321 ? -21.304 16.719 -2.460 1.00 93.38 321 MET A CA 1
ATOM 2385 C C . MET A 1 321 ? -21.797 16.141 -3.790 1.00 93.38 321 MET A C 1
ATOM 2387 O O . MET A 1 321 ? -21.090 16.267 -4.796 1.00 93.38 321 MET A O 1
ATOM 2391 N N . ARG A 1 322 ? -22.990 15.531 -3.818 1.00 91.88 322 ARG A N 1
ATOM 2392 C CA . ARG A 1 322 ? -23.609 15.001 -5.042 1.00 91.88 322 ARG A CA 1
ATOM 2393 C C . ARG A 1 322 ? -23.991 16.123 -6.001 1.00 91.88 322 ARG A C 1
ATOM 2395 O O . ARG A 1 322 ? -23.645 16.032 -7.176 1.00 91.88 322 ARG A O 1
ATOM 2402 N N . GLU A 1 323 ? -24.602 17.200 -5.516 1.00 90.44 323 GLU A N 1
ATOM 2403 C CA . GLU A 1 323 ? -24.950 18.380 -6.318 1.00 90.44 323 GLU A CA 1
ATOM 2404 C C . GLU A 1 323 ? -23.708 19.095 -6.856 1.00 90.44 323 GLU A C 1
ATOM 2406 O O . GLU A 1 323 ? -23.611 19.424 -8.042 1.00 90.44 323 GLU A O 1
ATOM 2411 N N . LYS A 1 324 ? -22.682 19.273 -6.018 1.00 88.38 324 LYS A N 1
ATOM 2412 C CA . LYS A 1 324 ? -21.393 19.831 -6.447 1.00 88.38 324 LYS A CA 1
ATOM 2413 C C . LYS A 1 324 ? -20.694 18.953 -7.485 1.00 88.38 324 LYS A C 1
ATOM 2415 O O . LYS A 1 324 ? -19.912 19.456 -8.291 1.00 88.38 324 LYS A O 1
ATOM 2420 N N . TYR A 1 325 ? -20.915 17.641 -7.455 1.00 84.50 325 TYR A N 1
ATOM 2421 C CA . TYR A 1 325 ? -20.367 16.727 -8.451 1.00 84.50 325 TYR A CA 1
ATOM 2422 C C . TYR A 1 325 ? -21.187 16.722 -9.746 1.00 84.50 325 TYR A C 1
ATOM 2424 O O . TYR A 1 325 ? -20.592 16.787 -10.818 1.00 84.50 325 TYR A O 1
ATOM 2432 N N . SER A 1 326 ? -22.522 16.700 -9.672 1.00 81.06 326 SER A N 1
ATOM 2433 C CA . SER A 1 326 ? -23.404 16.726 -10.849 1.00 81.06 326 SER A CA 1
ATOM 2434 C C . SER A 1 326 ? -23.323 18.049 -11.615 1.00 81.06 326 SER A C 1
ATOM 2436 O O . SER A 1 326 ? -23.415 18.058 -12.840 1.00 81.06 326 SER A O 1
ATOM 2438 N N . SER A 1 327 ? -23.089 19.158 -10.907 1.00 74.56 327 SER A N 1
ATOM 2439 C CA . SER A 1 327 ? -22.889 20.492 -11.488 1.00 74.56 327 SER A CA 1
ATOM 2440 C C . SER A 1 327 ? -21.524 20.676 -12.159 1.00 74.56 327 SER A C 1
ATOM 2442 O O . SER A 1 327 ? -21.346 21.611 -12.946 1.00 74.56 327 SER A O 1
ATOM 2444 N N . LYS A 1 328 ? -20.547 19.787 -11.917 1.00 70.81 328 LYS A N 1
ATOM 2445 C CA . LYS A 1 328 ? -19.304 19.795 -12.694 1.00 70.81 328 LYS A CA 1
ATOM 2446 C C . LYS A 1 328 ? -19.605 19.302 -14.101 1.00 70.81 328 LYS A C 1
ATOM 2448 O O . LYS A 1 328 ? -19.931 18.136 -14.310 1.00 70.81 328 LYS A O 1
ATOM 2453 N N . LYS A 1 329 ? -19.403 20.183 -15.083 1.00 66.38 329 LYS A N 1
ATOM 2454 C CA . LYS A 1 329 ? -19.335 19.798 -16.495 1.00 66.38 329 LYS A CA 1
ATOM 2455 C C . LYS A 1 329 ? -18.380 18.604 -16.610 1.00 66.38 329 LYS A C 1
ATOM 2457 O O . LYS A 1 329 ? -17.260 18.677 -16.089 1.00 66.38 329 LYS A O 1
ATOM 2462 N N . LYS A 1 330 ? -18.818 17.502 -17.239 1.00 68.12 330 LYS A N 1
ATOM 2463 C CA . LYS A 1 330 ? -17.906 16.398 -17.580 1.00 68.12 330 LYS A CA 1
ATOM 2464 C C . LYS A 1 330 ? -16.702 17.031 -18.271 1.00 68.12 330 LYS A C 1
ATOM 2466 O O . LYS A 1 330 ? -16.889 17.832 -19.183 1.00 68.12 330 LYS A O 1
ATOM 2471 N N . ARG A 1 331 ? -15.494 16.756 -17.770 1.00 72.12 331 ARG A N 1
ATOM 2472 C CA . ARG A 1 331 ? -14.281 17.274 -18.405 1.00 72.12 331 ARG A CA 1
ATOM 2473 C C . ARG A 1 331 ? -14.288 16.793 -19.848 1.00 72.12 331 ARG A C 1
ATOM 2475 O O . ARG A 1 331 ? -14.433 15.594 -20.074 1.00 72.12 331 ARG A O 1
ATOM 2482 N N . ASP A 1 332 ? -14.144 17.725 -20.780 1.00 82.88 332 ASP A N 1
ATOM 2483 C CA . ASP A 1 332 ? -13.922 17.379 -22.174 1.00 82.88 332 ASP A CA 1
ATOM 2484 C C . ASP A 1 332 ? -12.625 16.552 -22.240 1.00 82.88 332 ASP A C 1
ATOM 2486 O O . ASP A 1 332 ? -11.596 16.925 -21.663 1.00 82.88 332 ASP A O 1
ATOM 2490 N N . VAL A 1 333 ? -12.707 15.382 -22.868 1.00 92.69 333 VAL A N 1
ATOM 2491 C CA . VAL A 1 333 ? -11.584 14.462 -23.077 1.00 92.69 333 VAL A CA 1
ATOM 2492 C C . VAL A 1 333 ? -11.353 14.300 -24.571 1.00 92.69 333 VAL A C 1
ATOM 2494 O O . VAL A 1 333 ? -12.289 14.383 -25.366 1.00 92.69 333 VAL A O 1
ATOM 2497 N N . LEU A 1 334 ? -10.103 14.072 -24.953 1.00 93.94 334 LEU A N 1
ATOM 2498 C CA . LEU A 1 334 ? -9.737 13.807 -26.337 1.00 93.94 334 LEU A CA 1
ATOM 2499 C C . LEU A 1 334 ? -10.260 12.431 -26.774 1.00 93.94 334 LEU A C 1
ATOM 2501 O O . LEU A 1 334 ? -10.150 11.471 -26.000 1.00 93.94 334 LEU A O 1
ATOM 2505 N N . PRO A 1 335 ? -10.750 12.277 -28.017 1.00 96.31 335 PRO A N 1
ATOM 2506 C CA . PRO A 1 335 ? -10.903 10.963 -28.630 1.00 96.31 335 PRO A CA 1
ATOM 2507 C C . PRO A 1 335 ? -9.579 10.190 -28.578 1.00 96.31 335 PRO A C 1
ATOM 2509 O O . PRO A 1 335 ? -8.508 10.772 -28.750 1.00 96.31 335 PRO A O 1
ATOM 2512 N N . LEU A 1 336 ? -9.638 8.873 -28.368 1.00 97.25 336 LEU A N 1
ATOM 2513 C CA . LEU A 1 336 ? -8.439 8.053 -28.154 1.00 97.25 336 LEU A CA 1
ATOM 2514 C C . LEU A 1 336 ? -7.417 8.174 -29.298 1.00 97.25 336 LEU A C 1
ATOM 2516 O O . LEU A 1 336 ? -6.222 8.280 -29.041 1.00 97.25 336 LEU A O 1
ATOM 2520 N N . ALA A 1 337 ? -7.878 8.229 -30.550 1.00 97.38 337 ALA A N 1
ATOM 2521 C CA . ALA A 1 337 ? -7.005 8.419 -31.709 1.00 97.38 337 ALA A CA 1
ATOM 2522 C C . ALA A 1 337 ? -6.228 9.750 -31.658 1.00 97.38 337 ALA A C 1
ATOM 2524 O O . ALA A 1 337 ? -5.048 9.789 -31.994 1.00 97.38 337 ALA A O 1
ATOM 2525 N N . GLU A 1 338 ? -6.860 10.828 -31.187 1.00 96.25 338 GLU A N 1
ATOM 2526 C CA . GLU A 1 338 ? -6.201 12.127 -31.032 1.00 96.25 338 GLU A CA 1
ATOM 2527 C C . GLU A 1 338 ? -5.224 12.123 -29.851 1.00 96.25 338 GLU A C 1
ATOM 2529 O O . GLU A 1 338 ? -4.128 12.671 -29.954 1.00 96.25 338 GLU A O 1
ATOM 2534 N N . ALA A 1 339 ? -5.586 11.470 -28.741 1.00 96.50 339 ALA A N 1
ATOM 2535 C CA . ALA A 1 339 ? -4.682 11.293 -27.609 1.00 96.50 339 ALA A CA 1
ATOM 2536 C C . ALA A 1 339 ? -3.423 10.505 -28.014 1.00 96.50 339 ALA A C 1
ATOM 2538 O O . ALA A 1 339 ? -2.324 10.901 -27.641 1.00 96.50 339 ALA A O 1
ATOM 2539 N N . ARG A 1 340 ? -3.569 9.443 -28.822 1.00 97.25 340 ARG A N 1
ATOM 2540 C CA . ARG A 1 340 ? -2.451 8.661 -29.386 1.00 97.25 340 ARG A CA 1
ATOM 2541 C C . ARG A 1 340 ? -1.546 9.504 -30.276 1.00 97.25 340 ARG A C 1
ATOM 2543 O O . ARG A 1 340 ? -0.333 9.459 -30.122 1.00 97.25 340 ARG A O 1
ATOM 2550 N N . ALA A 1 341 ? -2.126 10.334 -31.143 1.00 95.62 341 ALA A N 1
ATOM 2551 C CA . ALA A 1 341 ? -1.360 11.261 -31.980 1.00 95.62 341 ALA A CA 1
ATOM 2552 C C . ALA A 1 341 ? -0.587 12.321 -31.167 1.00 95.62 341 ALA A C 1
ATOM 2554 O O . ALA A 1 341 ? 0.368 12.906 -31.668 1.00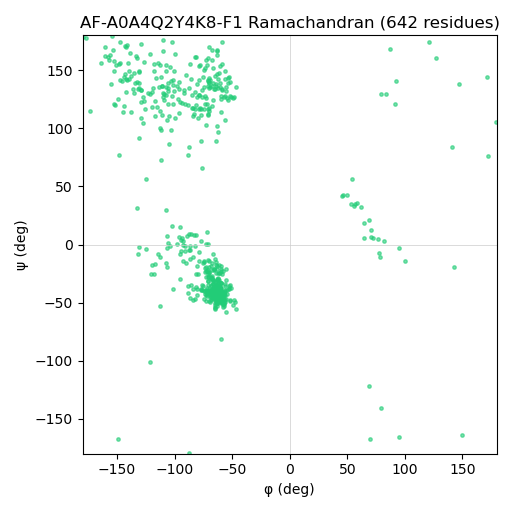 95.62 341 ALA A O 1
ATOM 2555 N N . LYS A 1 342 ? -1.000 12.568 -29.916 1.00 95.50 342 LYS A N 1
ATOM 2556 C CA . LYS A 1 342 ? -0.340 13.454 -28.945 1.00 95.50 342 LYS A CA 1
ATOM 2557 C C . LYS A 1 342 ? 0.470 12.680 -27.893 1.00 95.50 342 LYS A C 1
ATOM 2559 O O . LYS A 1 342 ? 0.779 13.244 -26.843 1.00 95.50 342 LYS A O 1
ATOM 2564 N N . GLY A 1 343 ? 0.771 11.402 -28.132 1.00 95.44 343 GLY A N 1
ATOM 2565 C CA . GLY A 1 343 ? 1.595 10.572 -27.252 1.00 95.44 343 GLY A CA 1
ATOM 2566 C C . GLY A 1 343 ? 3.027 11.086 -27.116 1.00 95.44 343 GLY A C 1
ATOM 2567 O O . GLY A 1 343 ? 3.461 11.970 -27.859 1.00 95.44 343 GLY A O 1
ATOM 2568 N N . PHE A 1 344 ? 3.761 10.569 -26.131 1.00 96.12 344 PHE A N 1
ATOM 2569 C CA . PHE A 1 344 ? 5.183 10.884 -26.024 1.00 96.12 344 PHE A CA 1
ATOM 2570 C C . PHE A 1 344 ? 5.956 10.204 -27.160 1.00 96.12 344 PHE A C 1
ATOM 2572 O O . PHE A 1 344 ? 5.684 9.062 -27.516 1.00 96.12 344 PHE A O 1
ATOM 2579 N N . THR A 1 345 ? 6.925 10.918 -27.728 1.00 93.00 345 THR A N 1
ATOM 2580 C CA . THR A 1 345 ? 7.814 10.408 -28.774 1.00 93.00 345 THR A CA 1
ATOM 2581 C C . THR A 1 345 ? 9.233 10.870 -28.489 1.00 93.00 345 THR A C 1
ATOM 2583 O O . THR A 1 345 ? 9.425 12.010 -28.063 1.00 93.00 345 THR A O 1
ATOM 2586 N N . THR A 1 346 ? 10.215 10.036 -28.810 1.00 95.31 346 THR A N 1
ATOM 2587 C CA . THR A 1 346 ? 11.637 10.393 -28.794 1.00 95.31 346 THR A CA 1
ATOM 2588 C C . THR A 1 346 ? 12.290 10.003 -30.124 1.00 95.31 346 THR A C 1
ATOM 2590 O O . THR A 1 346 ? 11.664 9.341 -30.958 1.00 95.31 346 THR A O 1
ATOM 2593 N N . ASP A 1 347 ? 13.547 10.389 -30.335 1.00 96.44 347 ASP A N 1
ATOM 2594 C CA . ASP A 1 347 ? 14.331 9.873 -31.457 1.00 96.44 347 ASP A CA 1
ATOM 2595 C C . ASP A 1 347 ? 14.820 8.449 -31.151 1.00 96.44 347 ASP A C 1
ATOM 2597 O O . ASP A 1 347 ? 15.909 8.229 -30.619 1.00 96.44 347 ASP A O 1
ATOM 2601 N N . TRP A 1 348 ? 14.003 7.459 -31.515 1.00 95.88 348 TRP A N 1
ATOM 2602 C CA . TRP A 1 348 ? 14.295 6.040 -31.294 1.00 95.88 348 TRP A CA 1
ATOM 2603 C C . TRP A 1 348 ? 15.598 5.561 -31.945 1.00 95.88 348 TRP A C 1
ATOM 2605 O O . TRP A 1 348 ? 16.173 4.565 -31.499 1.00 95.88 348 TRP A O 1
ATOM 2615 N N . SER A 1 349 ? 16.082 6.253 -32.981 1.00 94.69 349 SER A N 1
ATOM 2616 C CA . SER A 1 349 ? 17.316 5.877 -33.673 1.00 94.69 349 SER A CA 1
ATOM 2617 C C . SER A 1 349 ? 18.572 6.180 -32.852 1.00 94.69 349 SER A C 1
ATOM 2619 O O . SER A 1 349 ? 19.570 5.470 -32.989 1.00 94.69 349 SER A O 1
ATOM 2621 N N . THR A 1 350 ? 18.510 7.188 -31.975 1.00 95.56 350 THR A N 1
ATOM 2622 C CA . THR A 1 350 ? 19.651 7.668 -31.181 1.00 95.56 350 THR A CA 1
ATOM 2623 C C . THR A 1 350 ? 19.474 7.499 -29.677 1.00 95.56 350 THR A C 1
ATOM 2625 O O . THR A 1 350 ? 20.472 7.547 -28.956 1.00 95.56 350 THR A O 1
ATOM 2628 N N . VAL A 1 351 ? 18.248 7.274 -29.189 1.00 96.62 351 VAL A N 1
ATOM 2629 C CA . VAL A 1 351 ? 18.002 7.075 -27.759 1.00 96.62 351 VAL A CA 1
ATOM 2630 C C . VAL A 1 351 ? 18.801 5.888 -27.224 1.00 96.62 351 VAL A C 1
ATOM 2632 O O . VAL A 1 351 ? 18.853 4.807 -27.824 1.00 96.62 351 VAL A O 1
ATOM 2635 N N . ASP A 1 352 ? 19.432 6.113 -26.077 1.00 95.25 352 ASP A N 1
ATOM 2636 C CA . ASP A 1 352 ? 20.175 5.096 -25.353 1.00 95.25 352 ASP A CA 1
ATOM 2637 C C . ASP A 1 352 ? 19.200 4.085 -24.737 1.00 95.25 352 ASP A C 1
ATOM 2639 O O . ASP A 1 352 ? 18.447 4.419 -23.819 1.00 95.25 352 ASP A O 1
ATOM 2643 N N . ILE A 1 353 ? 19.202 2.854 -25.249 1.00 94.31 353 ILE A N 1
ATOM 2644 C CA . ILE A 1 353 ? 18.371 1.749 -24.766 1.00 94.31 353 ILE A CA 1
ATOM 2645 C C . ILE A 1 353 ? 19.271 0.792 -23.996 1.00 94.31 353 ILE A C 1
ATOM 2647 O O . ILE A 1 353 ? 20.226 0.245 -24.544 1.00 94.31 353 ILE A O 1
ATOM 2651 N N . ALA A 1 354 ? 18.946 0.589 -22.723 1.00 92.12 354 ALA A N 1
ATOM 2652 C CA . ALA A 1 354 ? 19.714 -0.279 -21.851 1.00 92.12 354 ALA A CA 1
ATOM 2653 C C . ALA A 1 354 ? 19.394 -1.752 -22.131 1.00 92.12 354 ALA A C 1
ATOM 2655 O O . ALA A 1 354 ? 18.262 -2.190 -21.917 1.00 92.12 354 ALA A O 1
ATOM 2656 N N . GLU A 1 355 ? 20.397 -2.509 -22.568 1.00 90.75 355 GLU A N 1
ATOM 2657 C CA . GLU A 1 355 ? 20.292 -3.953 -22.757 1.00 90.75 355 GLU A CA 1
ATOM 2658 C C . GLU A 1 355 ? 20.650 -4.684 -21.449 1.00 90.75 355 GLU A C 1
ATOM 2660 O O . GLU A 1 355 ? 21.766 -4.533 -20.940 1.00 90.75 355 GLU A O 1
ATOM 2665 N N . PRO A 1 356 ? 19.730 -5.475 -20.871 1.00 90.06 356 PRO A N 1
ATOM 2666 C CA . PRO A 1 356 ? 20.030 -6.278 -19.700 1.00 90.06 356 PRO A CA 1
ATOM 2667 C C . PRO A 1 356 ? 20.984 -7.427 -20.086 1.00 90.06 356 PRO A C 1
ATOM 2669 O O . PRO A 1 356 ? 20.736 -8.128 -21.068 1.00 90.06 356 PRO A O 1
ATOM 2672 N N . PRO A 1 357 ? 22.044 -7.696 -19.301 1.00 83.75 357 PRO A N 1
ATOM 2673 C CA . PRO A 1 357 ? 23.048 -8.716 -19.617 1.00 83.75 357 PRO A CA 1
ATOM 2674 C C . PRO A 1 357 ? 22.502 -10.146 -19.502 1.00 83.75 357 PRO A C 1
ATOM 2676 O O . PRO A 1 357 ? 23.139 -11.095 -19.953 1.00 83.75 357 PRO A O 1
ATOM 2679 N N . VAL A 1 358 ? 21.336 -10.304 -18.869 1.00 84.38 358 VAL A N 1
ATOM 2680 C CA . VAL A 1 358 ? 20.610 -11.563 -18.712 1.00 84.38 358 VAL A CA 1
ATOM 2681 C C . VAL A 1 358 ? 19.136 -11.300 -18.999 1.00 84.38 358 VAL A C 1
ATOM 2683 O O . VAL A 1 358 ? 18.566 -10.332 -18.497 1.00 84.38 358 VAL A O 1
ATOM 2686 N N . THR A 1 359 ? 18.520 -12.176 -19.791 1.00 85.75 359 THR A N 1
ATOM 2687 C CA . THR A 1 359 ? 17.072 -12.195 -20.035 1.00 85.75 359 THR A CA 1
ATOM 2688 C C . THR A 1 359 ? 16.436 -13.383 -19.317 1.00 85.75 359 THR A C 1
ATOM 2690 O O . THR A 1 359 ? 17.105 -14.379 -19.032 1.00 85.75 359 THR A O 1
ATOM 2693 N N . GLY A 1 360 ? 15.148 -13.271 -18.998 1.00 88.06 360 GLY A N 1
ATOM 2694 C CA . GLY A 1 360 ? 14.424 -14.252 -18.193 1.00 88.06 360 GLY A CA 1
ATOM 2695 C C . GLY A 1 360 ? 14.377 -13.898 -16.705 1.00 88.06 360 GLY A C 1
ATOM 2696 O O . GLY A 1 360 ? 14.622 -12.757 -16.314 1.00 88.06 360 GLY A O 1
ATOM 2697 N N . ILE A 1 361 ? 13.994 -14.883 -15.891 1.00 93.81 361 ILE A N 1
ATOM 2698 C CA . ILE A 1 361 ? 13.626 -14.721 -14.480 1.00 93.81 361 ILE A CA 1
ATOM 2699 C C . ILE A 1 361 ? 14.825 -15.019 -13.567 1.00 93.81 361 ILE A C 1
ATOM 2701 O O . ILE A 1 361 ? 15.571 -15.971 -13.788 1.00 93.81 361 ILE A O 1
ATOM 2705 N N . ILE A 1 362 ? 14.985 -14.221 -12.515 1.00 94.19 362 ILE A N 1
ATOM 2706 C CA . ILE A 1 362 ? 16.038 -14.295 -11.504 1.00 94.19 362 ILE A CA 1
ATOM 2707 C C . ILE A 1 362 ? 15.365 -14.319 -10.119 1.00 94.19 362 ILE A C 1
ATOM 2709 O O . ILE A 1 362 ? 14.893 -13.275 -9.651 1.00 94.19 362 ILE A O 1
ATOM 2713 N N . PRO A 1 363 ? 15.300 -15.486 -9.452 1.00 95.19 363 PRO A N 1
ATOM 2714 C CA . PRO A 1 363 ? 14.879 -15.583 -8.058 1.00 95.19 363 PRO A CA 1
ATOM 2715 C C . PRO A 1 363 ? 15.871 -14.869 -7.134 1.00 95.19 363 PRO A C 1
ATOM 2717 O O . PRO A 1 363 ? 17.080 -14.878 -7.376 1.00 95.19 363 PRO A O 1
ATOM 2720 N N . VAL A 1 364 ? 15.359 -14.261 -6.067 1.00 95.25 364 VAL A N 1
ATOM 2721 C CA . VAL A 1 364 ? 16.148 -13.525 -5.077 1.00 95.25 364 VAL A CA 1
ATOM 2722 C C . VAL A 1 364 ? 15.642 -13.860 -3.678 1.00 95.25 364 VAL A C 1
ATOM 2724 O O . VAL A 1 364 ? 14.522 -13.513 -3.306 1.00 95.25 364 VAL A O 1
ATOM 2727 N N . ASN A 1 365 ? 16.469 -14.515 -2.872 1.00 93.62 365 ASN A N 1
ATOM 2728 C CA . ASN A 1 365 ? 16.182 -14.754 -1.457 1.00 93.62 365 ASN A CA 1
ATOM 2729 C C . ASN A 1 365 ? 17.485 -14.807 -0.645 1.00 93.62 365 ASN A C 1
ATOM 2731 O O . ASN A 1 365 ? 18.538 -14.390 -1.120 1.00 93.62 365 ASN A O 1
ATOM 2735 N N . GLU A 1 366 ? 17.415 -15.266 0.602 1.00 90.50 366 GLU A N 1
ATOM 2736 C CA . GLU A 1 366 ? 18.567 -15.303 1.514 1.00 90.50 366 GLU A CA 1
ATOM 2737 C C . GLU A 1 366 ? 19.684 -16.261 1.068 1.00 90.50 366 GLU A C 1
ATOM 2739 O O . GLU A 1 366 ? 20.827 -16.121 1.501 1.00 90.50 366 GLU A O 1
ATOM 2744 N N . THR A 1 367 ? 19.368 -17.240 0.217 1.00 86.56 367 THR A N 1
ATOM 2745 C CA . THR A 1 367 ? 20.320 -18.254 -0.267 1.00 86.56 367 THR A CA 1
ATOM 2746 C C . THR A 1 367 ? 20.489 -18.259 -1.781 1.00 86.56 367 THR A C 1
ATOM 2748 O O . THR A 1 367 ? 21.527 -18.687 -2.276 1.00 86.56 367 THR A O 1
ATOM 2751 N N . GLU A 1 368 ? 19.479 -17.800 -2.514 1.00 76.38 368 GLU A N 1
ATOM 2752 C CA . GLU A 1 368 ? 19.459 -17.749 -3.969 1.00 76.38 368 GLU A CA 1
ATOM 2753 C C . GLU A 1 368 ? 19.739 -16.334 -4.469 1.00 76.38 368 GLU A C 1
ATOM 2755 O O . GLU A 1 368 ? 19.238 -15.333 -3.953 1.00 76.38 368 GLU A O 1
ATOM 2760 N N . GLY A 1 369 ? 20.571 -16.303 -5.498 1.00 64.88 369 GLY A N 1
ATOM 2761 C CA . GLY A 1 369 ? 21.256 -15.138 -6.026 1.00 64.88 369 GLY A CA 1
ATOM 2762 C C . GLY A 1 369 ? 22.610 -15.616 -6.544 1.00 64.88 369 GLY A C 1
ATOM 2763 O O . GLY A 1 369 ? 23.238 -16.484 -5.937 1.00 64.88 369 GLY A O 1
ATOM 2764 N N . SER A 1 370 ? 23.049 -15.123 -7.699 1.00 58.94 370 SER A N 1
ATOM 2765 C CA . SER A 1 370 ? 24.318 -15.549 -8.295 1.00 58.94 370 SER A CA 1
ATOM 2766 C C . SER A 1 370 ? 25.352 -14.443 -8.172 1.00 58.94 370 SER A C 1
ATOM 2768 O O . SER A 1 370 ? 25.074 -13.279 -8.475 1.00 58.94 370 SER A O 1
ATOM 2770 N N . ALA A 1 371 ? 26.572 -14.814 -7.775 1.00 57.16 371 ALA A N 1
ATOM 2771 C CA . ALA A 1 371 ? 27.742 -13.957 -7.910 1.00 57.16 371 ALA A CA 1
ATOM 2772 C C . ALA A 1 371 ? 27.998 -13.715 -9.411 1.00 57.16 371 ALA A C 1
ATOM 2774 O O . ALA A 1 371 ? 28.673 -14.495 -10.075 1.00 57.16 371 ALA A O 1
ATOM 2775 N N . GLY A 1 372 ? 27.377 -12.668 -9.957 1.00 63.75 372 GLY A N 1
ATOM 2776 C CA . GLY A 1 372 ? 27.365 -12.356 -11.390 1.00 63.75 372 GLY A CA 1
ATOM 2777 C C . GLY A 1 372 ? 26.038 -11.782 -11.897 1.00 63.75 372 GLY A C 1
ATOM 2778 O O . GLY A 1 372 ? 26.034 -11.132 -12.937 1.00 63.75 372 GLY A O 1
ATOM 2779 N N . THR A 1 373 ? 24.935 -11.967 -11.162 1.00 81.81 373 THR A N 1
ATOM 2780 C CA . THR A 1 373 ? 23.652 -11.296 -11.429 1.00 81.81 373 THR A CA 1
ATOM 2781 C C . THR A 1 373 ? 23.215 -10.476 -10.214 1.00 81.81 373 THR A C 1
ATOM 2783 O O . THR A 1 373 ? 23.742 -9.390 -9.982 1.00 81.81 373 THR A O 1
ATOM 2786 N N . ILE A 1 374 ? 22.284 -10.987 -9.411 1.00 89.69 374 ILE A N 1
ATOM 2787 C CA . ILE A 1 374 ? 21.792 -10.338 -8.195 1.00 89.69 374 ILE A CA 1
ATOM 2788 C C . ILE A 1 374 ? 22.297 -11.146 -7.000 1.00 89.69 374 ILE A C 1
ATOM 2790 O O . ILE A 1 374 ? 22.104 -12.364 -6.986 1.00 89.69 374 ILE A O 1
ATOM 2794 N N . PRO A 1 375 ? 22.967 -10.513 -6.019 1.00 90.94 375 PRO A N 1
ATOM 2795 C CA . PRO A 1 375 ? 23.417 -11.216 -4.824 1.00 90.94 375 PRO A CA 1
ATOM 2796 C C . PRO A 1 375 ? 22.222 -11.666 -3.964 1.00 90.94 375 PRO A C 1
ATOM 2798 O O . PRO A 1 375 ? 21.147 -11.075 -4.072 1.00 90.94 375 PRO A O 1
ATOM 2801 N N . PRO A 1 376 ? 22.393 -12.670 -3.086 1.00 93.81 376 PRO A N 1
ATOM 2802 C CA . PRO A 1 376 ? 21.383 -13.001 -2.085 1.00 93.81 376 PRO A CA 1
ATOM 2803 C C . PRO A 1 376 ? 21.040 -11.788 -1.212 1.00 93.81 376 PRO A C 1
ATOM 2805 O O . PRO A 1 376 ? 21.919 -10.997 -0.864 1.00 93.81 376 PRO A O 1
ATOM 2808 N N . VAL A 1 377 ? 19.765 -11.646 -0.852 1.00 95.69 377 VAL A N 1
ATOM 2809 C CA . VAL A 1 377 ? 19.263 -10.524 -0.042 1.00 95.69 377 VAL A CA 1
ATOM 2810 C C . VAL A 1 377 ? 19.324 -10.860 1.449 1.00 95.69 377 VAL A C 1
ATOM 2812 O O . VAL A 1 377 ? 19.080 -11.994 1.850 1.00 95.69 377 VAL A O 1
ATOM 2815 N N . SER A 1 378 ? 19.594 -9.871 2.304 1.00 95.50 378 SER A N 1
ATOM 2816 C CA . SER A 1 378 ? 19.511 -10.030 3.762 1.00 95.50 378 SER A CA 1
ATOM 2817 C C . SER A 1 378 ? 18.712 -8.903 4.408 1.00 95.50 378 SER A C 1
ATOM 2819 O O . SER A 1 378 ? 18.752 -7.763 3.948 1.00 95.50 378 SER A O 1
ATOM 2821 N N . LEU A 1 379 ? 18.031 -9.191 5.522 1.00 97.06 379 LEU A N 1
ATOM 2822 C CA . LEU A 1 379 ? 17.312 -8.165 6.289 1.00 97.06 379 LEU A CA 1
ATOM 2823 C C . LEU A 1 379 ? 18.240 -7.048 6.791 1.00 97.06 379 LEU A C 1
ATOM 2825 O O . LEU A 1 379 ? 17.833 -5.890 6.847 1.00 97.06 379 LEU A O 1
ATOM 2829 N N . THR A 1 380 ? 19.495 -7.375 7.109 1.00 96.12 380 THR A N 1
ATOM 2830 C CA . THR A 1 380 ? 20.517 -6.393 7.494 1.00 96.12 380 THR A CA 1
ATOM 2831 C C . THR A 1 380 ? 20.816 -5.416 6.362 1.00 96.12 380 THR A C 1
ATOM 2833 O O . THR A 1 380 ? 20.943 -4.218 6.606 1.00 96.12 380 THR A O 1
ATOM 2836 N N . GLU A 1 381 ? 20.898 -5.898 5.120 1.00 93.69 381 GLU A N 1
ATOM 2837 C CA . GLU A 1 381 ? 21.074 -5.023 3.961 1.00 93.69 381 GLU A CA 1
ATOM 2838 C C . GLU A 1 381 ? 19.811 -4.190 3.711 1.00 93.69 381 GLU A C 1
ATOM 2840 O O . GLU A 1 381 ? 19.905 -2.971 3.561 1.00 93.69 381 GLU A O 1
ATOM 2845 N N . LEU A 1 382 ? 18.626 -4.810 3.771 1.00 96.81 382 LEU A N 1
ATOM 2846 C CA . LEU A 1 382 ? 17.346 -4.116 3.594 1.00 96.81 382 LEU A CA 1
ATOM 2847 C C . LEU A 1 382 ? 17.103 -3.027 4.646 1.00 96.81 382 LEU A C 1
ATOM 2849 O O . LEU A 1 382 ? 16.571 -1.973 4.305 1.00 96.81 382 LEU A O 1
ATOM 2853 N N . ARG A 1 383 ? 17.553 -3.211 5.895 1.00 95.62 383 ARG A N 1
ATOM 2854 C CA . ARG A 1 383 ? 17.508 -2.169 6.940 1.00 95.62 383 ARG A CA 1
ATOM 2855 C C . ARG A 1 383 ? 18.142 -0.858 6.473 1.00 95.62 383 ARG A C 1
ATOM 2857 O O . ARG A 1 383 ? 17.636 0.208 6.808 1.00 95.62 383 ARG A O 1
ATOM 2864 N N . GLY A 1 384 ? 19.207 -0.926 5.672 1.00 92.19 384 GLY A N 1
ATOM 2865 C CA . GLY A 1 384 ? 19.879 0.247 5.109 1.00 92.19 384 GLY A CA 1
ATOM 2866 C C . GLY A 1 384 ? 19.087 0.979 4.017 1.00 92.19 384 GLY A C 1
ATOM 2867 O O . GLY A 1 384 ? 19.443 2.106 3.673 1.00 92.19 384 GLY A O 1
ATOM 2868 N N . TYR A 1 385 ? 18.024 0.376 3.483 1.00 93.69 385 TYR A N 1
ATOM 2869 C CA . TYR A 1 385 ? 17.186 0.927 2.411 1.00 93.69 385 TYR A CA 1
ATOM 2870 C C . TYR A 1 385 ? 15.820 1.422 2.905 1.00 93.69 385 TYR A C 1
ATOM 2872 O O . TYR A 1 385 ? 15.016 1.900 2.105 1.00 93.69 385 TYR A O 1
ATOM 2880 N N . ILE A 1 386 ? 15.544 1.339 4.209 1.00 94.12 386 ILE A N 1
ATOM 2881 C CA . ILE A 1 386 ? 14.278 1.810 4.771 1.00 94.12 386 ILE A CA 1
ATOM 2882 C C . ILE A 1 386 ? 14.184 3.339 4.652 1.00 94.12 386 ILE A C 1
ATOM 2884 O O . ILE A 1 386 ? 14.949 4.073 5.275 1.00 94.12 386 ILE A O 1
ATOM 2888 N N . ASP A 1 387 ? 13.177 3.829 3.923 1.00 91.69 387 ASP A N 1
ATOM 2889 C CA . ASP A 1 387 ? 12.652 5.178 4.152 1.00 91.69 387 ASP A CA 1
ATOM 2890 C C . ASP A 1 387 ? 11.764 5.139 5.400 1.00 91.69 387 ASP A C 1
ATOM 2892 O O . ASP A 1 387 ? 10.687 4.533 5.411 1.00 91.69 387 ASP A O 1
ATOM 2896 N N . TRP A 1 388 ? 12.232 5.784 6.467 1.00 93.88 388 TRP A N 1
ATOM 2897 C CA . TRP A 1 388 ? 11.515 5.868 7.736 1.00 93.88 388 TRP A CA 1
ATOM 2898 C C . TRP A 1 388 ? 10.402 6.914 7.726 1.00 93.88 388 TRP A C 1
ATOM 2900 O O . TRP A 1 388 ? 9.541 6.893 8.604 1.00 93.88 388 TRP A O 1
ATOM 2910 N N . SER A 1 389 ? 10.356 7.822 6.743 1.00 91.38 389 SER A N 1
ATOM 2911 C CA . SER A 1 389 ? 9.319 8.862 6.707 1.00 91.38 389 SER A CA 1
ATOM 2912 C C . SER A 1 389 ? 7.913 8.254 6.702 1.00 91.38 389 SER A C 1
ATOM 2914 O O . SER A 1 389 ? 7.107 8.668 7.533 1.00 91.38 389 SER A O 1
ATOM 2916 N N . PRO A 1 390 ? 7.601 7.238 5.871 1.00 88.44 390 PRO A N 1
ATOM 2917 C CA . PRO A 1 390 ? 6.296 6.602 5.903 1.00 88.44 390 PRO A CA 1
ATOM 2918 C C . PRO A 1 390 ? 6.041 5.757 7.158 1.00 88.44 390 PRO A C 1
ATOM 2920 O O . PRO A 1 390 ? 4.884 5.590 7.524 1.00 88.44 390 PRO A O 1
ATOM 2923 N N . PHE A 1 391 ? 7.083 5.255 7.836 1.00 91.31 391 PHE A N 1
ATOM 2924 C CA . PHE A 1 391 ? 6.927 4.607 9.143 1.00 91.31 391 PHE A CA 1
ATOM 2925 C C . PHE A 1 391 ? 6.397 5.617 10.164 1.00 91.31 391 PHE A C 1
ATOM 2927 O O . PHE A 1 391 ? 5.345 5.404 10.753 1.00 91.31 391 PHE A O 1
ATOM 2934 N N . PHE A 1 392 ? 7.050 6.773 10.296 1.00 89.88 392 PHE A N 1
ATOM 2935 C CA . PHE A 1 392 ? 6.568 7.852 11.163 1.00 89.88 392 PHE A CA 1
ATOM 2936 C C . PHE A 1 392 ? 5.229 8.407 10.727 1.00 89.88 392 PHE A C 1
ATOM 2938 O O . PHE A 1 392 ? 4.423 8.778 11.573 1.00 89.88 392 PHE A O 1
ATOM 2945 N N . HIS A 1 393 ? 4.984 8.469 9.417 1.00 83.06 393 HIS A N 1
ATOM 2946 C CA . HIS A 1 393 ? 3.678 8.853 8.922 1.00 83.06 393 HIS A CA 1
ATOM 2947 C C . HIS A 1 393 ? 2.656 7.832 9.358 1.00 83.06 393 HIS A C 1
ATOM 2949 O O . HIS A 1 393 ? 1.652 8.302 9.834 1.00 83.06 393 HIS A O 1
ATOM 2955 N N . ALA A 1 394 ? 2.874 6.513 9.307 1.00 75.06 394 ALA A N 1
ATOM 2956 C CA . ALA A 1 394 ? 1.922 5.583 9.915 1.00 75.06 394 ALA A CA 1
ATOM 2957 C C . ALA A 1 394 ? 1.573 6.090 11.327 1.00 75.06 394 ALA A C 1
ATOM 2959 O O . ALA A 1 394 ? 0.458 6.541 11.533 1.00 75.06 394 ALA A O 1
ATOM 2960 N N . TRP A 1 395 ? 2.559 6.313 12.189 1.00 73.44 395 TRP A N 1
ATOM 2961 C CA . TRP A 1 395 ? 2.383 6.898 13.529 1.00 73.44 395 TRP A CA 1
ATOM 2962 C C . TRP A 1 395 ? 2.054 8.398 13.604 1.00 73.44 395 TRP A C 1
ATOM 2964 O O . TRP A 1 395 ? 2.064 8.983 14.683 1.00 73.44 395 TRP A O 1
ATOM 2974 N N . GLU A 1 396 ? 1.733 9.027 12.474 1.00 70.38 396 GLU A N 1
ATOM 2975 C CA . GLU A 1 396 ? 1.182 10.383 12.311 1.00 70.38 396 GLU A CA 1
ATOM 2976 C C . GLU A 1 396 ? 2.088 11.553 12.556 1.00 70.38 396 GLU A C 1
ATOM 2978 O O . GLU A 1 396 ? 1.699 12.733 12.548 1.00 70.38 396 GLU A O 1
ATOM 2983 N N . LEU A 1 397 ? 3.330 11.216 12.777 1.00 81.56 397 LEU A N 1
ATOM 2984 C CA . LEU A 1 397 ? 4.373 12.174 12.914 1.00 81.56 397 LEU A CA 1
ATOM 2985 C C . LEU A 1 397 ? 4.595 12.685 11.493 1.00 81.56 397 LEU A C 1
ATOM 2987 O O . LEU A 1 397 ? 5.098 11.993 10.613 1.00 81.56 397 LEU A O 1
ATOM 2991 N N . ARG A 1 398 ? 4.079 13.890 11.226 1.00 83.44 398 ARG A N 1
ATOM 2992 C CA . ARG A 1 398 ? 4.234 14.591 9.946 1.00 83.44 398 ARG A CA 1
ATOM 2993 C C . ARG A 1 398 ? 5.606 15.167 9.858 1.00 83.44 398 ARG A C 1
ATOM 2995 O O . ARG A 1 398 ? 6.024 15.843 10.786 1.00 83.44 398 ARG A O 1
ATOM 3002 N N . GLY A 1 399 ? 6.262 14.967 8.730 1.00 88.12 399 GLY A N 1
ATOM 3003 C CA . GLY A 1 399 ? 7.643 15.377 8.608 1.00 88.12 399 GLY A CA 1
ATOM 3004 C C . GLY A 1 399 ? 8.416 14.486 7.668 1.00 88.12 399 GLY A C 1
ATOM 3005 O O . GLY A 1 399 ? 7.835 13.757 6.860 1.00 88.12 399 GLY A O 1
ATOM 3006 N N . ARG A 1 400 ? 9.733 14.581 7.758 1.00 91.38 400 ARG A N 1
ATOM 3007 C CA . ARG A 1 400 ? 10.657 13.799 6.944 1.00 91.38 400 ARG A CA 1
ATOM 3008 C C . ARG A 1 400 ? 11.719 13.206 7.840 1.00 91.38 400 ARG A C 1
ATOM 3010 O O . ARG A 1 400 ? 12.212 13.880 8.745 1.00 91.38 400 ARG A O 1
ATOM 3017 N N . TRP A 1 401 ? 12.081 11.966 7.561 1.00 92.69 401 TRP A N 1
ATOM 3018 C CA . TRP A 1 401 ? 13.274 11.386 8.139 1.00 92.69 401 TRP A CA 1
ATOM 3019 C C . TRP A 1 401 ? 14.518 12.022 7.520 1.00 92.69 401 TRP A C 1
ATOM 3021 O O . TRP A 1 401 ? 14.581 12.237 6.306 1.00 92.69 401 TRP A O 1
ATOM 3031 N N . LYS A 1 402 ? 15.499 12.337 8.360 1.00 90.31 402 LYS A N 1
ATOM 3032 C CA . LYS A 1 402 ? 16.816 12.790 7.937 1.00 90.31 402 LYS A CA 1
ATOM 3033 C C . LYS A 1 402 ? 17.838 11.727 8.310 1.00 90.31 402 LYS A C 1
ATOM 3035 O O . LYS A 1 402 ? 18.268 11.653 9.458 1.00 90.31 402 LYS A O 1
ATOM 3040 N N . GLU A 1 403 ? 18.221 10.930 7.319 1.00 85.69 403 GLU A N 1
ATOM 3041 C CA . GLU A 1 403 ? 19.129 9.791 7.492 1.00 85.69 403 GLU A CA 1
ATOM 3042 C C . GLU A 1 403 ? 20.470 10.197 8.122 1.00 85.69 403 GLU A C 1
ATOM 3044 O O . GLU A 1 403 ? 20.922 9.544 9.058 1.00 85.69 403 GLU A O 1
ATOM 3049 N N . ASP A 1 404 ? 21.064 11.308 7.674 1.00 85.56 404 ASP A N 1
ATOM 3050 C CA . ASP A 1 404 ? 22.389 11.759 8.135 1.00 85.56 404 ASP A CA 1
ATOM 3051 C C . ASP A 1 404 ? 22.382 12.206 9.607 1.00 85.56 404 ASP A C 1
ATOM 3053 O O . ASP A 1 404 ? 23.396 12.130 10.294 1.00 85.56 404 ASP A O 1
ATOM 3057 N N . GLU A 1 405 ? 21.229 12.670 10.092 1.00 89.94 405 GLU A N 1
ATOM 3058 C CA . GLU A 1 405 ? 21.027 13.103 11.479 1.00 89.94 405 GLU A CA 1
ATOM 3059 C C . GLU A 1 405 ? 20.441 11.975 12.347 1.00 89.94 405 GLU A C 1
ATOM 3061 O O . GLU A 1 405 ? 20.318 12.151 13.556 1.00 89.94 405 GLU A O 1
ATOM 3066 N N . GLN A 1 406 ? 20.042 10.846 11.738 1.00 90.44 406 GLN A N 1
ATOM 3067 C CA . GLN A 1 406 ? 19.258 9.776 12.372 1.00 90.44 406 GLN A CA 1
ATOM 3068 C C . GLN A 1 406 ? 18.072 10.331 13.176 1.00 90.44 406 GLN A C 1
ATOM 3070 O O . GLN A 1 406 ? 17.805 9.920 14.307 1.00 90.44 406 GLN A O 1
ATOM 3075 N N . ARG A 1 407 ? 17.383 11.319 12.591 1.00 93.12 407 ARG A N 1
ATOM 3076 C CA . ARG A 1 407 ? 16.373 12.112 13.289 1.00 93.12 407 ARG A CA 1
ATOM 3077 C C . ARG A 1 407 ? 15.188 12.433 12.396 1.00 93.12 407 ARG A C 1
ATOM 3079 O O . ARG A 1 407 ? 15.315 12.752 11.212 1.00 93.12 407 ARG A O 1
ATOM 3086 N N . PHE A 1 408 ? 14.009 12.416 13.002 1.00 93.38 408 PHE A N 1
ATOM 3087 C CA . PHE A 1 408 ? 12.788 12.872 12.365 1.00 93.38 408 PHE A CA 1
ATOM 3088 C C . PHE A 1 408 ? 12.661 14.395 12.456 1.00 93.38 408 PHE A C 1
ATOM 3090 O O . PHE A 1 408 ? 12.811 14.976 13.528 1.00 93.38 408 PHE A O 1
ATOM 3097 N N . SER A 1 409 ? 12.369 15.050 11.334 1.00 93.94 409 SER A N 1
ATOM 3098 C CA . SER A 1 409 ? 12.092 16.484 11.290 1.00 93.94 409 SER A CA 1
ATOM 3099 C C . SER A 1 409 ? 10.601 16.715 11.114 1.00 93.94 409 SER A C 1
ATOM 3101 O O . SER A 1 409 ? 10.053 16.442 10.043 1.00 93.94 409 SER A O 1
ATOM 3103 N N . SER A 1 410 ? 9.957 17.224 12.163 1.00 92.88 410 SER A N 1
ATOM 3104 C CA . SER A 1 410 ? 8.509 17.409 12.198 1.00 92.88 410 SER A CA 1
ATOM 3105 C C . SER A 1 410 ? 8.055 18.607 11.353 1.00 92.88 410 SER A C 1
ATOM 3107 O O . SER A 1 410 ? 8.727 19.636 11.279 1.00 92.88 410 SER A O 1
ATOM 3109 N N . ALA A 1 411 ? 6.891 18.464 10.718 1.00 89.62 411 ALA A N 1
ATOM 3110 C CA . ALA A 1 411 ? 6.217 19.486 9.920 1.00 89.62 411 ALA A CA 1
ATOM 3111 C C . ALA A 1 411 ? 5.265 20.371 10.748 1.00 89.62 411 ALA A C 1
ATOM 3113 O O . ALA A 1 411 ? 4.499 21.134 10.166 1.00 89.62 411 ALA A O 1
ATOM 3114 N N . GLN A 1 412 ? 5.253 20.240 12.080 1.00 86.50 412 GLN A N 1
ATOM 3115 C CA . GLN A 1 412 ? 4.521 21.172 12.944 1.00 86.50 412 GLN A CA 1
ATOM 3116 C C . GLN A 1 412 ? 5.156 22.568 12.877 1.00 86.50 412 GLN A C 1
ATOM 3118 O O . GLN A 1 412 ? 6.382 22.694 12.869 1.00 86.50 412 GLN A O 1
ATOM 3123 N N . GLU A 1 413 ? 4.311 23.596 12.837 1.00 86.81 413 GLU A N 1
ATOM 3124 C CA . GLU A 1 413 ? 4.741 25.000 12.862 1.00 86.81 413 GLU A CA 1
ATOM 3125 C C . GLU A 1 413 ? 4.982 25.489 14.293 1.00 86.81 413 GLU A C 1
ATOM 3127 O O . GLU A 1 413 ? 5.945 26.212 14.540 1.00 86.81 413 GLU A O 1
ATOM 3132 N N . ASP A 1 414 ? 4.140 25.052 15.234 1.00 93.06 414 ASP A N 1
ATOM 3133 C CA . ASP A 1 414 ? 4.282 25.374 16.651 1.00 93.06 414 ASP A CA 1
ATOM 3134 C C . ASP A 1 414 ? 5.556 24.726 17.242 1.00 93.06 414 ASP A C 1
ATOM 3136 O O . ASP A 1 414 ? 5.715 23.503 17.127 1.00 93.06 414 ASP A O 1
ATOM 3140 N N . PRO A 1 415 ? 6.471 25.502 17.860 1.00 91.75 415 PRO A N 1
ATOM 3141 C CA . PRO A 1 415 ? 7.746 24.985 18.357 1.00 91.75 415 PRO A CA 1
ATOM 3142 C C . PRO A 1 415 ? 7.622 23.896 19.428 1.00 91.75 415 PRO A C 1
ATOM 3144 O O . PRO A 1 415 ? 8.407 22.945 19.408 1.00 91.75 415 PRO A O 1
ATOM 3147 N N . GLU A 1 416 ? 6.650 24.001 20.337 1.00 90.19 416 GLU A N 1
ATOM 3148 C CA . GLU A 1 416 ? 6.463 23.035 21.424 1.00 90.19 416 GLU A CA 1
ATOM 3149 C C . GLU A 1 416 ? 5.900 21.720 20.882 1.00 90.19 416 GLU A C 1
ATOM 3151 O O . GLU A 1 416 ? 6.472 20.650 21.112 1.00 90.19 416 GLU A O 1
ATOM 3156 N N . MET A 1 417 ? 4.848 21.789 20.059 1.00 81.88 417 MET A N 1
ATOM 3157 C CA . MET A 1 417 ? 4.288 20.611 19.389 1.00 81.88 417 MET A CA 1
ATOM 3158 C C . MET A 1 417 ? 5.296 19.957 18.443 1.00 81.88 417 MET A C 1
ATOM 3160 O O . MET A 1 417 ? 5.274 18.737 18.252 1.00 81.88 417 MET A O 1
ATOM 3164 N N . LYS A 1 418 ? 6.175 20.751 17.821 1.00 90.31 418 LYS A N 1
ATOM 3165 C CA . LYS A 1 418 ? 7.268 20.241 16.995 1.00 90.31 418 LYS A CA 1
ATOM 3166 C C . LYS A 1 418 ? 8.259 19.444 17.836 1.00 90.31 418 LYS A C 1
ATOM 3168 O O . LYS A 1 418 ? 8.523 18.296 17.486 1.00 90.31 418 LYS A O 1
ATOM 3173 N N . ALA A 1 419 ? 8.750 20.014 18.937 1.00 90.44 419 ALA A N 1
ATOM 3174 C CA . ALA A 1 419 ? 9.689 19.344 19.833 1.00 90.44 419 ALA A CA 1
ATOM 3175 C C . ALA A 1 419 ? 9.097 18.050 20.415 1.00 90.44 419 ALA A C 1
ATOM 3177 O O . ALA A 1 419 ? 9.751 17.010 20.384 1.00 90.44 419 ALA A O 1
ATOM 3178 N N . GLN A 1 420 ? 7.833 18.080 20.850 1.00 86.38 420 GLN A N 1
ATOM 3179 C CA . GLN A 1 420 ? 7.132 16.901 21.364 1.00 86.38 420 GLN A CA 1
ATOM 3180 C C . GLN A 1 420 ? 6.989 15.800 20.303 1.00 86.38 420 GLN A C 1
ATOM 3182 O O . GLN A 1 420 ? 7.217 14.622 20.586 1.00 86.38 420 GLN A O 1
ATOM 3187 N N . ALA A 1 421 ? 6.628 16.167 19.069 1.00 85.81 421 ALA A N 1
ATOM 3188 C CA . ALA A 1 421 ? 6.517 15.212 17.971 1.00 85.81 421 ALA A CA 1
ATOM 3189 C C . ALA A 1 421 ? 7.874 14.578 17.623 1.00 85.81 421 ALA A C 1
ATOM 3191 O O . ALA A 1 421 ? 7.933 13.387 17.331 1.00 85.81 421 ALA A O 1
ATOM 3192 N N . GLU A 1 422 ? 8.961 15.349 17.657 1.00 93.00 422 GLU A N 1
ATOM 3193 C CA . GLU A 1 422 ? 10.311 14.850 17.374 1.00 93.00 422 GLU A CA 1
ATOM 3194 C C . GLU A 1 422 ? 10.854 13.959 18.507 1.00 93.00 422 GLU A C 1
ATOM 3196 O O . GLU A 1 422 ? 11.467 12.936 18.215 1.00 93.00 422 GLU A O 1
ATOM 3201 N N . ASP A 1 423 ? 10.571 14.272 19.777 1.00 91.06 423 ASP A N 1
ATOM 3202 C CA . ASP A 1 423 ? 10.888 13.396 20.922 1.00 91.06 423 ASP A CA 1
ATOM 3203 C C . ASP A 1 423 ? 10.118 12.067 20.853 1.00 91.06 423 ASP A C 1
ATOM 3205 O O . ASP A 1 423 ? 10.693 10.985 20.991 1.00 91.06 423 ASP A O 1
ATOM 3209 N N . THR A 1 424 ? 8.819 12.137 20.546 1.00 89.62 424 THR A N 1
ATOM 3210 C CA . THR A 1 424 ? 7.976 10.947 20.349 1.00 89.62 424 THR A CA 1
ATOM 3211 C C . THR A 1 424 ? 8.498 10.096 19.192 1.00 89.62 424 THR A C 1
ATOM 3213 O O . THR A 1 424 ? 8.611 8.877 19.323 1.00 89.62 424 THR A O 1
ATOM 3216 N N . ALA A 1 425 ? 8.878 10.732 18.077 1.00 93.19 425 ALA A N 1
ATOM 3217 C CA . ALA A 1 425 ? 9.491 10.050 16.943 1.00 93.19 425 ALA A CA 1
ATOM 3218 C C . ALA A 1 425 ? 10.784 9.335 17.345 1.00 93.19 425 ALA A C 1
ATOM 3220 O O . ALA A 1 425 ? 11.006 8.205 16.925 1.00 93.19 425 ALA A O 1
ATOM 3221 N N . GLN A 1 426 ? 11.622 9.958 18.176 1.00 94.31 426 GLN A N 1
ATOM 3222 C CA . GLN A 1 426 ? 12.884 9.361 18.601 1.00 94.31 426 GLN A CA 1
ATOM 3223 C C . GLN A 1 426 ? 12.676 8.107 19.461 1.00 94.31 426 GLN A C 1
ATOM 3225 O O . GLN A 1 426 ? 13.377 7.114 19.266 1.00 94.31 426 GLN A O 1
ATOM 3230 N N . LYS A 1 427 ? 11.701 8.127 20.379 1.00 92.56 427 LYS A N 1
ATOM 3231 C CA . LYS A 1 427 ? 11.333 6.960 21.203 1.00 92.56 427 LYS A CA 1
ATOM 3232 C C . LYS A 1 427 ? 10.786 5.824 20.345 1.00 92.56 427 LYS A C 1
ATOM 3234 O O . LYS A 1 427 ? 11.287 4.708 20.408 1.00 92.56 427 LYS A O 1
ATOM 3239 N N . LEU A 1 428 ? 9.831 6.143 19.475 1.00 92.25 428 LEU A N 1
ATOM 3240 C CA . LEU A 1 428 ? 9.248 5.182 18.545 1.00 92.25 428 LEU A CA 1
ATOM 3241 C C . LEU A 1 428 ? 10.308 4.580 17.608 1.00 92.25 428 LEU A C 1
ATOM 3243 O O . LEU A 1 428 ? 10.282 3.386 17.323 1.00 92.25 428 LEU A O 1
ATOM 3247 N N . TYR A 1 429 ? 11.254 5.394 17.134 1.00 95.62 429 TYR A N 1
ATOM 3248 C CA . TYR A 1 429 ? 12.380 4.918 16.339 1.00 95.62 429 TYR A CA 1
ATOM 3249 C C . TYR A 1 429 ? 13.234 3.923 17.121 1.00 95.62 429 TYR A C 1
ATOM 3251 O O . TYR A 1 429 ? 13.556 2.867 16.591 1.00 95.62 429 TYR A O 1
ATOM 3259 N N . ALA A 1 430 ? 13.571 4.231 18.376 1.00 96.12 430 ALA A N 1
ATOM 3260 C CA . ALA A 1 430 ? 14.350 3.336 19.227 1.00 96.12 430 ALA A CA 1
ATOM 3261 C C . ALA A 1 430 ? 13.637 1.990 19.447 1.00 96.12 430 ALA A C 1
ATOM 3263 O O . ALA A 1 430 ? 14.264 0.941 19.296 1.00 96.12 430 ALA A O 1
ATOM 3264 N N . ASP A 1 431 ? 12.328 2.010 19.707 1.00 94.75 431 ASP A N 1
ATOM 3265 C CA . ASP A 1 431 ? 11.517 0.794 19.842 1.00 94.75 431 ASP A CA 1
ATOM 3266 C C . ASP A 1 431 ? 11.496 -0.020 18.540 1.00 94.75 431 ASP A C 1
ATOM 3268 O O . ASP A 1 431 ? 11.670 -1.241 18.554 1.00 94.75 431 ASP A O 1
ATOM 3272 N N . ALA A 1 432 ? 11.340 0.658 17.400 1.00 96.31 432 ALA A N 1
ATOM 3273 C CA . ALA A 1 432 ? 11.364 0.037 16.082 1.00 96.31 432 ALA A CA 1
ATOM 3274 C C . ALA A 1 432 ? 12.729 -0.580 15.756 1.00 96.31 432 ALA A C 1
ATOM 3276 O O . ALA A 1 432 ? 12.778 -1.685 15.223 1.00 96.31 432 ALA A O 1
ATOM 3277 N N . GLN A 1 433 ? 13.835 0.088 16.107 1.00 97.44 433 GLN A N 1
ATOM 3278 C CA . GLN A 1 433 ? 15.181 -0.472 15.962 1.00 97.44 433 GLN A CA 1
ATOM 3279 C C . GLN A 1 433 ? 15.350 -1.722 16.831 1.00 97.44 433 GLN A C 1
ATOM 3281 O O . GLN A 1 433 ? 15.793 -2.745 16.322 1.00 97.44 433 GLN A O 1
ATOM 3286 N N . ALA A 1 434 ? 14.930 -1.682 18.099 1.00 97.75 434 ALA A N 1
ATOM 3287 C CA . ALA A 1 434 ? 15.038 -2.827 19.004 1.00 97.75 434 ALA A CA 1
ATOM 3288 C C . ALA A 1 434 ? 14.173 -4.022 18.560 1.00 97.75 434 ALA A C 1
ATOM 3290 O O . ALA A 1 434 ? 14.555 -5.182 18.727 1.00 97.75 434 ALA A O 1
ATOM 3291 N N . LEU A 1 435 ? 12.988 -3.769 17.995 1.00 97.31 435 LEU A N 1
ATOM 3292 C CA . LEU A 1 435 ? 12.173 -4.812 17.366 1.00 97.31 435 LEU A CA 1
ATOM 3293 C C . LEU A 1 435 ? 12.828 -5.354 16.097 1.00 97.31 435 LEU A C 1
ATOM 3295 O O . LEU A 1 435 ? 12.850 -6.566 15.906 1.00 97.31 435 LEU A O 1
ATOM 3299 N N . LEU A 1 436 ? 13.397 -4.485 15.264 1.00 97.81 436 LEU A N 1
ATOM 3300 C CA . LEU A 1 436 ? 14.097 -4.886 14.050 1.00 97.81 436 LEU A CA 1
ATOM 3301 C C . LEU A 1 436 ? 15.338 -5.737 14.356 1.00 97.81 436 LEU A C 1
ATOM 3303 O O . LEU A 1 436 ? 15.560 -6.733 13.675 1.00 97.81 436 LEU A O 1
ATOM 3307 N N . ASP A 1 437 ? 16.096 -5.404 15.404 1.00 98.25 437 ASP A N 1
ATOM 3308 C CA . ASP A 1 437 ? 17.223 -6.211 15.883 1.00 98.25 437 ASP A CA 1
ATOM 3309 C C . ASP A 1 437 ? 16.751 -7.621 16.270 1.00 98.25 437 ASP A C 1
ATOM 3311 O O . ASP A 1 437 ? 17.267 -8.608 15.748 1.00 98.25 437 ASP A O 1
ATOM 3315 N N . ARG A 1 438 ? 15.680 -7.728 17.073 1.00 98.12 438 ARG A N 1
ATOM 3316 C CA . ARG A 1 438 ? 15.068 -9.023 17.430 1.00 98.12 438 ARG A CA 1
ATOM 3317 C C . ARG A 1 438 ? 14.585 -9.804 16.208 1.00 98.12 438 ARG A C 1
ATOM 3319 O O . ARG A 1 438 ? 14.797 -11.011 16.136 1.00 98.12 438 ARG A O 1
ATOM 3326 N N . ILE A 1 439 ? 13.955 -9.130 15.244 1.00 98.06 439 ILE A N 1
ATOM 3327 C CA . ILE A 1 439 ? 13.482 -9.740 13.992 1.00 98.06 439 ILE A CA 1
ATOM 3328 C C . ILE A 1 439 ? 14.648 -10.347 13.207 1.00 98.06 439 ILE A C 1
ATOM 3330 O O . ILE A 1 439 ? 14.534 -11.475 12.724 1.00 98.06 439 ILE A O 1
ATOM 3334 N N . ILE A 1 440 ? 15.756 -9.613 13.085 1.00 97.19 440 ILE A N 1
ATOM 3335 C CA . ILE A 1 440 ? 16.943 -10.044 12.340 1.00 97.19 440 ILE A CA 1
ATOM 3336 C C . ILE A 1 440 ? 17.647 -11.195 13.066 1.00 97.19 440 ILE A C 1
ATOM 3338 O O . ILE A 1 440 ? 17.932 -12.222 12.450 1.00 97.19 440 ILE A O 1
ATOM 3342 N N . GLU A 1 441 ? 17.897 -11.056 14.369 1.00 97.00 441 GLU A N 1
ATOM 3343 C CA . GLU A 1 441 ? 18.574 -12.071 15.187 1.00 97.00 441 GLU A CA 1
ATOM 3344 C C . GLU A 1 441 ? 17.775 -13.376 15.259 1.00 97.00 441 GLU A C 1
ATOM 3346 O O . GLU A 1 441 ? 18.326 -14.462 15.066 1.00 97.00 441 GLU A O 1
ATOM 3351 N N . GLY A 1 442 ? 16.463 -13.267 15.483 1.00 96.69 442 GLY A N 1
ATOM 3352 C CA . GLY A 1 442 ? 15.542 -14.399 15.555 1.00 96.69 442 GLY A CA 1
ATOM 3353 C C . GLY A 1 442 ? 15.123 -14.958 14.195 1.00 96.69 442 GLY A C 1
ATOM 3354 O O . GLY A 1 442 ? 14.445 -15.984 14.149 1.00 96.69 442 GLY A O 1
ATOM 3355 N N . ARG A 1 443 ? 15.516 -14.309 13.086 1.00 95.75 443 ARG A N 1
ATOM 3356 C CA . ARG A 1 443 ? 15.082 -14.637 11.713 1.00 95.75 443 ARG A CA 1
ATOM 3357 C C . ARG A 1 443 ? 13.562 -14.779 11.602 1.00 95.75 443 ARG A C 1
ATOM 3359 O O . ARG A 1 443 ? 13.051 -15.706 10.972 1.00 95.75 443 ARG A O 1
ATOM 3366 N N . HIS A 1 444 ? 12.844 -13.864 12.250 1.00 97.62 444 HIS A N 1
ATOM 3367 C CA . HIS A 1 444 ? 11.383 -13.881 12.279 1.00 97.62 444 HIS A CA 1
ATOM 3368 C C . HIS A 1 444 ? 10.783 -13.532 10.919 1.00 97.62 444 HIS A C 1
ATOM 3370 O O . HIS A 1 444 ? 9.703 -14.015 10.597 1.00 97.62 444 HIS A O 1
ATOM 3376 N N . PHE A 1 445 ? 11.500 -12.750 10.105 1.00 98.25 445 PHE A N 1
ATOM 3377 C CA . PHE A 1 445 ? 11.099 -12.420 8.742 1.00 98.25 445 PHE A CA 1
ATOM 3378 C C . PHE A 1 445 ? 11.960 -13.129 7.704 1.00 98.25 445 PHE A C 1
ATOM 3380 O O . PHE A 1 445 ? 13.149 -13.357 7.922 1.00 98.25 445 PHE A O 1
ATOM 3387 N N . ARG A 1 446 ? 11.365 -13.426 6.545 1.00 97.50 446 ARG A N 1
ATOM 3388 C CA . ARG A 1 446 ? 12.070 -14.005 5.394 1.00 97.50 446 ARG A CA 1
ATOM 3389 C C . ARG A 1 446 ? 11.779 -13.201 4.127 1.00 97.50 446 ARG A C 1
ATOM 3391 O O . ARG A 1 446 ? 10.654 -13.273 3.624 1.00 97.50 446 ARG A O 1
ATOM 3398 N N . PRO A 1 447 ? 12.756 -12.447 3.596 1.00 97.94 447 PRO A N 1
ATOM 3399 C CA . PRO A 1 447 ? 12.587 -11.743 2.335 1.00 97.94 447 PRO A CA 1
ATOM 3400 C C . PRO A 1 447 ? 12.631 -12.734 1.166 1.00 97.94 447 PRO A C 1
ATOM 3402 O O . PRO A 1 447 ? 13.569 -13.522 1.033 1.00 97.94 447 PRO A O 1
ATOM 3405 N N . ARG A 1 448 ? 11.620 -12.682 0.297 1.00 98.00 448 ARG A N 1
ATOM 3406 C CA . ARG A 1 448 ? 11.594 -13.424 -0.969 1.00 98.00 448 ARG A CA 1
ATOM 3407 C C . ARG A 1 448 ? 11.218 -12.502 -2.109 1.00 98.00 448 ARG A C 1
ATOM 3409 O O . ARG A 1 448 ? 10.333 -11.664 -1.970 1.00 98.00 448 ARG A O 1
ATOM 3416 N N . GLY A 1 449 ? 11.884 -12.657 -3.236 1.00 98.00 449 GLY A N 1
ATOM 3417 C CA . GLY A 1 449 ? 11.633 -11.849 -4.407 1.00 98.00 449 GLY A CA 1
ATOM 3418 C C . GLY A 1 449 ? 11.998 -12.564 -5.690 1.00 98.00 449 GLY A C 1
ATOM 3419 O O . GLY A 1 449 ? 12.648 -13.608 -5.704 1.00 98.00 449 GLY A O 1
ATOM 3420 N N . VAL A 1 450 ? 11.550 -11.978 -6.782 1.00 97.75 450 VAL A N 1
ATOM 3421 C CA . VAL A 1 450 ? 11.862 -12.397 -8.134 1.00 97.75 450 VAL A CA 1
ATOM 3422 C C . VAL A 1 450 ? 11.890 -11.158 -9.013 1.00 97.75 450 VAL A C 1
ATOM 3424 O O . VAL A 1 450 ? 11.087 -10.241 -8.839 1.00 97.75 450 VAL A O 1
ATOM 3427 N N . THR A 1 451 ? 12.824 -11.118 -9.951 1.00 97.19 451 THR A N 1
ATOM 3428 C CA . THR A 1 451 ? 12.871 -10.105 -11.006 1.00 97.19 451 THR A CA 1
ATOM 3429 C C . THR A 1 451 ? 13.104 -10.769 -12.349 1.00 97.19 451 THR A C 1
ATOM 3431 O O . THR A 1 451 ? 13.580 -11.897 -12.402 1.00 97.19 451 THR A O 1
ATOM 3434 N N . GLY A 1 452 ? 12.788 -10.096 -13.443 1.00 95.38 452 GLY A N 1
ATOM 3435 C CA . GLY A 1 452 ? 13.126 -10.583 -14.770 1.00 95.38 452 GLY A CA 1
ATOM 3436 C C . GLY A 1 452 ? 13.163 -9.474 -15.802 1.00 95.38 452 GLY A C 1
ATOM 3437 O O . GLY A 1 452 ? 12.597 -8.402 -15.588 1.00 95.38 452 GLY A O 1
ATOM 3438 N N . PHE A 1 453 ? 13.830 -9.751 -16.919 1.00 96.25 453 PHE A N 1
ATOM 3439 C CA . PHE A 1 453 ? 13.921 -8.846 -18.062 1.00 96.25 453 PHE A CA 1
ATOM 3440 C C . PHE A 1 453 ? 13.553 -9.569 -19.348 1.00 96.25 453 PHE A C 1
ATOM 3442 O O . PHE A 1 453 ? 14.055 -10.661 -19.624 1.00 96.25 453 PHE A O 1
ATOM 3449 N N . PHE A 1 454 ? 12.706 -8.933 -20.149 1.00 97.00 454 PHE A N 1
ATOM 3450 C CA . PHE A 1 454 ? 12.122 -9.540 -21.335 1.00 97.00 454 PHE A CA 1
ATOM 3451 C C . PHE A 1 454 ? 12.317 -8.615 -22.533 1.00 97.00 454 PHE A C 1
ATOM 3453 O O . PHE A 1 454 ? 12.048 -7.415 -22.415 1.00 97.00 454 PHE A O 1
ATOM 3460 N N . PRO A 1 455 ? 12.777 -9.137 -23.684 1.00 97.88 455 PRO A N 1
ATOM 3461 C CA . PRO A 1 455 ? 12.725 -8.401 -24.938 1.00 97.88 455 PRO A CA 1
ATOM 3462 C C . PRO A 1 455 ? 11.298 -7.902 -25.168 1.00 97.88 455 PRO A C 1
ATOM 3464 O O . PRO A 1 455 ? 10.350 -8.679 -25.079 1.00 97.88 455 PRO A O 1
ATOM 3467 N N . ALA A 1 456 ? 11.150 -6.607 -25.420 1.00 98.00 456 ALA A N 1
ATOM 3468 C CA . ALA A 1 456 ? 9.862 -5.938 -25.504 1.00 98.00 456 ALA A CA 1
ATOM 3469 C C . ALA A 1 456 ? 9.820 -4.916 -26.644 1.00 98.00 456 ALA A C 1
ATOM 3471 O O . ALA A 1 456 ? 10.845 -4.321 -26.978 1.00 98.00 456 ALA A O 1
ATOM 3472 N N . ASN A 1 457 ? 8.644 -4.701 -27.226 1.00 98.44 457 ASN A N 1
ATOM 3473 C CA . ASN A 1 457 ? 8.374 -3.577 -28.122 1.00 98.44 457 ASN A CA 1
ATOM 3474 C C . ASN A 1 457 ? 6.948 -3.074 -27.901 1.00 98.44 457 ASN A C 1
ATOM 3476 O O . ASN A 1 457 ? 6.049 -3.868 -27.620 1.00 98.44 457 ASN A O 1
ATOM 3480 N N . SER A 1 458 ? 6.732 -1.768 -28.049 1.00 98.38 458 SER A N 1
ATOM 3481 C CA . SER A 1 458 ? 5.378 -1.220 -27.999 1.00 98.38 458 SER A CA 1
ATOM 3482 C C . SER A 1 458 ? 4.636 -1.448 -29.316 1.00 98.38 458 SER A C 1
ATOM 3484 O O . SER A 1 458 ? 5.207 -1.352 -30.405 1.00 98.38 458 SER A O 1
ATOM 3486 N N . HIS A 1 459 ? 3.346 -1.753 -29.207 1.00 96.44 459 HIS A N 1
ATOM 3487 C CA . HIS A 1 459 ? 2.413 -1.846 -30.324 1.00 96.44 459 HIS A CA 1
ATOM 3488 C C . HIS A 1 459 ? 1.161 -1.037 -29.960 1.00 96.44 459 HIS A C 1
ATOM 3490 O O . HIS A 1 459 ? 0.236 -1.512 -29.298 1.00 96.44 459 HIS A O 1
ATOM 3496 N N . GLY A 1 460 ? 1.165 0.240 -30.347 1.00 96.31 460 GLY A N 1
ATOM 3497 C CA . GLY A 1 460 ? 0.164 1.210 -29.907 1.00 96.31 460 GLY A CA 1
ATOM 3498 C C . GLY A 1 460 ? 0.291 1.544 -28.415 1.00 96.31 460 GLY A C 1
ATOM 3499 O O . GLY A 1 460 ? 1.322 2.038 -27.963 1.00 96.31 460 GLY A O 1
ATOM 3500 N N . ASP A 1 461 ? -0.778 1.305 -27.654 1.00 98.12 461 ASP A N 1
ATOM 3501 C CA . ASP A 1 461 ? -0.809 1.577 -26.206 1.00 98.12 461 ASP A CA 1
ATOM 3502 C C . ASP A 1 461 ? -0.361 0.367 -25.364 1.00 98.12 461 ASP A C 1
ATOM 3504 O O . ASP A 1 461 ? -0.293 0.455 -24.140 1.00 98.12 461 ASP A O 1
ATOM 3508 N N . ASP A 1 462 ? -0.036 -0.751 -26.009 1.00 98.50 462 ASP A N 1
ATOM 3509 C CA . ASP A 1 462 ? 0.360 -1.999 -25.362 1.00 98.50 462 ASP A CA 1
ATOM 3510 C C . ASP A 1 462 ? 1.851 -2.287 -25.584 1.00 98.50 462 ASP A C 1
ATOM 3512 O O . ASP A 1 462 ? 2.506 -1.681 -26.438 1.00 98.50 462 ASP A O 1
ATOM 3516 N N . ILE A 1 463 ? 2.390 -3.233 -24.816 1.00 98.69 463 ILE A N 1
ATOM 3517 C CA . ILE A 1 463 ? 3.777 -3.688 -24.914 1.00 98.69 463 ILE A CA 1
ATOM 3518 C C . ILE A 1 463 ? 3.787 -5.202 -25.097 1.00 98.69 463 ILE A C 1
ATOM 3520 O O . ILE A 1 463 ? 3.387 -5.945 -24.203 1.00 98.69 463 ILE A O 1
ATOM 3524 N N . ASP A 1 464 ? 4.281 -5.664 -26.239 1.00 98.44 464 ASP A N 1
ATOM 3525 C CA . ASP A 1 464 ? 4.484 -7.084 -26.500 1.00 98.44 464 ASP A CA 1
ATOM 3526 C C . ASP A 1 464 ? 5.840 -7.526 -25.941 1.00 98.44 464 ASP A C 1
ATOM 3528 O O . ASP A 1 464 ? 6.869 -6.906 -26.218 1.00 98.44 464 ASP A O 1
ATOM 3532 N N . LEU A 1 465 ? 5.831 -8.604 -25.156 1.00 98.06 465 LEU A N 1
ATOM 3533 C CA . LEU A 1 465 ? 7.013 -9.256 -24.595 1.00 98.06 465 LEU A CA 1
ATOM 3534 C C . LEU A 1 465 ? 7.320 -10.527 -25.381 1.00 98.06 465 LEU A C 1
ATOM 3536 O O . LEU A 1 465 ? 6.409 -11.284 -25.712 1.00 98.06 465 LEU A O 1
ATOM 3540 N N . TYR A 1 466 ? 8.592 -10.816 -25.621 1.00 97.06 466 TYR A N 1
ATOM 3541 C CA . TYR A 1 466 ? 9.031 -11.951 -26.430 1.00 97.06 466 TYR A CA 1
ATOM 3542 C C . TYR A 1 466 ? 9.873 -12.936 -25.622 1.00 97.06 466 TYR A C 1
ATOM 3544 O O . TYR A 1 466 ? 10.501 -12.569 -24.629 1.00 97.06 466 TYR A O 1
ATOM 3552 N N . ARG A 1 467 ? 9.895 -14.200 -26.065 1.00 93.06 467 ARG A N 1
ATOM 3553 C CA . ARG A 1 467 ? 10.661 -15.272 -25.405 1.00 93.06 467 ARG A CA 1
ATOM 3554 C C . ARG A 1 467 ? 12.166 -14.992 -25.384 1.00 93.06 467 ARG A C 1
ATOM 3556 O O . ARG A 1 467 ? 12.830 -15.298 -24.399 1.00 93.06 467 ARG A O 1
ATOM 3563 N N . ASP A 1 468 ? 12.691 -14.433 -26.468 1.00 92.25 468 ASP A N 1
ATOM 3564 C CA . ASP A 1 468 ? 14.116 -14.188 -26.664 1.00 92.25 468 ASP A CA 1
ATOM 3565 C C . ASP A 1 468 ? 14.364 -13.017 -27.633 1.00 92.25 468 ASP A C 1
ATOM 3567 O O . ASP A 1 468 ? 13.437 -12.375 -28.142 1.00 92.25 468 ASP A O 1
ATOM 3571 N N . ALA A 1 469 ? 15.641 -12.707 -27.863 1.00 91.81 469 ALA A N 1
ATOM 3572 C CA . ALA A 1 469 ? 16.068 -11.586 -28.693 1.00 91.81 469 ALA A CA 1
ATOM 3573 C C . ALA A 1 469 ? 15.668 -11.713 -30.176 1.00 91.81 469 ALA A C 1
ATOM 3575 O O . ALA A 1 469 ? 15.705 -10.705 -30.883 1.00 91.81 469 ALA A O 1
ATOM 3576 N N . ALA A 1 470 ? 15.268 -12.902 -30.654 1.00 92.94 470 ALA A N 1
ATOM 3577 C CA . ALA A 1 470 ? 14.798 -13.087 -32.025 1.00 92.94 470 ALA A CA 1
ATOM 3578 C C . ALA A 1 470 ? 13.392 -12.509 -32.246 1.00 92.94 470 ALA A C 1
ATOM 3580 O O . ALA A 1 470 ? 13.032 -12.231 -33.389 1.00 92.94 470 ALA A O 1
ATOM 3581 N N . ARG A 1 471 ? 12.611 -12.300 -31.171 1.00 94.69 471 ARG A N 1
ATOM 3582 C CA . ARG A 1 471 ? 11.286 -11.644 -31.195 1.00 94.69 471 ARG A CA 1
ATOM 3583 C C . ARG A 1 471 ? 10.284 -12.298 -32.158 1.00 94.69 471 ARG A C 1
ATOM 3585 O O . ARG A 1 471 ? 9.443 -11.631 -32.752 1.00 94.69 471 ARG A O 1
ATOM 3592 N N . THR A 1 472 ? 10.367 -13.619 -32.314 1.00 93.44 472 THR A N 1
ATOM 3593 C CA . THR A 1 472 ? 9.482 -14.409 -33.190 1.00 93.44 472 THR A CA 1
ATOM 3594 C C . THR A 1 472 ? 8.293 -15.017 -32.450 1.00 93.44 472 THR A C 1
ATOM 3596 O O . THR A 1 472 ? 7.231 -15.200 -33.040 1.00 93.44 472 THR A O 1
ATOM 3599 N N . GLU A 1 473 ? 8.452 -15.313 -31.159 1.00 95.06 473 GLU A N 1
ATOM 3600 C CA . GLU A 1 473 ? 7.409 -15.870 -30.298 1.00 95.06 473 GLU A CA 1
ATOM 3601 C C . GLU A 1 473 ? 7.056 -14.872 -29.191 1.00 95.06 473 GLU A C 1
ATOM 3603 O O . GLU A 1 473 ? 7.900 -14.507 -28.363 1.00 95.06 473 GLU A O 1
ATOM 3608 N N . LYS A 1 474 ? 5.793 -14.437 -29.178 1.00 95.44 474 LYS A N 1
ATOM 3609 C CA . LYS A 1 474 ? 5.257 -13.566 -28.134 1.00 95.44 474 LYS A CA 1
ATOM 3610 C C . LYS A 1 474 ? 4.989 -14.365 -26.856 1.00 95.44 474 LYS A C 1
ATOM 3612 O O . LYS A 1 474 ? 4.269 -15.358 -26.888 1.00 95.44 474 LYS A O 1
ATOM 3617 N N . LEU A 1 475 ? 5.539 -13.890 -25.743 1.00 95.38 475 LEU A N 1
ATOM 3618 C CA . LEU A 1 475 ? 5.389 -14.455 -24.405 1.00 95.38 475 LEU A CA 1
ATOM 3619 C C . LEU A 1 475 ? 4.143 -13.911 -23.692 1.00 95.38 475 LEU A C 1
ATOM 3621 O O . LEU A 1 475 ? 3.382 -14.679 -23.112 1.00 95.38 475 LEU A O 1
ATOM 3625 N N . ALA A 1 476 ? 3.933 -12.593 -23.738 1.00 96.94 476 ALA A N 1
ATOM 3626 C CA . ALA A 1 476 ? 2.799 -11.908 -23.118 1.00 96.94 476 ALA A CA 1
ATOM 3627 C C . ALA A 1 476 ? 2.594 -10.518 -23.744 1.00 96.94 476 ALA A C 1
ATOM 3629 O O . ALA A 1 476 ? 3.455 -10.029 -24.476 1.00 96.94 476 ALA A O 1
ATOM 3630 N N . THR A 1 477 ? 1.475 -9.873 -23.421 1.00 98.25 477 THR A N 1
ATOM 3631 C CA . THR A 1 477 ? 1.239 -8.452 -23.703 1.00 98.25 477 THR A CA 1
ATOM 3632 C C . THR A 1 477 ? 0.935 -7.753 -22.382 1.00 98.25 477 THR A C 1
ATOM 3634 O O . THR A 1 477 ? 0.108 -8.240 -21.614 1.00 98.25 477 THR A O 1
ATOM 3637 N N . LEU A 1 478 ? 1.619 -6.642 -22.111 1.00 98.31 478 LEU A N 1
ATOM 3638 C CA . LEU A 1 478 ? 1.298 -5.730 -21.015 1.00 98.31 478 LEU A CA 1
ATOM 3639 C C . LEU A 1 478 ? 0.420 -4.610 -21.571 1.00 98.31 478 LEU A C 1
ATOM 3641 O O . LEU A 1 478 ? 0.820 -3.915 -22.510 1.00 98.31 478 LEU A O 1
ATOM 3645 N N . HIS A 1 479 ? -0.764 -4.433 -21.000 1.00 98.44 479 HIS A N 1
ATOM 3646 C CA . HIS A 1 479 ? -1.746 -3.465 -21.474 1.00 98.44 479 HIS A CA 1
ATOM 3647 C C . HIS A 1 479 ? -1.608 -2.155 -20.727 1.00 98.44 479 HIS A C 1
ATOM 3649 O O . HIS A 1 479 ? -1.749 -2.147 -19.511 1.00 98.44 479 HIS A O 1
ATOM 3655 N N . THR A 1 480 ? -1.369 -1.033 -21.410 1.00 97.94 480 THR A N 1
ATOM 3656 C CA . THR A 1 480 ? -1.215 0.272 -20.741 1.00 97.94 480 THR A CA 1
ATOM 3657 C C . THR A 1 480 ? -2.335 1.236 -21.111 1.00 97.94 480 THR A C 1
ATOM 3659 O O . THR A 1 480 ? -2.995 1.103 -22.140 1.00 97.94 480 THR A O 1
ATOM 3662 N N . LEU A 1 481 ? -2.588 2.223 -20.248 1.00 97.75 481 LEU A N 1
ATOM 3663 C CA . LEU A 1 481 ? -3.635 3.217 -20.470 1.00 97.75 481 LEU A CA 1
ATOM 3664 C C . LEU A 1 481 ? -3.054 4.567 -20.878 1.00 97.75 481 LEU A C 1
ATOM 3666 O O . LEU A 1 481 ? -2.080 5.054 -20.301 1.00 97.75 481 LEU A O 1
ATOM 3670 N N . ARG A 1 482 ? -3.717 5.208 -21.845 1.00 97.62 482 ARG A N 1
ATOM 3671 C CA . ARG A 1 482 ? -3.350 6.532 -22.344 1.00 97.62 482 ARG A CA 1
ATOM 3672 C C . ARG A 1 482 ? -4.152 7.639 -21.673 1.00 97.62 482 ARG A C 1
ATOM 3674 O O . ARG A 1 482 ? -5.382 7.600 -21.619 1.00 97.62 482 ARG A O 1
ATOM 3681 N N . GLN A 1 483 ? -3.471 8.697 -21.242 1.00 96.62 483 GLN A N 1
ATOM 3682 C CA . GLN A 1 483 ? -4.131 9.914 -20.775 1.00 96.62 483 GLN A CA 1
ATOM 3683 C C . GLN A 1 483 ? -4.995 10.527 -21.892 1.00 96.62 483 GLN A C 1
ATOM 3685 O O . GLN A 1 483 ? -4.477 10.879 -22.943 1.00 96.62 483 GLN A O 1
ATOM 3690 N N . GLN A 1 484 ? -6.287 10.770 -21.651 1.00 94.94 484 GLN A N 1
ATOM 3691 C CA . GLN A 1 484 ? -7.183 11.467 -22.602 1.00 94.94 484 GLN A CA 1
ATOM 3692 C C . GLN A 1 484 ? -7.527 12.903 -22.177 1.00 94.94 484 GLN A C 1
ATOM 3694 O O . GLN A 1 484 ? -8.367 13.563 -22.785 1.00 94.94 484 GLN A O 1
ATOM 3699 N N . VAL A 1 485 ? -6.893 13.412 -21.118 1.00 92.06 485 VAL A N 1
ATOM 3700 C CA . VAL A 1 485 ? -7.138 14.777 -20.639 1.00 92.06 485 VAL A CA 1
ATOM 3701 C C . VAL A 1 485 ? -6.636 15.806 -21.656 1.00 92.06 485 VAL A C 1
ATOM 3703 O O . VAL A 1 485 ? -5.527 15.679 -22.179 1.00 92.06 485 VAL A O 1
ATOM 3706 N N . ILE A 1 486 ? -7.435 16.844 -21.912 1.00 90.75 486 ILE A N 1
ATOM 3707 C CA . ILE A 1 486 ? -7.017 17.983 -22.736 1.00 90.75 486 ILE A CA 1
ATOM 3708 C C . ILE A 1 486 ? -5.963 18.775 -21.958 1.00 90.75 486 ILE A C 1
ATOM 3710 O O . ILE A 1 486 ? -6.231 19.292 -20.872 1.00 90.75 486 ILE A O 1
ATOM 3714 N N . LYS A 1 487 ? -4.748 18.859 -22.500 1.00 87.62 487 LYS A N 1
ATOM 3715 C CA . LYS A 1 487 ? -3.636 19.590 -21.885 1.00 87.62 487 LYS A CA 1
ATOM 3716 C C . LYS A 1 487 ? -3.744 21.073 -22.245 1.00 87.62 487 LYS A C 1
ATOM 3718 O O . LYS A 1 487 ? -3.578 21.448 -23.400 1.00 87.62 487 LYS A O 1
ATOM 3723 N N . THR A 1 488 ? -4.029 21.917 -21.257 1.00 73.75 488 THR A N 1
ATOM 3724 C CA . THR A 1 488 ? -4.108 23.378 -21.408 1.00 73.75 488 THR A CA 1
ATOM 3725 C C . THR A 1 488 ? -2.863 24.012 -20.792 1.00 73.75 488 THR A C 1
ATOM 3727 O O . THR A 1 488 ? -2.847 24.346 -19.609 1.00 73.75 488 THR A O 1
ATOM 3730 N N . GLY A 1 489 ? -1.786 24.116 -21.564 1.00 70.81 489 GLY A N 1
ATOM 3731 C CA . GLY A 1 489 ? -0.530 24.722 -21.126 1.00 70.81 489 GLY A CA 1
ATOM 3732 C C . GLY A 1 489 ? 0.188 25.389 -22.292 1.00 70.81 489 GLY A C 1
ATOM 3733 O O . GLY A 1 489 ? -0.033 25.017 -23.441 1.00 70.81 489 GLY A O 1
ATOM 3734 N N . ALA A 1 490 ? 1.037 26.377 -21.997 1.00 65.38 490 ALA A N 1
ATOM 3735 C CA . ALA A 1 490 ? 1.838 27.069 -23.013 1.00 65.38 490 ALA A CA 1
ATOM 3736 C C . ALA A 1 490 ? 2.842 26.132 -23.713 1.00 65.38 490 ALA A C 1
ATOM 3738 O O . ALA A 1 490 ? 3.230 26.385 -24.850 1.00 65.38 490 ALA A O 1
ATOM 3739 N N . THR A 1 491 ? 3.226 25.039 -23.045 1.00 71.19 491 THR A N 1
ATOM 3740 C CA . THR A 1 491 ? 4.129 24.014 -23.575 1.00 71.19 491 THR A CA 1
ATOM 3741 C C . THR A 1 491 ? 3.332 22.761 -23.948 1.00 71.19 491 THR A C 1
ATOM 3743 O O . THR A 1 491 ? 2.548 22.288 -23.112 1.00 71.19 491 THR A O 1
ATOM 3746 N N . PRO A 1 492 ? 3.528 22.179 -25.149 1.00 76.38 492 PRO A N 1
ATOM 3747 C CA . PRO A 1 492 ? 2.872 20.933 -25.529 1.00 76.38 492 PRO A CA 1
ATOM 3748 C C . PRO A 1 492 ? 3.276 19.834 -24.545 1.00 76.38 492 PRO A C 1
ATOM 3750 O O . PRO A 1 492 ? 4.445 19.470 -24.452 1.00 76.38 492 PRO A O 1
ATOM 3753 N N . THR A 1 493 ? 2.320 19.341 -23.761 1.00 89.69 493 THR A N 1
ATOM 3754 C CA . THR A 1 493 ? 2.546 18.203 -22.865 1.00 89.69 493 THR A CA 1
ATOM 3755 C C . THR A 1 493 ? 1.941 16.968 -23.523 1.00 89.69 493 THR A C 1
ATOM 3757 O O . THR A 1 493 ? 0.767 17.031 -23.889 1.00 89.69 493 THR A O 1
ATOM 3760 N N . PRO A 1 494 ? 2.690 15.864 -23.663 1.00 94.50 494 PRO A N 1
ATOM 3761 C CA . PRO A 1 494 ? 2.160 14.629 -24.216 1.00 94.50 494 PRO A CA 1
ATOM 3762 C C . PRO A 1 494 ? 1.004 14.045 -23.400 1.00 94.50 494 PRO A C 1
ATOM 3764 O O . PRO A 1 494 ? 0.887 14.226 -22.180 1.00 94.50 494 PRO A O 1
ATOM 3767 N N . ASN A 1 495 ? 0.163 13.296 -24.095 1.00 96.19 495 ASN A N 1
ATOM 3768 C CA . ASN A 1 495 ? -0.835 12.403 -23.539 1.00 96.19 495 ASN A CA 1
ATOM 3769 C C . ASN A 1 495 ? -0.177 11.039 -23.305 1.00 96.19 495 ASN A C 1
ATOM 3771 O O . ASN A 1 495 ? -0.248 10.158 -24.157 1.00 96.19 495 ASN A O 1
ATOM 3775 N N . TYR A 1 496 ? 0.494 10.903 -22.161 1.00 97.38 496 TYR A N 1
ATOM 3776 C CA . TYR A 1 496 ? 1.330 9.745 -21.841 1.00 97.38 496 TYR A CA 1
ATOM 3777 C C . TYR A 1 496 ? 0.545 8.427 -21.781 1.00 97.38 496 TYR A C 1
ATOM 3779 O O . TYR A 1 496 ? -0.576 8.389 -21.263 1.00 97.38 496 TYR A O 1
ATOM 3787 N N . ALA A 1 497 ? 1.181 7.364 -22.265 1.00 98.12 497 ALA A N 1
ATOM 3788 C CA . ALA A 1 497 ? 0.947 5.968 -21.905 1.00 98.12 497 ALA A CA 1
ATOM 3789 C C . ALA A 1 497 ? 2.292 5.343 -21.487 1.00 98.12 497 ALA A C 1
ATOM 3791 O O . ALA A 1 497 ? 3.346 5.851 -21.871 1.00 98.12 497 ALA A O 1
ATOM 3792 N N . LEU A 1 498 ? 2.293 4.260 -20.700 1.00 98.44 498 LEU A N 1
ATOM 3793 C CA . LEU A 1 498 ? 3.558 3.616 -20.309 1.00 98.44 498 LEU A CA 1
ATOM 3794 C C . LEU A 1 498 ? 4.262 2.967 -21.510 1.00 98.44 498 LEU A C 1
ATOM 3796 O O . LEU A 1 498 ? 5.490 2.943 -21.536 1.00 98.44 498 LEU A O 1
ATOM 3800 N N . SER A 1 499 ? 3.505 2.516 -22.518 1.00 98.44 499 SER A N 1
ATOM 3801 C CA . SER A 1 499 ? 4.060 1.982 -23.769 1.00 98.44 499 SER A CA 1
ATOM 3802 C C . SER A 1 499 ? 4.923 2.992 -24.532 1.00 98.44 499 SER A C 1
ATOM 3804 O O . SER A 1 499 ? 5.816 2.582 -25.269 1.00 98.44 499 SER A O 1
ATOM 3806 N N . ASP A 1 500 ? 4.728 4.299 -24.310 1.00 98.25 500 ASP A N 1
ATOM 3807 C CA . ASP A 1 500 ? 5.518 5.355 -24.956 1.00 98.25 500 ASP A CA 1
ATOM 3808 C C . ASP A 1 500 ? 7.010 5.296 -24.558 1.00 98.25 500 ASP A C 1
ATOM 3810 O O . ASP A 1 500 ? 7.858 5.874 -25.234 1.00 98.25 500 ASP A O 1
ATOM 3814 N N . PHE A 1 501 ? 7.346 4.611 -23.459 1.00 98.25 501 PHE A N 1
ATOM 3815 C CA . PHE A 1 501 ? 8.714 4.441 -22.959 1.00 98.25 501 PHE A CA 1
ATOM 3816 C C . PHE A 1 501 ? 9.371 3.129 -23.412 1.00 98.25 501 PHE A C 1
ATOM 3818 O O . PHE A 1 501 ? 10.383 2.728 -22.839 1.00 98.25 501 PHE A O 1
ATOM 3825 N N . THR A 1 502 ? 8.805 2.460 -24.416 1.00 98.31 502 THR A N 1
ATOM 3826 C CA . THR A 1 502 ? 9.354 1.241 -25.018 1.00 98.31 502 THR A CA 1
ATOM 3827 C C . THR A 1 502 ? 9.369 1.384 -26.535 1.00 98.31 502 THR A C 1
ATOM 3829 O O . THR A 1 502 ? 8.375 1.819 -27.118 1.00 98.31 502 THR A O 1
ATOM 3832 N N . ALA A 1 503 ? 10.473 1.009 -27.186 1.00 98.12 503 ALA A N 1
ATOM 3833 C CA . ALA A 1 503 ? 10.649 1.192 -28.623 1.00 98.12 503 ALA A CA 1
ATOM 3834 C C . ALA A 1 503 ? 9.500 0.552 -29.428 1.00 98.12 503 ALA A C 1
ATOM 3836 O O . ALA A 1 503 ? 9.242 -0.649 -29.268 1.00 98.12 503 ALA A O 1
ATOM 3837 N N . PRO A 1 504 ? 8.822 1.313 -30.308 1.00 97.75 504 PRO A N 1
ATOM 3838 C CA . PRO A 1 504 ? 7.762 0.788 -31.158 1.00 97.75 504 PRO A CA 1
ATOM 3839 C C . PRO A 1 504 ? 8.278 -0.290 -32.099 1.00 97.75 504 PRO A C 1
ATOM 3841 O O . PRO A 1 504 ? 9.414 -0.198 -32.576 1.00 97.75 504 PRO A O 1
ATOM 3844 N N . VAL A 1 505 ? 7.439 -1.276 -32.418 1.00 96.62 505 VAL A N 1
ATOM 3845 C CA . VAL A 1 505 ? 7.761 -2.324 -33.403 1.00 96.62 505 VAL A CA 1
ATOM 3846 C C . VAL A 1 505 ? 8.220 -1.706 -34.733 1.00 96.62 505 VAL A C 1
ATOM 3848 O O . VAL A 1 505 ? 9.178 -2.175 -35.346 1.00 96.62 505 VAL A O 1
ATOM 3851 N N . GLU A 1 506 ? 7.608 -0.596 -35.148 1.00 94.88 506 GLU A N 1
ATOM 3852 C CA . GLU A 1 506 ? 7.896 0.105 -36.403 1.00 94.88 506 GLU A CA 1
ATOM 3853 C C . GLU A 1 506 ? 9.266 0.796 -36.413 1.00 94.88 506 GLU A C 1
ATOM 3855 O O . GLU A 1 506 ? 9.799 1.088 -37.483 1.00 94.88 506 GLU A O 1
ATOM 3860 N N . SER A 1 507 ? 9.857 1.051 -35.239 1.00 96.19 507 SER A N 1
ATOM 3861 C CA . SER A 1 507 ? 11.197 1.643 -35.137 1.00 96.19 507 SER A CA 1
ATOM 3862 C C . SER A 1 507 ? 12.308 0.663 -35.528 1.00 96.19 507 SER A C 1
ATOM 3864 O O . SER A 1 507 ? 13.430 1.086 -35.803 1.00 96.19 507 SER A O 1
ATOM 3866 N N . GLY A 1 508 ? 12.024 -0.648 -35.514 1.00 94.69 508 GLY A N 1
ATOM 3867 C CA . GLY A 1 508 ? 13.013 -1.707 -35.727 1.00 94.69 508 GLY A CA 1
ATOM 3868 C C . GLY A 1 508 ? 14.101 -1.792 -34.647 1.00 94.69 508 GLY A C 1
ATOM 3869 O O . GLY A 1 508 ? 15.047 -2.567 -34.796 1.00 94.69 508 GLY A O 1
ATOM 3870 N N . ARG A 1 509 ? 14.004 -1.003 -33.568 1.00 95.81 509 ARG A N 1
ATOM 3871 C CA . ARG A 1 509 ? 14.970 -0.990 -32.464 1.00 95.81 509 ARG A CA 1
ATOM 3872 C C . ARG A 1 509 ? 14.594 -2.048 -31.418 1.00 95.81 509 ARG A C 1
ATOM 3874 O O . ARG A 1 509 ? 13.422 -2.145 -31.046 1.00 95.81 509 ARG A O 1
ATOM 3881 N N . PRO A 1 510 ? 15.558 -2.843 -30.924 1.00 96.50 510 PRO A N 1
ATOM 3882 C CA . PRO A 1 510 ? 15.312 -3.722 -29.791 1.00 96.50 510 PRO A CA 1
ATOM 3883 C C . PRO A 1 510 ? 15.157 -2.898 -28.508 1.00 96.50 510 PRO A C 1
ATOM 3885 O O . PRO A 1 510 ? 15.895 -1.938 -28.301 1.00 96.50 510 PRO A O 1
ATOM 3888 N N . ASP A 1 511 ? 14.225 -3.302 -27.650 1.00 97.88 511 ASP A N 1
ATOM 3889 C CA . ASP A 1 511 ? 14.048 -2.763 -26.298 1.00 97.88 511 ASP A CA 1
ATOM 3890 C C . ASP A 1 511 ? 13.679 -3.880 -25.310 1.00 97.88 511 ASP A C 1
ATOM 3892 O O . ASP A 1 511 ? 13.462 -5.032 -25.715 1.00 97.88 511 ASP A O 1
ATOM 3896 N N . TRP A 1 512 ? 13.649 -3.566 -24.018 1.00 97.69 512 TRP A N 1
ATOM 3897 C CA . TRP A 1 512 ? 13.388 -4.494 -22.929 1.00 97.69 512 TRP A CA 1
ATOM 3898 C C . TRP A 1 512 ? 12.526 -3.848 -21.851 1.00 97.69 512 TRP A C 1
ATOM 3900 O O . TRP A 1 512 ? 12.716 -2.696 -21.467 1.00 97.69 512 TRP A O 1
ATOM 3910 N N . VAL A 1 513 ? 11.615 -4.645 -21.304 1.00 97.62 513 VAL A N 1
ATOM 3911 C CA . VAL A 1 513 ? 10.852 -4.300 -20.105 1.00 97.62 513 VAL A CA 1
ATOM 3912 C C . VAL A 1 513 ? 11.171 -5.330 -19.038 1.00 97.62 513 VAL A C 1
ATOM 3914 O O . VAL A 1 513 ? 11.240 -6.532 -19.306 1.00 97.62 513 VAL A O 1
ATOM 3917 N N . GLY A 1 514 ? 11.414 -4.846 -17.824 1.00 96.88 514 GLY A N 1
ATOM 3918 C CA . GLY A 1 514 ? 11.602 -5.706 -16.666 1.00 96.88 514 GLY A CA 1
ATOM 3919 C C . GLY A 1 514 ? 10.364 -5.764 -15.785 1.00 96.88 514 GLY A C 1
ATOM 3920 O O . GLY A 1 514 ? 9.404 -5.019 -15.976 1.00 96.88 514 GLY A O 1
ATOM 3921 N N . GLY A 1 515 ? 10.403 -6.616 -14.773 1.00 97.62 515 GLY A N 1
ATOM 3922 C CA . GLY A 1 515 ? 9.393 -6.638 -13.726 1.00 97.62 515 GLY A CA 1
ATOM 3923 C C . GLY A 1 515 ? 9.895 -7.336 -12.479 1.00 97.62 515 GLY A C 1
ATOM 3924 O O . GLY A 1 515 ? 10.879 -8.069 -12.532 1.00 97.62 515 GLY A O 1
ATOM 3925 N N . PHE A 1 516 ? 9.222 -7.102 -11.357 1.00 98.62 516 PHE A N 1
ATOM 3926 C CA . PHE A 1 516 ? 9.577 -7.700 -10.079 1.00 98.62 516 PHE A CA 1
ATOM 3927 C C . PHE A 1 516 ? 8.359 -7.970 -9.197 1.00 98.62 516 PHE A C 1
ATOM 3929 O O . PHE A 1 516 ? 7.332 -7.295 -9.297 1.00 98.62 516 PHE A O 1
ATOM 3936 N N . VAL A 1 517 ? 8.528 -8.923 -8.283 1.00 98.81 517 VAL A N 1
ATOM 3937 C CA . VAL A 1 517 ? 7.672 -9.147 -7.114 1.00 98.81 517 VAL A CA 1
ATOM 3938 C C . VAL A 1 517 ? 8.587 -9.383 -5.916 1.00 98.81 517 VAL A C 1
ATOM 3940 O O . VAL A 1 517 ? 9.506 -10.191 -5.999 1.00 98.81 517 VAL A O 1
ATOM 3943 N N . VAL A 1 518 ? 8.355 -8.680 -4.811 1.00 98.75 518 VAL A N 1
ATOM 3944 C CA . VAL A 1 518 ? 9.058 -8.857 -3.533 1.00 98.75 518 VAL A CA 1
ATOM 3945 C C . VAL A 1 518 ? 8.052 -8.962 -2.396 1.00 98.75 518 VAL A C 1
ATOM 3947 O O . VAL A 1 518 ? 6.987 -8.349 -2.444 1.00 98.75 518 VAL A O 1
ATOM 3950 N N . THR A 1 519 ? 8.390 -9.726 -1.366 1.00 98.56 519 THR A N 1
ATOM 3951 C CA . THR A 1 519 ? 7.528 -9.972 -0.211 1.00 98.56 519 THR A CA 1
ATOM 3952 C C . THR A 1 519 ? 8.354 -10.270 1.039 1.00 98.56 519 THR A C 1
ATOM 3954 O O . THR A 1 519 ? 9.463 -10.813 0.958 1.00 98.56 519 THR A O 1
ATOM 3957 N N . ILE A 1 520 ? 7.817 -9.897 2.200 1.00 98.38 520 ILE A N 1
ATOM 3958 C CA . ILE A 1 520 ? 8.356 -10.233 3.518 1.00 98.38 520 ILE A CA 1
ATOM 3959 C C . ILE A 1 520 ? 7.400 -11.222 4.192 1.00 98.38 520 ILE A C 1
ATOM 3961 O O . ILE A 1 520 ? 6.288 -10.865 4.573 1.00 98.38 520 ILE A O 1
ATOM 3965 N N . HIS A 1 521 ? 7.848 -12.467 4.363 1.00 98.06 521 HIS A N 1
ATOM 3966 C CA . HIS A 1 521 ? 7.102 -13.505 5.087 1.00 98.06 521 HIS A CA 1
ATOM 3967 C C . HIS A 1 521 ? 7.381 -13.457 6.590 1.00 98.06 521 HIS A C 1
ATOM 3969 O O . HIS A 1 521 ? 8.472 -13.046 6.984 1.00 98.06 521 HIS A O 1
ATOM 3975 N N . GLY A 1 522 ? 6.448 -13.952 7.411 1.00 96.75 522 GLY A N 1
ATOM 3976 C CA . GLY A 1 522 ? 6.605 -14.092 8.868 1.00 96.75 522 GLY A CA 1
ATOM 3977 C C . GLY A 1 522 ? 6.048 -12.930 9.699 1.00 96.75 522 GLY A C 1
ATOM 3978 O O . GLY A 1 522 ? 6.110 -12.967 10.929 1.00 96.75 522 GLY A O 1
ATOM 3979 N N . ALA A 1 523 ? 5.535 -11.881 9.046 1.00 94.81 523 ALA A N 1
ATOM 3980 C CA . ALA A 1 523 ? 5.035 -10.679 9.708 1.00 94.81 523 ALA A CA 1
ATOM 3981 C C . ALA A 1 523 ? 3.803 -10.951 10.574 1.00 94.81 523 ALA A C 1
ATOM 3983 O O . ALA A 1 523 ? 3.794 -10.586 11.750 1.00 94.81 523 ALA A O 1
ATOM 3984 N N . ASP A 1 524 ? 2.796 -11.619 10.013 1.00 91.19 524 ASP A N 1
ATOM 3985 C CA . ASP A 1 524 ? 1.538 -11.899 10.705 1.00 91.19 524 ASP A CA 1
ATOM 3986 C C . ASP A 1 524 ? 1.730 -12.918 11.829 1.00 91.19 524 ASP A C 1
ATOM 3988 O O . ASP A 1 524 ? 1.208 -12.733 12.928 1.00 91.19 524 ASP A O 1
ATOM 3992 N N . GLU A 1 525 ? 2.539 -13.955 11.599 1.00 95.06 525 GLU A N 1
ATOM 3993 C CA . GLU A 1 525 ? 2.860 -14.957 12.612 1.00 95.06 525 GLU A CA 1
ATOM 3994 C C . GLU A 1 525 ? 3.599 -14.336 13.796 1.00 95.06 525 GLU A C 1
ATOM 3996 O O . GLU A 1 525 ? 3.288 -14.645 14.946 1.00 95.06 525 GLU A O 1
ATOM 4001 N N . TYR A 1 526 ? 4.561 -13.446 13.534 1.00 96.69 526 TYR A N 1
ATOM 4002 C CA . TYR A 1 526 ? 5.316 -12.803 14.602 1.00 96.69 526 TYR A CA 1
ATOM 4003 C C . TYR A 1 526 ? 4.493 -11.733 15.326 1.00 96.69 526 TYR A C 1
ATOM 4005 O O . TYR A 1 526 ? 4.519 -11.679 16.556 1.00 96.69 526 TYR A O 1
ATOM 4013 N N . ALA A 1 527 ? 3.702 -10.936 14.601 1.00 92.81 527 ALA A N 1
ATOM 4014 C CA . ALA A 1 527 ? 2.780 -9.963 15.187 1.00 92.81 527 ALA A CA 1
ATOM 4015 C C . ALA A 1 527 ? 1.761 -10.647 16.110 1.00 92.81 527 ALA A C 1
ATOM 4017 O O . ALA A 1 527 ? 1.555 -10.200 17.239 1.00 92.81 527 ALA A O 1
ATOM 4018 N N . LYS A 1 528 ? 1.239 -11.809 15.695 1.00 92.12 528 LYS A N 1
ATOM 4019 C CA . LYS A 1 528 ? 0.329 -12.618 16.507 1.00 92.12 528 LYS A CA 1
ATOM 4020 C C . LYS A 1 528 ? 0.919 -13.003 17.867 1.00 92.12 528 LYS A C 1
ATOM 4022 O O . LYS A 1 528 ? 0.185 -13.047 18.850 1.00 92.12 528 LYS A O 1
ATOM 4027 N N . THR A 1 529 ? 2.231 -13.234 17.965 1.00 96.00 529 THR A N 1
ATOM 4028 C CA . THR A 1 529 ? 2.857 -13.534 19.266 1.00 96.00 529 THR A CA 1
ATOM 4029 C C . THR A 1 529 ? 2.735 -12.378 20.260 1.00 96.00 529 THR A C 1
ATOM 4031 O O . THR A 1 529 ? 2.644 -12.633 21.460 1.00 96.00 529 THR A O 1
ATOM 4034 N N . TYR A 1 530 ? 2.707 -11.130 19.781 1.00 90.75 530 TYR A N 1
ATOM 4035 C CA . TYR A 1 530 ? 2.479 -9.942 20.603 1.00 90.75 530 TYR A CA 1
ATOM 4036 C C . TYR A 1 530 ? 0.992 -9.728 20.890 1.00 90.75 530 TYR A C 1
ATOM 4038 O O . TYR A 1 530 ? 0.645 -9.407 22.023 1.00 90.75 530 TYR A O 1
ATOM 4046 N N . ASP A 1 531 ? 0.110 -9.988 19.921 1.00 83.38 531 ASP A N 1
ATOM 4047 C CA . ASP A 1 531 ? -1.343 -9.955 20.147 1.00 83.38 531 ASP A CA 1
ATOM 4048 C C . ASP A 1 531 ? -1.762 -10.945 21.250 1.00 83.38 531 ASP A C 1
ATOM 4050 O O . ASP A 1 531 ? -2.508 -10.586 22.160 1.00 83.38 531 ASP A O 1
ATOM 4054 N N . ASP A 1 532 ? -1.209 -12.163 21.235 1.00 89.06 532 ASP A N 1
ATOM 4055 C CA . ASP A 1 532 ? -1.458 -13.199 22.250 1.00 89.06 532 ASP A CA 1
ATOM 4056 C C . ASP A 1 532 ? -0.923 -12.805 23.643 1.00 89.06 532 ASP A C 1
ATOM 4058 O O . ASP A 1 532 ? -1.384 -13.319 24.662 1.00 89.06 532 ASP A O 1
ATOM 4062 N N . GLN A 1 533 ? 0.030 -11.869 23.697 1.00 91.38 533 GLN A N 1
ATOM 4063 C CA . GLN A 1 533 ? 0.567 -11.269 24.924 1.00 91.38 533 GLN A CA 1
ATOM 4064 C C . GLN A 1 533 ? -0.151 -9.970 25.321 1.00 91.38 533 GLN A C 1
ATOM 4066 O O . GLN A 1 533 ? 0.277 -9.317 26.271 1.00 91.38 533 GLN A O 1
ATOM 4071 N N . GLN A 1 534 ? -1.223 -9.593 24.614 1.00 84.25 534 GLN A N 1
ATOM 4072 C CA . GLN A 1 534 ? -1.934 -8.324 24.796 1.00 84.25 534 GLN A CA 1
ATOM 4073 C C . GLN A 1 534 ? -1.024 -7.094 24.603 1.00 84.25 534 GLN A C 1
ATOM 4075 O O . GLN A 1 534 ? -1.194 -6.071 25.262 1.00 84.25 534 GLN A O 1
ATOM 4080 N N . ASP A 1 535 ? -0.068 -7.177 23.670 1.00 82.94 535 ASP A N 1
ATOM 4081 C CA . ASP A 1 535 ? 0.820 -6.081 23.262 1.00 82.94 535 ASP A CA 1
ATOM 4082 C C . ASP A 1 535 ? 0.524 -5.627 21.816 1.00 82.94 535 ASP A C 1
ATOM 4084 O O . ASP A 1 535 ? 1.298 -5.882 20.882 1.00 82.94 535 ASP A O 1
ATOM 4088 N N . PRO A 1 536 ? -0.601 -4.922 21.593 1.00 81.31 536 PRO A N 1
ATOM 4089 C CA . PRO A 1 536 ? -0.962 -4.439 20.264 1.00 81.31 536 PRO A CA 1
ATOM 4090 C C . PRO A 1 536 ? 0.022 -3.386 19.726 1.00 81.31 536 PRO A C 1
ATOM 4092 O O . PRO A 1 536 ? 0.116 -3.193 18.514 1.00 81.31 536 PRO A O 1
ATOM 4095 N N . TYR A 1 537 ? 0.777 -2.711 20.602 1.00 84.06 537 TYR A N 1
ATOM 4096 C CA . TYR A 1 537 ? 1.789 -1.731 20.206 1.00 84.06 537 TYR A CA 1
ATOM 4097 C C . TYR A 1 537 ? 2.919 -2.403 19.424 1.00 84.06 537 TYR A C 1
ATOM 4099 O O . TYR A 1 537 ? 3.190 -2.022 18.281 1.00 84.06 537 TYR A O 1
ATOM 4107 N N . SER A 1 538 ? 3.533 -3.443 19.995 1.00 89.31 538 SER A N 1
ATOM 4108 C CA . SER A 1 538 ? 4.592 -4.188 19.310 1.00 89.31 538 SER A CA 1
ATOM 4109 C C . SER A 1 538 ? 4.069 -4.913 18.071 1.00 89.31 538 SER A C 1
ATOM 4111 O O . SER A 1 538 ? 4.744 -4.898 17.044 1.00 89.31 538 SER A O 1
ATOM 4113 N N . SER A 1 539 ? 2.857 -5.479 18.125 1.00 87.06 539 SER A N 1
ATOM 4114 C CA . SER A 1 539 ? 2.204 -6.117 16.969 1.00 87.06 539 SER A CA 1
ATOM 4115 C C . SER A 1 539 ? 2.103 -5.169 15.764 1.00 87.06 539 SER A C 1
ATOM 4117 O O . SER A 1 539 ? 2.522 -5.505 14.651 1.00 87.06 539 SER A O 1
ATOM 4119 N N . ILE A 1 540 ? 1.654 -3.929 15.989 1.00 86.62 540 ILE A N 1
ATOM 4120 C CA . ILE A 1 540 ? 1.568 -2.906 14.937 1.00 86.62 540 ILE A CA 1
ATOM 4121 C C . ILE A 1 540 ? 2.956 -2.508 14.426 1.00 86.62 540 ILE A C 1
ATOM 4123 O O . ILE A 1 540 ? 3.131 -2.369 13.213 1.00 86.62 540 ILE A O 1
ATOM 4127 N N . ILE A 1 541 ? 3.953 -2.337 15.306 1.00 92.38 541 ILE A N 1
ATOM 4128 C CA . ILE A 1 541 ? 5.3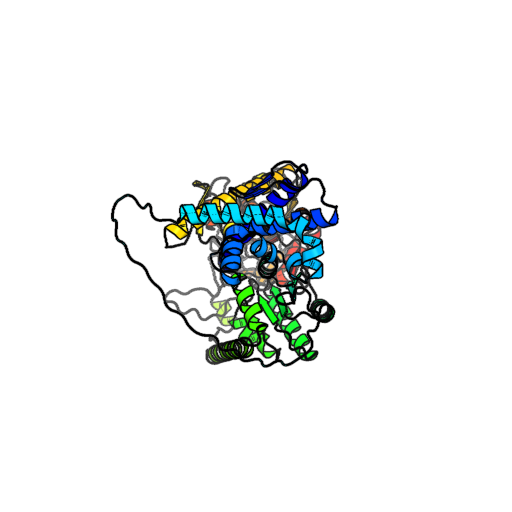22 -2.016 14.869 1.00 92.38 541 ILE A CA 1
ATOM 4129 C C . ILE A 1 541 ? 5.889 -3.142 14.003 1.00 92.38 541 ILE A C 1
ATOM 4131 O O . ILE A 1 541 ? 6.482 -2.850 12.968 1.00 92.38 541 ILE A O 1
ATOM 4135 N N . VAL A 1 542 ? 5.688 -4.408 14.377 1.00 95.38 542 VAL A N 1
ATOM 4136 C CA . VAL A 1 542 ? 6.139 -5.575 13.602 1.00 95.38 542 VAL A CA 1
ATOM 4137 C C . VAL A 1 542 ? 5.566 -5.539 12.185 1.00 95.38 542 VAL A C 1
ATOM 4139 O O . VAL A 1 542 ? 6.332 -5.599 11.222 1.00 95.38 542 VAL A O 1
ATOM 4142 N N . LYS A 1 543 ? 4.249 -5.349 12.039 1.00 91.06 543 LYS A N 1
ATOM 4143 C CA . LYS A 1 543 ? 3.601 -5.222 10.721 1.00 91.06 543 LYS A CA 1
ATOM 4144 C C . LYS A 1 543 ? 4.121 -4.010 9.938 1.00 91.06 543 LYS A C 1
ATOM 4146 O O . LYS A 1 543 ? 4.465 -4.122 8.765 1.00 91.06 543 LYS A O 1
ATOM 4151 N N . ALA A 1 544 ? 4.276 -2.860 10.596 1.00 92.25 544 ALA A N 1
ATOM 4152 C CA . ALA A 1 544 ? 4.812 -1.657 9.960 1.00 92.25 544 ALA A CA 1
ATOM 4153 C C . ALA A 1 544 ? 6.274 -1.825 9.500 1.00 92.25 544 ALA A C 1
ATOM 4155 O O . ALA A 1 544 ? 6.651 -1.302 8.449 1.00 92.25 544 ALA A O 1
ATOM 4156 N N . LEU A 1 545 ? 7.100 -2.552 10.260 1.00 97.00 545 LEU A N 1
ATOM 4157 C CA . LEU A 1 545 ? 8.476 -2.894 9.892 1.00 97.00 545 LEU A CA 1
ATOM 4158 C C . LEU A 1 545 ? 8.517 -3.845 8.694 1.00 97.00 545 LEU A C 1
ATOM 4160 O O . LEU A 1 545 ? 9.355 -3.649 7.815 1.00 97.00 545 LEU A O 1
ATOM 4164 N N . ALA A 1 546 ? 7.614 -4.825 8.621 1.00 97.25 546 ALA A N 1
ATOM 4165 C CA . ALA A 1 546 ? 7.500 -5.705 7.460 1.00 97.25 546 ALA A CA 1
ATOM 4166 C C . ALA A 1 546 ? 7.186 -4.907 6.183 1.00 97.25 546 ALA A C 1
ATOM 4168 O O . ALA A 1 546 ? 7.884 -5.062 5.182 1.00 97.25 546 ALA A O 1
ATOM 4169 N N . ASP A 1 547 ? 6.245 -3.959 6.245 1.00 94.75 547 ASP A N 1
ATOM 4170 C CA . ASP A 1 547 ? 5.957 -3.047 5.129 1.00 94.75 547 ASP A CA 1
ATOM 4171 C C . ASP A 1 547 ? 7.173 -2.194 4.752 1.00 94.75 547 ASP A C 1
ATOM 4173 O O . ASP A 1 547 ? 7.473 -2.006 3.572 1.00 94.75 547 ASP A O 1
ATOM 4177 N N . ARG A 1 548 ? 7.902 -1.662 5.744 1.00 96.44 548 ARG A N 1
ATOM 4178 C CA . ARG A 1 548 ? 9.128 -0.892 5.482 1.00 96.44 548 ARG A CA 1
ATOM 4179 C C . ARG A 1 548 ? 10.195 -1.737 4.796 1.00 96.44 548 ARG A C 1
ATOM 4181 O O . ARG A 1 548 ? 10.862 -1.235 3.896 1.00 96.44 548 ARG A O 1
ATOM 4188 N N . LEU A 1 549 ? 10.343 -2.996 5.196 1.00 98.38 549 LEU A N 1
ATOM 4189 C CA . LEU A 1 549 ? 11.293 -3.928 4.599 1.00 98.38 549 LEU A CA 1
ATOM 4190 C C . LEU A 1 549 ? 10.870 -4.366 3.192 1.00 98.38 549 LEU A C 1
ATOM 4192 O O . LEU A 1 549 ? 11.740 -4.514 2.340 1.00 98.38 549 LEU A O 1
ATOM 4196 N N . ALA A 1 550 ? 9.572 -4.510 2.914 1.00 98.19 550 ALA A N 1
ATOM 4197 C CA . ALA A 1 550 ? 9.070 -4.797 1.570 1.00 98.19 550 ALA A CA 1
ATOM 4198 C C . ALA A 1 550 ? 9.374 -3.645 0.594 1.00 98.19 550 ALA A C 1
ATOM 4200 O O . ALA A 1 550 ? 9.894 -3.875 -0.499 1.00 98.19 550 ALA A O 1
ATOM 4201 N N . GLU A 1 551 ? 9.144 -2.396 1.014 1.00 96.75 551 GLU A N 1
ATOM 4202 C CA . GLU A 1 551 ? 9.516 -1.202 0.236 1.00 96.75 551 GLU A CA 1
ATOM 4203 C C . GLU A 1 551 ? 11.032 -1.072 0.060 1.00 96.75 551 GLU A C 1
ATOM 4205 O O . GLU A 1 551 ? 11.520 -0.793 -1.037 1.00 96.75 551 GLU A O 1
ATOM 4210 N N . ALA A 1 552 ? 11.789 -1.312 1.133 1.00 97.50 552 ALA A N 1
ATOM 4211 C CA . ALA A 1 552 ? 13.244 -1.327 1.087 1.00 97.50 552 ALA A CA 1
ATOM 4212 C C . ALA A 1 552 ? 13.759 -2.393 0.110 1.00 97.50 552 ALA A C 1
ATOM 4214 O O . ALA A 1 552 ? 14.709 -2.140 -0.627 1.00 97.50 552 ALA A O 1
ATOM 4215 N N . PHE A 1 553 ? 13.106 -3.558 0.050 1.00 98.44 553 PHE A N 1
ATOM 4216 C CA . PHE A 1 553 ? 13.437 -4.616 -0.896 1.00 98.44 553 PHE A CA 1
ATOM 4217 C C . PHE A 1 553 ? 13.117 -4.208 -2.335 1.00 98.44 553 PHE A C 1
ATOM 4219 O O . PHE A 1 553 ? 13.944 -4.414 -3.219 1.00 98.44 553 PHE A O 1
ATOM 4226 N N . ALA A 1 554 ? 11.985 -3.550 -2.584 1.00 98.38 554 ALA A N 1
ATOM 4227 C CA . ALA A 1 554 ? 11.671 -3.029 -3.912 1.00 98.38 554 ALA A CA 1
ATOM 4228 C C . ALA A 1 554 ? 12.709 -1.995 -4.388 1.00 98.38 554 ALA A C 1
ATOM 4230 O O . ALA A 1 554 ? 13.151 -2.045 -5.537 1.00 98.38 554 ALA A O 1
ATOM 4231 N N . GLU A 1 555 ? 13.133 -1.079 -3.511 1.00 97.19 555 GLU A N 1
ATOM 4232 C CA . GLU A 1 555 ? 14.168 -0.086 -3.822 1.00 97.19 555 GLU A CA 1
ATOM 4233 C C . GLU A 1 555 ? 15.537 -0.738 -4.048 1.00 97.19 555 GLU A C 1
ATOM 4235 O O . GLU A 1 555 ? 16.208 -0.451 -5.043 1.00 97.19 555 GLU A O 1
ATOM 4240 N N . TRP A 1 556 ? 15.928 -1.650 -3.156 1.00 96.94 556 TRP A N 1
ATOM 4241 C CA . TRP A 1 556 ? 17.170 -2.406 -3.259 1.00 96.94 556 TRP A CA 1
ATOM 4242 C C . TRP A 1 556 ? 17.223 -3.201 -4.565 1.00 96.94 556 TRP A C 1
ATOM 4244 O O . TRP A 1 556 ? 18.188 -3.081 -5.321 1.00 96.94 556 TRP A O 1
ATOM 4254 N N . LEU A 1 557 ? 16.166 -3.955 -4.877 1.00 97.31 557 LEU A N 1
ATOM 4255 C CA . LEU A 1 557 ? 16.100 -4.806 -6.061 1.00 97.31 557 LEU A CA 1
ATOM 4256 C C . LEU A 1 557 ? 16.073 -3.974 -7.342 1.00 97.31 557 LEU A C 1
ATOM 4258 O O . LEU A 1 557 ? 16.758 -4.315 -8.304 1.00 97.31 557 LEU A O 1
ATOM 4262 N N . HIS A 1 558 ? 15.365 -2.841 -7.336 1.00 97.44 558 HIS A N 1
ATOM 4263 C CA . HIS A 1 558 ? 15.395 -1.911 -8.457 1.00 97.44 558 HIS A CA 1
ATOM 4264 C C . HIS A 1 558 ? 16.802 -1.344 -8.677 1.00 97.44 558 HIS A C 1
ATOM 4266 O O . HIS A 1 558 ? 17.259 -1.290 -9.814 1.00 97.44 558 HIS A O 1
ATOM 4272 N N . GLN A 1 559 ? 17.538 -0.984 -7.622 1.00 96.06 559 GLN A N 1
ATOM 4273 C CA . GLN A 1 559 ? 18.926 -0.550 -7.786 1.00 96.06 559 GLN A CA 1
ATOM 4274 C C . GLN A 1 559 ? 19.805 -1.656 -8.389 1.00 96.06 559 GLN A C 1
ATOM 4276 O O . GLN A 1 559 ? 20.583 -1.386 -9.303 1.00 96.06 559 GLN A O 1
ATOM 4281 N N . ARG A 1 560 ? 19.653 -2.913 -7.947 1.00 94.88 560 ARG A N 1
ATOM 4282 C CA . ARG A 1 560 ? 20.380 -4.045 -8.553 1.00 94.88 560 ARG A CA 1
ATOM 4283 C C . ARG A 1 560 ? 20.000 -4.248 -10.017 1.00 94.88 560 ARG A C 1
ATOM 4285 O O . ARG A 1 560 ? 20.887 -4.469 -10.836 1.00 94.88 560 ARG A O 1
ATOM 4292 N N . ALA A 1 561 ? 18.727 -4.087 -10.370 1.00 94.69 561 ALA A N 1
ATOM 4293 C CA . ALA A 1 561 ? 18.272 -4.105 -11.757 1.00 94.69 561 ALA A CA 1
ATOM 4294 C C . ALA A 1 561 ? 18.935 -3.001 -12.603 1.00 94.69 561 ALA A C 1
ATOM 4296 O O . ALA A 1 561 ? 19.384 -3.272 -13.717 1.00 94.69 561 ALA A O 1
ATOM 4297 N N . ARG A 1 562 ? 19.077 -1.781 -12.064 1.00 95.44 562 ARG A N 1
ATOM 4298 C CA . ARG A 1 562 ? 19.771 -0.670 -12.740 1.00 95.44 562 ARG A CA 1
ATOM 4299 C C . ARG A 1 562 ? 21.268 -0.929 -12.921 1.00 95.44 562 ARG A C 1
ATOM 4301 O O . ARG A 1 562 ? 21.795 -0.643 -13.995 1.00 95.44 562 ARG A O 1
ATOM 4308 N N . PHE A 1 563 ? 21.930 -1.517 -11.921 1.00 94.19 563 PHE A N 1
ATOM 4309 C CA . PHE A 1 563 ? 23.327 -1.953 -12.037 1.00 94.19 563 PHE A CA 1
ATOM 4310 C C . PHE A 1 563 ? 23.502 -2.999 -13.135 1.00 94.19 563 PHE A C 1
ATOM 4312 O O . PHE A 1 563 ? 24.423 -2.890 -13.940 1.00 94.19 563 PHE A O 1
ATOM 4319 N N . LEU A 1 564 ? 22.601 -3.985 -13.195 1.00 91.94 564 LEU A N 1
ATOM 4320 C CA . LEU A 1 564 ? 22.629 -5.006 -14.238 1.00 91.94 564 LEU A CA 1
ATOM 4321 C C . LEU A 1 564 ? 22.474 -4.393 -15.623 1.00 91.94 564 LEU A C 1
ATOM 4323 O O . LEU A 1 564 ? 23.271 -4.693 -16.500 1.00 91.94 564 LEU A O 1
ATOM 4327 N N . CYS A 1 565 ? 21.510 -3.494 -15.807 1.00 92.50 565 CYS A N 1
ATOM 4328 C CA . CYS A 1 565 ? 21.271 -2.835 -17.092 1.00 92.50 565 CYS A CA 1
ATOM 4329 C C . CYS A 1 565 ? 22.346 -1.791 -17.463 1.00 92.50 565 CYS A C 1
ATOM 4331 O O . CYS A 1 565 ? 22.225 -1.138 -18.494 1.00 92.50 565 CYS A O 1
ATOM 4333 N N . GLY A 1 566 ? 23.366 -1.579 -16.622 1.00 92.62 566 GLY A N 1
ATOM 4334 C CA . GLY A 1 566 ? 24.455 -0.636 -16.886 1.00 92.62 566 GLY A CA 1
ATOM 4335 C C . GLY A 1 566 ? 24.062 0.844 -16.827 1.00 92.62 566 GLY A C 1
ATOM 4336 O O . GLY A 1 566 ? 24.848 1.689 -17.252 1.00 92.62 566 GLY A O 1
ATOM 4337 N N . ILE A 1 567 ? 22.877 1.172 -16.298 1.00 94.00 567 ILE A N 1
ATOM 4338 C CA . ILE A 1 567 ? 22.355 2.551 -16.226 1.00 94.00 567 ILE A CA 1
ATOM 4339 C C . ILE A 1 567 ? 22.643 3.258 -14.898 1.00 94.00 567 ILE A C 1
ATOM 4341 O O . ILE A 1 567 ? 22.344 4.441 -14.760 1.00 94.00 567 ILE A O 1
ATOM 4345 N N . GLU A 1 568 ? 23.213 2.544 -13.928 1.00 94.62 568 GLU A N 1
ATOM 4346 C CA . GLU A 1 568 ? 23.763 3.093 -12.687 1.00 94.62 568 GLU A CA 1
ATOM 4347 C C . GLU A 1 568 ? 25.010 2.281 -12.306 1.00 94.62 568 GLU A C 1
ATOM 4349 O O . GLU A 1 568 ? 25.052 1.066 -12.511 1.00 94.62 568 GLU A O 1
ATOM 4354 N N . LYS A 1 569 ? 26.030 2.925 -11.735 1.00 93.38 569 LYS A N 1
ATOM 4355 C CA . LYS A 1 569 ? 27.207 2.253 -11.166 1.00 93.38 569 LYS A CA 1
ATOM 4356 C C . LYS A 1 569 ? 27.106 2.147 -9.639 1.00 93.38 569 LYS A C 1
ATOM 4358 O O . LYS A 1 569 ? 26.570 3.050 -8.994 1.00 93.38 569 LYS A O 1
ATOM 4363 N N . PRO A 1 570 ? 27.680 1.099 -9.016 1.00 90.94 570 PRO A N 1
ATOM 4364 C CA . PRO A 1 570 ? 27.752 1.014 -7.560 1.00 90.94 570 PRO A CA 1
ATOM 4365 C C . PRO A 1 570 ? 28.385 2.267 -6.938 1.00 90.94 570 PRO A C 1
ATOM 4367 O O . PRO A 1 570 ? 29.503 2.643 -7.286 1.00 90.94 570 PRO A O 1
ATOM 4370 N N . GLY A 1 571 ? 27.664 2.903 -6.012 1.00 89.81 571 GLY A N 1
ATOM 4371 C CA . GLY A 1 571 ? 28.105 4.120 -5.321 1.00 89.81 571 GLY A CA 1
ATOM 4372 C C . GLY A 1 571 ? 27.897 5.429 -6.091 1.00 89.81 571 GLY A C 1
ATOM 4373 O O . GLY A 1 571 ? 28.285 6.475 -5.581 1.00 89.81 571 GLY A O 1
ATOM 4374 N N . GLU A 1 572 ? 27.290 5.397 -7.282 1.00 94.88 572 GLU A N 1
ATOM 4375 C CA . GLU A 1 572 ? 27.002 6.603 -8.070 1.00 94.88 572 GLU A CA 1
ATOM 4376 C C . GLU A 1 572 ? 25.971 7.513 -7.397 1.00 94.88 572 GLU A C 1
ATOM 4378 O O . GLU A 1 572 ? 26.144 8.731 -7.374 1.00 94.88 572 GLU A O 1
ATOM 4383 N N . LEU A 1 573 ? 24.918 6.925 -6.822 1.00 94.19 573 LEU A N 1
ATOM 4384 C CA . LEU A 1 573 ? 23.854 7.659 -6.145 1.00 94.19 573 LEU A CA 1
ATOM 4385 C C . LEU A 1 573 ? 23.887 7.420 -4.641 1.00 94.19 573 LEU A C 1
ATOM 4387 O O . LEU A 1 573 ? 24.003 6.289 -4.160 1.00 94.19 573 LEU A O 1
ATOM 4391 N N . SER A 1 574 ? 23.713 8.501 -3.884 1.00 90.50 574 SER A N 1
ATOM 4392 C CA . SER A 1 574 ? 23.482 8.401 -2.445 1.00 90.50 574 SER A CA 1
ATOM 4393 C C . SER A 1 574 ? 22.072 7.881 -2.141 1.00 90.50 574 SER A C 1
ATOM 4395 O O . SER A 1 574 ? 21.138 8.027 -2.934 1.00 90.50 574 SER A O 1
ATOM 4397 N N . ARG A 1 575 ? 21.867 7.334 -0.936 1.00 83.88 575 ARG A N 1
ATOM 4398 C CA . ARG A 1 575 ? 20.545 6.848 -0.496 1.00 83.88 575 ARG A CA 1
ATOM 4399 C C . ARG A 1 575 ? 19.461 7.929 -0.563 1.00 83.88 575 ARG A C 1
ATOM 4401 O O . ARG A 1 575 ? 18.346 7.662 -1.001 1.00 83.88 575 ARG A O 1
ATOM 4408 N N . GLN A 1 576 ? 19.792 9.171 -0.205 1.00 84.06 576 GLN A N 1
ATOM 4409 C CA . GLN A 1 576 ? 18.847 10.289 -0.302 1.00 84.06 576 GLN A CA 1
ATOM 4410 C C . GLN A 1 576 ? 18.453 10.607 -1.747 1.00 84.06 576 GLN A C 1
ATOM 4412 O O . GLN A 1 576 ? 17.337 11.059 -2.001 1.00 84.06 576 GLN A O 1
ATOM 4417 N N . GLU A 1 577 ? 19.358 10.402 -2.699 1.00 91.19 577 GLU A N 1
ATOM 4418 C CA . GLU A 1 577 ? 19.092 10.631 -4.117 1.00 91.19 577 GLU A CA 1
ATOM 4419 C C . GLU A 1 577 ? 18.231 9.531 -4.715 1.00 91.19 577 GLU A C 1
ATOM 4421 O O . GLU A 1 577 ? 17.332 9.835 -5.496 1.00 91.19 577 GLU A O 1
ATOM 4426 N N . ILE A 1 578 ? 18.430 8.292 -4.266 1.00 90.06 578 ILE A N 1
ATOM 4427 C CA . ILE A 1 578 ? 17.567 7.157 -4.593 1.00 90.06 578 ILE A CA 1
ATOM 4428 C C . ILE A 1 578 ? 16.138 7.405 -4.084 1.00 90.06 578 ILE A C 1
ATOM 4430 O O . ILE A 1 578 ? 15.196 7.330 -4.867 1.00 90.06 578 ILE A O 1
ATOM 4434 N N . ILE A 1 579 ? 15.960 7.813 -2.820 1.00 84.88 579 ILE A N 1
ATOM 4435 C CA . ILE A 1 579 ? 14.632 8.151 -2.259 1.00 84.88 579 ILE A CA 1
ATOM 4436 C C . ILE A 1 579 ? 13.961 9.301 -3.030 1.00 84.88 579 ILE A C 1
ATOM 4438 O O . ILE A 1 579 ? 12.740 9.343 -3.170 1.00 84.88 579 ILE A O 1
ATOM 4442 N N . ARG A 1 580 ? 14.752 10.251 -3.543 1.00 87.12 580 ARG A N 1
ATOM 4443 C CA . ARG A 1 580 ? 14.268 11.360 -4.384 1.00 87.12 580 ARG A CA 1
ATOM 4444 C C . ARG A 1 580 ? 14.099 10.982 -5.856 1.00 87.12 580 ARG A C 1
ATOM 4446 O O . ARG A 1 580 ? 13.847 11.876 -6.658 1.00 87.12 580 ARG A O 1
ATOM 4453 N N . GLU A 1 581 ? 14.239 9.701 -6.192 1.00 92.12 581 GLU A N 1
ATOM 4454 C CA . GLU A 1 581 ? 14.065 9.161 -7.541 1.00 92.12 581 GLU A CA 1
ATOM 4455 C C . GLU A 1 581 ? 14.988 9.854 -8.569 1.00 92.12 581 GLU A C 1
ATOM 4457 O O . GLU A 1 581 ? 14.608 10.065 -9.714 1.00 92.12 581 GLU A O 1
ATOM 4462 N N . LYS A 1 582 ? 16.214 10.240 -8.171 1.00 93.94 582 LYS A N 1
ATOM 4463 C CA . LYS A 1 582 ? 17.196 10.893 -9.065 1.00 93.94 582 LYS A CA 1
ATOM 4464 C C . LYS A 1 582 ? 17.904 9.931 -10.037 1.00 93.94 582 LYS A C 1
ATOM 4466 O O . LYS A 1 582 ? 18.819 10.350 -10.743 1.00 93.94 582 LYS A O 1
ATOM 4471 N N . TYR A 1 583 ? 17.539 8.654 -10.042 1.00 95.31 583 TYR A N 1
ATOM 4472 C CA . TYR A 1 583 ? 18.057 7.671 -10.992 1.00 95.31 583 TYR A CA 1
ATOM 4473 C C . TYR A 1 583 ? 17.318 7.740 -12.331 1.00 95.31 583 TYR A C 1
ATOM 4475 O O . TYR A 1 583 ? 16.197 8.234 -12.428 1.00 95.31 583 TYR A O 1
ATOM 4483 N N . ARG A 1 584 ? 17.945 7.182 -13.368 1.00 95.88 584 ARG A N 1
ATOM 4484 C CA . ARG A 1 584 ? 17.296 6.888 -14.646 1.00 95.88 584 ARG A CA 1
ATOM 4485 C C . ARG A 1 584 ? 16.305 5.727 -14.498 1.00 95.88 584 ARG A C 1
ATOM 4487 O O . ARG A 1 584 ? 16.614 4.728 -13.851 1.00 95.88 584 ARG A O 1
ATOM 4494 N N . GLY A 1 585 ? 15.172 5.839 -15.190 1.00 95.94 585 GLY A N 1
ATOM 4495 C CA . GLY A 1 585 ? 14.147 4.803 -15.264 1.00 95.94 585 GLY A CA 1
ATOM 4496 C C . GLY A 1 585 ? 13.127 4.860 -14.127 1.00 95.94 585 GLY A C 1
ATOM 4497 O O . GLY A 1 585 ? 13.287 5.573 -13.138 1.00 95.94 585 GLY A O 1
ATOM 4498 N N . ILE A 1 586 ? 12.044 4.104 -14.284 1.00 97.69 586 ILE A N 1
ATOM 4499 C CA . ILE A 1 586 ? 10.930 4.042 -13.329 1.00 97.69 586 ILE A CA 1
ATOM 4500 C C . ILE A 1 586 ? 10.515 2.602 -13.057 1.00 97.69 586 ILE A C 1
ATOM 4502 O O . ILE A 1 586 ? 10.796 1.701 -13.849 1.00 97.69 586 ILE A O 1
ATOM 4506 N N . ARG A 1 587 ? 9.788 2.411 -11.950 1.00 97.94 587 ARG A N 1
ATOM 4507 C CA . ARG A 1 587 ? 9.261 1.115 -11.525 1.00 97.94 587 ARG A CA 1
ATOM 4508 C C . ARG A 1 587 ? 7.732 1.087 -11.282 1.00 97.94 587 ARG A C 1
ATOM 4510 O O . ARG A 1 587 ? 7.303 0.819 -10.159 1.00 97.94 587 ARG A O 1
ATOM 4517 N N . PRO A 1 588 ? 6.882 1.461 -12.262 1.00 97.94 588 PRO A N 1
ATOM 4518 C CA . PRO A 1 588 ? 5.435 1.578 -12.071 1.00 97.94 588 PRO A CA 1
ATOM 4519 C C . PRO A 1 588 ? 4.790 0.256 -11.655 1.00 97.94 588 PRO A C 1
ATOM 4521 O O . PRO A 1 588 ? 5.044 -0.797 -12.234 1.00 97.94 588 PRO A O 1
ATOM 4524 N N . ALA A 1 589 ? 3.910 0.345 -10.662 1.00 97.38 589 ALA A N 1
ATOM 4525 C CA . ALA A 1 589 ? 3.169 -0.781 -10.119 1.00 97.38 589 ALA A CA 1
ATOM 4526 C C . ALA A 1 589 ? 1.698 -0.735 -10.576 1.00 97.38 589 ALA A C 1
ATOM 4528 O O . ALA A 1 589 ? 1.072 0.327 -10.477 1.00 97.38 589 ALA A O 1
ATOM 4529 N N . PRO A 1 590 ? 1.109 -1.857 -11.030 1.00 96.88 590 PRO A N 1
ATOM 4530 C CA . PRO A 1 590 ? -0.322 -1.925 -11.312 1.00 96.88 590 PRO A CA 1
ATOM 4531 C C . PRO A 1 590 ? -1.181 -1.519 -10.099 1.00 96.88 590 PRO A C 1
ATOM 4533 O O . PRO A 1 590 ? -0.988 -2.010 -8.985 1.00 96.88 590 PRO A O 1
ATOM 4536 N N . GLY A 1 591 ? -2.161 -0.647 -10.314 1.00 91.81 591 GLY A N 1
ATOM 4537 C CA . GLY A 1 591 ? -2.975 0.029 -9.297 1.00 91.81 591 GLY A CA 1
ATOM 4538 C C . GLY A 1 591 ? -2.554 1.474 -8.994 1.00 91.81 591 GLY A C 1
ATOM 4539 O O . GLY A 1 591 ? -3.329 2.224 -8.399 1.00 91.81 591 GLY A O 1
ATOM 4540 N N . TYR A 1 592 ? -1.362 1.906 -9.422 1.00 92.38 592 TYR A N 1
ATOM 4541 C CA . TYR A 1 592 ? -0.937 3.309 -9.314 1.00 92.38 592 TYR A CA 1
ATOM 4542 C C . TYR A 1 592 ? -1.487 4.151 -10.468 1.00 92.38 592 TYR A C 1
ATOM 4544 O O . TYR A 1 592 ? -1.817 3.605 -11.511 1.00 92.38 592 TYR A O 1
ATOM 4552 N N . PRO A 1 593 ? -1.528 5.492 -10.359 1.00 92.12 593 PRO A N 1
ATOM 4553 C CA . PRO A 1 593 ? -2.099 6.342 -11.409 1.00 92.12 593 PRO A CA 1
ATOM 4554 C C . PRO A 1 593 ? -1.504 6.155 -12.816 1.00 92.12 593 PRO A C 1
ATOM 4556 O O . PRO A 1 593 ? -2.225 6.310 -13.796 1.00 92.12 593 PRO A O 1
ATOM 4559 N N . ALA A 1 594 ? -0.222 5.786 -12.921 1.00 93.88 594 ALA A N 1
ATOM 4560 C CA . ALA A 1 594 ? 0.433 5.521 -14.206 1.00 93.88 594 ALA A CA 1
ATOM 4561 C C . ALA A 1 594 ? -0.028 4.201 -14.853 1.00 93.88 594 ALA A C 1
ATOM 4563 O O . ALA A 1 594 ? 0.091 4.042 -16.064 1.00 93.88 594 ALA A O 1
ATOM 4564 N N . GLN A 1 595 ? -0.539 3.268 -14.046 1.00 93.00 595 GLN A N 1
ATOM 4565 C CA . GLN A 1 595 ? -1.121 2.004 -14.479 1.00 93.00 595 GLN A CA 1
ATOM 4566 C C . GLN A 1 595 ? -2.239 1.591 -13.515 1.00 93.00 595 GLN A C 1
ATOM 4568 O O . GLN A 1 595 ? -2.006 0.771 -12.628 1.00 93.00 595 GLN A O 1
ATOM 4573 N N . PRO A 1 596 ? -3.437 2.191 -13.597 1.00 93.31 596 PRO A N 1
ATOM 4574 C CA . PRO A 1 596 ? -4.454 2.021 -12.562 1.00 93.31 596 PRO A CA 1
ATOM 4575 C C . PRO A 1 596 ? -5.138 0.648 -12.604 1.00 93.31 596 PRO A C 1
ATOM 4577 O O . PRO A 1 596 ? -5.801 0.277 -11.637 1.00 93.31 596 PRO A O 1
ATOM 4580 N N . ASP A 1 597 ? -4.977 -0.115 -13.688 1.00 95.44 597 ASP A N 1
ATOM 4581 C CA . ASP A 1 597 ? -5.542 -1.456 -13.804 1.00 95.44 597 ASP A CA 1
ATOM 4582 C C . ASP A 1 597 ? -4.803 -2.441 -12.884 1.00 95.44 597 ASP A C 1
ATOM 4584 O O . ASP A 1 597 ? -3.628 -2.753 -13.072 1.00 95.44 597 ASP A O 1
ATOM 4588 N N . HIS A 1 598 ? -5.499 -2.935 -11.858 1.00 94.56 598 HIS A N 1
ATOM 4589 C CA . HIS A 1 598 ? -4.952 -3.912 -10.921 1.00 94.56 598 HIS A CA 1
ATOM 4590 C C . HIS A 1 598 ? -4.742 -5.297 -11.551 1.00 94.56 598 HIS A C 1
ATOM 4592 O O . HIS A 1 598 ? -3.915 -6.054 -11.035 1.00 94.56 598 HIS A O 1
ATOM 4598 N N . THR A 1 599 ? -5.466 -5.631 -12.624 1.00 96.75 599 THR A N 1
ATOM 4599 C CA . THR A 1 599 ? -5.475 -6.973 -13.223 1.00 96.75 599 THR A CA 1
ATOM 4600 C C . THR A 1 599 ? -4.175 -7.313 -13.946 1.00 96.75 599 THR A C 1
ATOM 4602 O O . THR A 1 599 ? -3.807 -8.486 -13.994 1.00 96.75 599 THR A O 1
ATOM 4605 N N . GLU A 1 600 ? -3.397 -6.304 -14.350 1.00 98.06 600 GLU A N 1
ATOM 4606 C CA . GLU A 1 600 ? -2.055 -6.468 -14.929 1.00 98.06 600 GLU A CA 1
ATOM 4607 C C . GLU A 1 600 ? -1.067 -7.176 -13.984 1.00 98.06 600 GLU A C 1
ATOM 4609 O O . GLU A 1 600 ? -0.075 -7.752 -14.435 1.00 98.06 600 GLU A O 1
ATOM 4614 N N . LYS A 1 601 ? -1.352 -7.235 -12.670 1.00 98.38 601 LYS A N 1
ATOM 4615 C CA . LYS A 1 601 ? -0.571 -8.083 -11.751 1.00 98.38 601 LYS A CA 1
ATOM 4616 C C . LYS A 1 601 ? -0.657 -9.559 -12.113 1.00 98.38 601 LYS A C 1
ATOM 4618 O O . LYS A 1 601 ? 0.313 -10.267 -11.892 1.00 98.38 601 LYS A O 1
ATOM 4623 N N . ARG A 1 602 ? -1.777 -10.035 -12.666 1.00 98.19 602 ARG A N 1
ATOM 4624 C CA . ARG A 1 602 ? -1.932 -11.445 -13.061 1.00 98.19 602 ARG A CA 1
ATOM 4625 C C . ARG A 1 602 ? -0.943 -11.800 -14.167 1.00 98.19 602 ARG A C 1
ATOM 4627 O O . ARG A 1 602 ? -0.251 -12.808 -14.057 1.00 98.19 602 ARG A O 1
ATOM 4634 N N . THR A 1 603 ? -0.821 -10.931 -15.170 1.00 98.00 603 THR A N 1
ATOM 4635 C CA . THR A 1 603 ? 0.173 -11.061 -16.242 1.00 98.00 603 THR A CA 1
ATOM 4636 C C . THR A 1 603 ? 1.589 -11.029 -15.673 1.00 98.00 603 THR A C 1
ATOM 4638 O O . THR A 1 603 ? 2.382 -11.916 -15.975 1.00 98.00 603 THR A O 1
ATOM 4641 N N . LEU A 1 604 ? 1.893 -10.072 -14.788 1.00 98.31 604 LEU A N 1
ATOM 4642 C CA . LEU A 1 604 ? 3.205 -9.965 -14.138 1.00 98.31 604 LEU A CA 1
ATOM 4643 C C . LEU A 1 604 ? 3.562 -11.205 -13.298 1.00 98.31 604 LEU A C 1
ATOM 4645 O O . LEU A 1 604 ? 4.683 -11.701 -13.376 1.00 98.31 604 LEU A O 1
ATOM 4649 N N . PHE A 1 605 ? 2.619 -11.723 -12.509 1.00 98.56 605 PHE A N 1
ATOM 4650 C CA . PHE A 1 605 ? 2.829 -12.898 -11.661 1.00 98.56 605 PHE A CA 1
ATOM 4651 C C . PHE A 1 605 ? 3.053 -14.158 -12.495 1.00 98.56 605 PHE A C 1
ATOM 4653 O O . PHE A 1 605 ? 3.953 -14.931 -12.179 1.00 98.56 605 PHE A O 1
ATOM 4660 N N . ALA A 1 606 ? 2.279 -14.341 -13.569 1.00 97.69 606 ALA A N 1
ATOM 4661 C CA . ALA A 1 606 ? 2.468 -15.453 -14.495 1.00 97.69 606 ALA A CA 1
ATOM 4662 C C . ALA A 1 606 ? 3.818 -15.360 -15.223 1.00 97.69 606 ALA A C 1
ATOM 4664 O O . ALA A 1 606 ? 4.531 -16.353 -15.329 1.00 97.69 606 ALA A O 1
ATOM 4665 N N . LEU A 1 607 ? 4.191 -14.158 -15.674 1.00 96.38 607 LEU A N 1
ATOM 4666 C CA . LEU A 1 607 ? 5.449 -13.892 -16.371 1.00 96.38 607 LEU A CA 1
ATOM 4667 C C . LEU A 1 607 ? 6.679 -14.213 -15.514 1.00 96.38 607 LEU A C 1
ATOM 4669 O O . LEU A 1 607 ? 7.686 -14.673 -16.042 1.00 96.38 607 LEU A O 1
ATOM 4673 N N . LEU A 1 608 ? 6.603 -13.943 -14.211 1.00 97.19 608 LEU A N 1
ATOM 4674 C CA . LEU A 1 608 ? 7.711 -14.119 -13.273 1.00 97.19 608 LEU A CA 1
ATOM 4675 C C . LEU A 1 608 ? 7.652 -15.430 -12.487 1.00 97.19 608 LEU A C 1
ATOM 4677 O O . LEU A 1 608 ? 8.510 -15.630 -11.633 1.00 97.19 608 LEU A O 1
ATOM 4681 N N . ASP A 1 609 ? 6.649 -16.282 -12.719 1.00 97.31 609 ASP A N 1
ATOM 4682 C CA . ASP A 1 609 ? 6.342 -17.432 -11.851 1.00 97.31 609 ASP A CA 1
ATOM 4683 C C . ASP A 1 609 ? 6.360 -17.039 -10.355 1.00 97.31 609 ASP A C 1
ATOM 4685 O O . ASP A 1 609 ? 6.926 -17.705 -9.482 1.00 97.31 609 ASP A O 1
ATOM 4689 N N . ALA A 1 610 ? 5.793 -15.861 -10.064 1.00 98.06 610 ALA A N 1
ATOM 4690 C CA . ALA A 1 610 ? 6.041 -15.159 -8.810 1.00 98.06 610 ALA A CA 1
ATOM 4691 C C . ALA A 1 610 ? 5.527 -15.938 -7.599 1.00 98.06 610 ALA A C 1
ATOM 4693 O O . ALA A 1 610 ? 6.198 -15.976 -6.568 1.00 98.06 610 ALA A O 1
ATOM 4694 N N . THR A 1 611 ? 4.371 -16.590 -7.720 1.00 98.06 611 THR A N 1
ATOM 4695 C CA . THR A 1 611 ? 3.792 -17.375 -6.626 1.00 98.06 611 THR A CA 1
ATOM 4696 C C . THR A 1 611 ? 4.662 -18.570 -6.266 1.00 98.06 611 THR A C 1
ATOM 4698 O O . THR A 1 611 ? 4.980 -18.742 -5.091 1.00 98.06 611 THR A O 1
ATOM 4701 N N . SER A 1 612 ? 5.134 -19.337 -7.248 1.00 97.56 612 SER A N 1
ATOM 4702 C CA . SER A 1 612 ? 5.977 -20.510 -6.993 1.00 97.56 612 SER A CA 1
ATOM 4703 C C . SER A 1 612 ? 7.320 -20.124 -6.365 1.00 97.56 612 SER A C 1
ATOM 4705 O O . SER A 1 612 ? 7.779 -20.776 -5.427 1.00 97.56 612 SER A O 1
ATOM 4707 N N . LEU A 1 613 ? 7.943 -19.044 -6.848 1.00 96.56 613 LEU A N 1
ATOM 4708 C CA . LEU A 1 613 ? 9.285 -18.635 -6.419 1.00 96.56 613 LEU A CA 1
ATOM 4709 C C . LEU A 1 613 ? 9.290 -17.850 -5.103 1.00 96.56 613 LEU A C 1
ATOM 4711 O O . LEU A 1 613 ? 10.199 -17.993 -4.280 1.00 96.56 613 LEU A O 1
ATOM 4715 N N . THR A 1 614 ? 8.275 -17.015 -4.879 1.00 97.56 614 THR A N 1
ATOM 4716 C CA . THR A 1 614 ? 8.248 -16.106 -3.725 1.00 97.56 614 THR A CA 1
ATOM 4717 C C . THR A 1 614 ? 7.270 -16.521 -2.639 1.00 97.56 614 THR A C 1
ATOM 4719 O O . THR A 1 614 ? 7.426 -16.064 -1.511 1.00 97.56 614 THR A O 1
ATOM 4722 N N . GLY A 1 615 ? 6.277 -17.362 -2.938 1.00 97.44 615 GLY A N 1
ATOM 4723 C CA . GLY A 1 615 ? 5.143 -17.629 -2.048 1.00 97.44 615 GLY A CA 1
ATOM 4724 C C . GLY A 1 615 ? 4.160 -16.458 -1.922 1.00 97.44 615 GLY A C 1
ATOM 4725 O O . GLY A 1 615 ? 3.269 -16.517 -1.085 1.00 97.44 615 GLY A O 1
ATOM 4726 N N . CYS A 1 616 ? 4.331 -15.385 -2.704 1.00 97.94 616 CYS A N 1
ATOM 4727 C CA . CYS A 1 616 ? 3.374 -14.287 -2.780 1.00 97.94 616 CYS A CA 1
ATOM 4728 C C . CYS A 1 616 ? 2.191 -14.687 -3.676 1.00 97.94 616 CYS A C 1
ATOM 4730 O O . CYS A 1 616 ? 2.377 -15.119 -4.817 1.00 97.94 616 CYS A O 1
ATOM 4732 N N . GLU A 1 617 ? 0.972 -14.519 -3.186 1.00 97.44 617 GLU A N 1
ATOM 4733 C CA . GLU A 1 617 ? -0.264 -14.867 -3.888 1.00 97.44 617 GLU A CA 1
ATOM 4734 C C . GLU A 1 617 ? -1.074 -13.619 -4.239 1.00 97.44 617 GLU A C 1
ATOM 4736 O O . GLU A 1 617 ? -0.976 -12.588 -3.572 1.00 97.44 617 GLU A O 1
ATOM 4741 N N . LEU A 1 618 ? -1.899 -13.715 -5.285 1.00 97.25 618 LEU A N 1
ATOM 4742 C CA . LEU A 1 618 ? -2.895 -12.698 -5.609 1.00 97.25 618 LEU A CA 1
ATOM 4743 C C . LEU A 1 618 ? -4.271 -13.139 -5.122 1.00 97.25 618 LEU A C 1
ATOM 4745 O O . LEU A 1 618 ? -4.723 -14.239 -5.430 1.00 97.25 618 LEU A O 1
ATOM 4749 N N . THR A 1 619 ? -4.968 -12.243 -4.431 1.00 93.69 619 THR A N 1
ATOM 4750 C CA . THR A 1 619 ? -6.397 -12.402 -4.154 1.00 93.69 619 THR A CA 1
ATOM 4751 C C . THR A 1 619 ? -7.218 -12.228 -5.437 1.00 93.69 619 THR A C 1
ATOM 4753 O O . THR A 1 619 ? -6.721 -11.737 -6.456 1.00 93.69 619 THR A O 1
ATOM 4756 N N . ASP A 1 620 ? -8.516 -12.541 -5.384 1.00 88.81 620 ASP A N 1
ATOM 4757 C CA . ASP A 1 620 ? -9.438 -12.325 -6.510 1.00 88.81 620 ASP A CA 1
ATOM 4758 C C . ASP A 1 620 ? -9.402 -10.876 -7.040 1.00 88.81 620 ASP A C 1
ATOM 4760 O O . ASP A 1 620 ? -9.447 -10.647 -8.254 1.00 88.81 620 ASP A O 1
ATOM 4764 N N . SER A 1 621 ? -9.252 -9.897 -6.139 1.00 88.69 621 SER A N 1
ATOM 4765 C CA . SER A 1 621 ? -9.152 -8.462 -6.443 1.00 88.69 621 SER A CA 1
ATOM 4766 C C . SER A 1 621 ? -7.721 -7.985 -6.733 1.00 88.69 621 SER A C 1
ATOM 4768 O O . SER A 1 621 ? -7.476 -6.785 -6.877 1.00 88.69 621 SER A O 1
ATOM 4770 N N . CYS A 1 622 ? -6.771 -8.914 -6.865 1.00 94.75 622 CYS A N 1
ATOM 4771 C CA . CYS A 1 622 ? -5.359 -8.649 -7.136 1.00 94.75 622 CYS A CA 1
ATOM 4772 C C . CYS A 1 622 ? -4.664 -7.819 -6.037 1.00 94.75 622 CYS A C 1
ATOM 4774 O O . CYS A 1 622 ? -3.759 -7.028 -6.336 1.00 94.75 622 CYS A O 1
ATOM 4776 N N . ALA A 1 623 ? -5.079 -7.973 -4.774 1.00 92.44 623 ALA A N 1
ATOM 4777 C CA . ALA A 1 623 ? -4.214 -7.657 -3.636 1.00 92.44 623 ALA A CA 1
ATOM 4778 C C . ALA A 1 623 ? -3.144 -8.750 -3.503 1.00 92.44 623 ALA A C 1
ATOM 4780 O O . ALA A 1 623 ? -3.382 -9.887 -3.901 1.00 92.44 623 ALA A O 1
ATOM 4781 N N . MET A 1 624 ? -1.975 -8.411 -2.963 1.00 96.50 624 MET A N 1
ATOM 4782 C CA . MET A 1 624 ? -0.882 -9.365 -2.760 1.00 96.50 624 MET A CA 1
ATOM 4783 C C . MET A 1 624 ? -0.884 -9.870 -1.322 1.00 96.50 624 MET A C 1
ATOM 4785 O O . MET A 1 624 ? -1.031 -9.064 -0.411 1.00 96.50 624 MET A O 1
ATOM 4789 N N . HIS A 1 625 ? -0.701 -11.172 -1.126 1.00 94.25 625 HIS A N 1
ATOM 4790 C CA . HIS A 1 625 ? -0.568 -11.806 0.181 1.00 94.25 625 HIS A CA 1
ATOM 4791 C C . HIS A 1 625 ? 0.786 -12.531 0.275 1.00 94.25 625 HIS A C 1
ATOM 4793 O O . HIS A 1 625 ? 1.087 -13.302 -0.636 1.00 94.25 625 HIS A O 1
ATOM 4799 N N . PRO A 1 626 ? 1.604 -12.336 1.327 1.00 94.88 626 PRO A N 1
ATOM 4800 C CA . PRO A 1 626 ? 1.408 -11.449 2.485 1.00 94.88 626 PRO A CA 1
ATOM 4801 C C . PRO A 1 626 ? 1.228 -9.966 2.126 1.00 94.88 626 PRO A C 1
ATOM 4803 O O . PRO A 1 626 ? 1.697 -9.528 1.076 1.00 94.88 626 PRO A O 1
ATOM 4806 N N . GLY A 1 627 ? 0.566 -9.189 2.993 1.00 88.62 627 GLY A N 1
ATOM 4807 C CA . GLY A 1 627 ? 0.286 -7.765 2.739 1.00 88.62 627 GLY A CA 1
ATOM 4808 C C . GLY A 1 627 ? 1.548 -6.917 2.540 1.00 88.62 627 GLY A C 1
ATOM 4809 O O . GLY A 1 627 ? 1.570 -6.022 1.699 1.00 88.62 627 GLY A O 1
ATOM 4810 N N . SER A 1 628 ? 2.639 -7.264 3.226 1.00 95.94 628 SER A N 1
ATOM 4811 C CA . SER A 1 628 ? 3.960 -6.649 3.053 1.00 95.94 628 SER A CA 1
ATOM 4812 C C . SER A 1 628 ? 4.652 -7.144 1.775 1.00 95.94 628 SER A C 1
ATOM 4814 O O . SER A 1 628 ? 5.674 -7.836 1.815 1.00 95.94 628 SER A O 1
ATOM 4816 N N . SER A 1 629 ? 4.072 -6.795 0.626 1.00 97.94 629 SER A N 1
ATOM 4817 C CA . SER A 1 629 ? 4.542 -7.158 -0.713 1.00 97.94 629 SER A CA 1
ATOM 4818 C C . SER A 1 629 ? 4.514 -5.962 -1.663 1.00 97.94 629 SER A C 1
ATOM 4820 O O . SER A 1 629 ? 3.632 -5.108 -1.590 1.00 97.94 629 SER A O 1
ATOM 4822 N N . VAL A 1 630 ? 5.451 -5.924 -2.612 1.00 98.50 630 VAL A N 1
ATOM 4823 C CA . VAL A 1 630 ? 5.526 -4.901 -3.665 1.00 98.50 630 VAL A CA 1
ATOM 4824 C C . VAL A 1 630 ? 5.784 -5.583 -5.005 1.00 98.50 630 VAL A C 1
ATOM 4826 O O . VAL A 1 630 ? 6.592 -6.502 -5.100 1.00 98.50 630 VAL A O 1
ATOM 4829 N N . SER A 1 631 ? 5.120 -5.128 -6.063 1.00 98.62 631 SER A N 1
ATOM 4830 C CA . SER A 1 631 ? 5.373 -5.586 -7.430 1.00 98.62 631 SER A CA 1
ATOM 4831 C C . SER A 1 631 ? 5.309 -4.429 -8.413 1.00 98.62 631 SER A C 1
ATOM 4833 O O . SER A 1 631 ? 4.674 -3.410 -8.139 1.00 98.62 631 SER A O 1
ATOM 4835 N N . GLY A 1 632 ? 5.962 -4.573 -9.561 1.00 98.38 632 GLY A N 1
ATOM 4836 C CA . GLY A 1 632 ? 5.937 -3.559 -10.607 1.00 98.38 632 GLY A CA 1
ATOM 4837 C C . GLY A 1 632 ? 6.740 -3.943 -11.840 1.00 98.38 632 GLY A C 1
ATOM 4838 O O . GLY A 1 632 ? 7.348 -5.008 -11.903 1.00 98.38 632 GLY A O 1
ATOM 4839 N N . LEU A 1 633 ? 6.720 -3.053 -12.824 1.00 98.44 633 LEU A N 1
ATOM 4840 C CA . LEU A 1 633 ? 7.451 -3.155 -14.086 1.00 98.44 633 LEU A CA 1
ATOM 4841 C C . LEU A 1 633 ? 8.663 -2.230 -14.057 1.00 98.44 633 LEU A C 1
ATOM 4843 O O . LEU A 1 633 ? 8.590 -1.205 -13.399 1.00 98.44 633 LEU A O 1
ATOM 4847 N N . TYR A 1 634 ? 9.728 -2.529 -14.794 1.00 98.06 634 TYR A N 1
ATOM 4848 C CA . TYR A 1 634 ? 10.881 -1.645 -14.982 1.00 98.06 634 TYR A CA 1
ATOM 4849 C C . TYR A 1 634 ? 10.894 -1.064 -16.394 1.00 98.06 634 TYR A C 1
ATOM 4851 O O . TYR A 1 634 ? 10.860 -1.812 -17.371 1.00 98.06 634 TYR A O 1
ATOM 4859 N N . PHE A 1 635 ? 11.011 0.261 -16.482 1.00 97.94 635 PHE A N 1
ATOM 4860 C CA . PHE A 1 635 ? 11.218 0.988 -17.735 1.00 97.94 635 PHE A CA 1
ATOM 4861 C C . PHE A 1 635 ? 12.529 1.761 -17.660 1.00 97.94 635 PHE A C 1
ATOM 4863 O O . PHE A 1 635 ? 12.675 2.661 -16.831 1.00 97.94 635 PHE A O 1
ATOM 4870 N N . ASN A 1 636 ? 13.465 1.430 -18.548 1.00 96.00 636 ASN A N 1
ATOM 4871 C CA . ASN A 1 636 ? 14.815 1.995 -18.547 1.00 96.00 636 ASN A CA 1
ATOM 4872 C C . ASN A 1 636 ? 14.965 3.229 -19.447 1.00 96.00 636 ASN A C 1
ATOM 4874 O O . ASN A 1 636 ? 16.058 3.792 -19.530 1.00 96.00 636 ASN A O 1
ATOM 4878 N N . HIS A 1 637 ? 13.912 3.664 -20.141 1.00 97.38 637 HIS A N 1
ATOM 4879 C CA . HIS A 1 637 ? 13.983 4.845 -20.997 1.00 97.38 637 HIS A CA 1
ATOM 4880 C C . HIS A 1 637 ? 14.398 6.090 -20.178 1.00 97.38 637 HIS A C 1
ATOM 4882 O O . HIS A 1 637 ? 13.847 6.315 -19.097 1.00 97.38 637 HIS A O 1
ATOM 4888 N N . PRO A 1 638 ? 15.356 6.914 -20.648 1.00 96.38 638 PRO A N 1
ATOM 4889 C CA . PRO A 1 638 ? 15.908 8.030 -19.868 1.00 96.38 638 PRO A CA 1
ATOM 4890 C C . PRO A 1 638 ? 14.874 9.098 -19.497 1.00 96.38 638 PRO A C 1
ATOM 4892 O O . PRO A 1 638 ? 14.986 9.736 -18.455 1.00 96.38 638 PRO A O 1
ATOM 4895 N N . GLU A 1 639 ? 13.847 9.265 -20.328 1.00 96.38 639 GLU A N 1
ATOM 4896 C CA . GLU A 1 639 ? 12.744 10.208 -20.098 1.00 96.38 639 GLU A CA 1
ATOM 4897 C C . GLU A 1 639 ? 11.501 9.561 -19.459 1.00 96.38 639 GLU A C 1
ATOM 4899 O O . GLU A 1 639 ? 10.458 10.214 -19.344 1.00 96.38 639 GLU A O 1
ATOM 4904 N N . ALA A 1 640 ? 11.584 8.284 -19.059 1.00 96.75 640 ALA A N 1
ATOM 4905 C CA . ALA A 1 640 ? 10.475 7.619 -18.388 1.00 96.75 640 ALA A CA 1
ATOM 4906 C C . ALA A 1 640 ? 10.154 8.322 -17.068 1.00 96.75 640 ALA A C 1
ATOM 4908 O O . ALA A 1 640 ? 11.039 8.664 -16.284 1.00 96.75 640 ALA A O 1
ATOM 4909 N N . LYS A 1 641 ? 8.865 8.540 -16.817 1.00 95.38 641 LYS A N 1
ATOM 4910 C CA . LYS A 1 641 ? 8.386 9.201 -15.603 1.00 95.38 641 LYS A CA 1
ATOM 4911 C C . LYS A 1 641 ? 7.002 8.716 -15.226 1.00 95.38 641 LYS A C 1
ATOM 4913 O O . LYS A 1 641 ? 6.207 8.325 -16.078 1.00 95.38 641 LYS A O 1
ATOM 4918 N N . TYR A 1 642 ? 6.693 8.813 -13.943 1.00 95.31 642 TYR A N 1
ATOM 4919 C CA . TYR A 1 642 ? 5.343 8.585 -13.454 1.00 95.31 642 TYR A CA 1
ATOM 4920 C C . TYR A 1 642 ? 4.397 9.714 -13.885 1.00 95.31 642 TYR A C 1
ATOM 4922 O O . TYR A 1 642 ? 4.765 10.892 -13.905 1.00 95.31 642 TYR A O 1
ATOM 4930 N N . PHE A 1 643 ? 3.154 9.350 -14.188 1.00 93.88 643 PHE A N 1
ATOM 4931 C CA . PHE A 1 643 ? 2.060 10.257 -14.533 1.00 93.88 643 PHE A CA 1
ATOM 4932 C C . PHE A 1 643 ? 0.739 9.730 -13.947 1.00 93.88 643 PHE A C 1
ATOM 4934 O O . PHE A 1 643 ? 0.697 8.627 -13.409 1.00 93.88 643 PHE A O 1
ATOM 4941 N N . GLY A 1 644 ? -0.329 10.530 -14.002 1.00 84.75 644 GLY A N 1
ATOM 4942 C CA . GLY A 1 644 ? -1.655 10.186 -13.477 1.00 84.75 644 GLY A CA 1
ATOM 4943 C C . GLY A 1 644 ? -2.732 11.156 -13.921 1.00 84.75 644 GLY A C 1
ATOM 4944 O O . GLY A 1 644 ? -2.364 12.264 -14.384 1.00 84.75 644 GLY A O 1
#